Protein AF-A0A9D8W6B5-F1 (afdb_monomer_lite)

Secondary structure (DSSP, 8-state):
-HHHHHHHHHHHHHHHS----HHHHHHHHHHHHHHHHHHHHHHHHHHHHHHHHHHHHHHHHHHHHHHHHHHHHHHHHHHHHHHHHHHHHHHHHHHHHHHHHHHHHHHHHHHHHHHHHHHHHHHHHHHHHHHHHHHHHHHHHHHHHHHHHHH---TTHHHHHHHHHHHHHHHHHHHHHHHHHHHHHHHHHHHHHHHHHHHHHHHHHHHHHHHHHHHHHHHHHHHHHHHHHHHHHHHHHHHS----------TT---PPPP-------S-S--HHHHHHHHHHHHHHHHHHHHHHHHHHHHHHHHHHHHHHHHTT--HHHHHHHHHHHHHHHHHTS-------------------------------------------------------------------

Foldseek 3Di:
DVVVVVVVVVVVVCVVPPPDDVVNVVVVVVVVVVVVVVVVVVVVVVVVVVVVVVVVVVVVVVVVVVVVVVVVVVVVVVVVVVVVVVVVVVVVVVVVVVVVVVVVVVVVVVVVLVVVVVVLVVVVVVVVVVVVVVVVVVVVVVVVVVVVVVPDDDVVVVVVVVVVVVVVVVVVVVVVVVVVVVVVSVVVVVVSVVVVVVVVVVVVVVVVVVVVVVVVVVVVVVVVVVVVVVVVVVVCVVVPPDPDPPQDDDDPDDDDDDPPPPPPDDPDDDPVVVVVVVVVVVVVVVVVVVVVVVLVVVLVVLVVVLVVCVVVVHDPVVNVVSVVVNVVSVVVVDDDDPDDDDDDDDDDDDDDDDDDDDDDDDDDDDDDDDDDDDDDDDDDDDDDDDDDDDDDDDDDDDDDD

pLDDT: mean 75.46, std 21.01, range [33.56, 98.12]

Radius of gyration: 55.46 Å; chains: 1; bounding box: 123×71×193 Å

Sequence (401 aa):
MIWVRAVRLTRARLERDRPETLRAFEARIAGAQARAAISIRELERALDRERQMSAQARLMADQMTSSSALALAERDDTQSSLVNLSDTLNTTRERLREHEETLMRRNSELADLRRDLSDVRQELAMRDDDIGRLTQEAESLRAELAAHLAGDADPSTVSQLAETGDAAAMARTQIENLRETVRSLRSEKNAAEASAARARLLLDARDDNQALAAAKADFDAERDSLMAKISELETELRNAPRPGPQLVSVDGEELPVPPLVSPAANTDTPPTDLDSLRASIDEMTASLTANAAIELDGQDRINALLDEAEQDGADSNLVTSLVEARDRLRSKKKGPARSGSSKASTKAPAKTTGSRKSAKSTAGKSKDTSGSKIVAATASGATAEKSTSMPRASENDLKVI

Structure (mmCIF, N/CA/C/O backbone):
data_AF-A0A9D8W6B5-F1
#
_entry.id   AF-A0A9D8W6B5-F1
#
loop_
_atom_site.group_PDB
_atom_site.id
_atom_site.type_symbol
_atom_site.label_atom_id
_atom_site.label_alt_id
_atom_site.label_comp_id
_atom_site.label_asym_id
_atom_site.label_entity_id
_atom_site.label_seq_id
_atom_site.pdbx_PDB_ins_code
_atom_site.Cartn_x
_atom_site.Cartn_y
_atom_site.Cartn_z
_atom_site.occupancy
_atom_site.B_iso_or_equiv
_atom_site.auth_seq_id
_atom_site.auth_comp_id
_atom_site.auth_asym_id
_atom_site.auth_atom_id
_atom_site.pdbx_PDB_model_num
ATOM 1 N N . MET A 1 1 ? 57.202 -16.391 -111.474 1.00 67.75 1 MET A N 1
ATOM 2 C CA . MET A 1 1 ? 56.200 -15.874 -110.504 1.00 67.75 1 MET A CA 1
ATOM 3 C C . MET A 1 1 ? 56.312 -16.456 -109.087 1.00 67.75 1 MET A C 1
ATOM 5 O O . MET A 1 1 ? 56.075 -15.713 -108.144 1.00 67.75 1 MET A O 1
ATOM 9 N N . ILE A 1 2 ? 56.680 -17.731 -108.895 1.00 73.56 2 ILE A N 1
ATOM 10 C CA . ILE A 1 2 ? 56.706 -18.389 -107.565 1.00 73.56 2 ILE A CA 1
ATOM 11 C C . ILE A 1 2 ? 57.699 -17.727 -106.586 1.00 73.56 2 ILE A C 1
ATOM 13 O O . ILE A 1 2 ? 57.376 -17.512 -105.420 1.00 73.56 2 ILE A O 1
ATOM 17 N N . TRP A 1 3 ? 58.865 -17.304 -107.077 1.00 72.62 3 TRP A N 1
ATOM 18 C CA . TRP A 1 3 ? 59.929 -16.702 -106.264 1.00 72.62 3 TRP A CA 1
ATOM 19 C C . TRP A 1 3 ? 59.537 -15.357 -105.624 1.00 72.62 3 TRP A C 1
ATOM 21 O O . TRP A 1 3 ? 59.786 -15.123 -104.447 1.00 72.62 3 TRP A O 1
ATOM 31 N N . VAL A 1 4 ? 58.820 -14.499 -106.359 1.00 80.31 4 VAL A N 1
ATOM 32 C CA . VAL A 1 4 ? 58.328 -13.203 -105.847 1.00 80.31 4 VAL A CA 1
ATOM 33 C C . VAL A 1 4 ? 57.300 -13.403 -104.729 1.00 80.31 4 VAL A C 1
ATOM 35 O O . VAL A 1 4 ? 57.266 -12.640 -103.764 1.00 80.31 4 VAL A O 1
ATOM 38 N N . ARG A 1 5 ? 56.478 -14.457 -104.824 1.00 80.75 5 ARG A N 1
ATOM 39 C CA . ARG A 1 5 ? 55.497 -14.804 -103.788 1.00 80.75 5 ARG A CA 1
ATOM 40 C C . ARG A 1 5 ? 56.176 -15.375 -102.541 1.00 80.75 5 ARG A C 1
ATOM 42 O O . ARG A 1 5 ? 55.784 -15.004 -101.439 1.00 80.75 5 ARG A O 1
ATOM 49 N N . ALA A 1 6 ? 57.217 -16.194 -102.708 1.00 79.44 6 ALA A N 1
ATOM 50 C CA . ALA A 1 6 ? 58.021 -16.713 -101.601 1.00 79.44 6 ALA A CA 1
ATOM 51 C C . ALA A 1 6 ? 58.742 -15.589 -100.838 1.00 79.44 6 ALA A C 1
ATOM 53 O O . ALA A 1 6 ? 58.643 -15.536 -99.618 1.00 79.44 6 ALA A O 1
ATOM 54 N N . VAL A 1 7 ? 59.363 -14.637 -101.545 1.00 80.88 7 VAL A N 1
ATOM 55 C CA . VAL A 1 7 ? 60.044 -13.479 -100.934 1.00 80.88 7 VAL A CA 1
ATOM 56 C C . VAL A 1 7 ? 59.065 -12.542 -100.221 1.00 80.88 7 VAL A C 1
ATOM 58 O O . VAL A 1 7 ? 59.365 -12.041 -99.140 1.00 80.88 7 VAL A O 1
ATOM 61 N N . ARG A 1 8 ? 57.863 -12.319 -100.772 1.00 82.25 8 ARG A N 1
ATOM 62 C CA . ARG A 1 8 ? 56.823 -11.551 -100.064 1.00 82.25 8 ARG A CA 1
ATOM 63 C C . ARG A 1 8 ? 56.338 -12.265 -98.804 1.00 82.25 8 ARG A C 1
ATOM 65 O O . ARG A 1 8 ? 56.122 -11.601 -97.799 1.00 82.25 8 ARG A O 1
ATOM 72 N N . LEU A 1 9 ? 56.192 -13.590 -98.836 1.00 82.12 9 LEU A N 1
ATOM 73 C CA . LEU A 1 9 ? 55.772 -14.380 -97.674 1.00 82.12 9 LEU A CA 1
ATOM 74 C C . LEU A 1 9 ? 56.850 -14.440 -96.585 1.00 82.12 9 LEU A C 1
ATOM 76 O O . LEU A 1 9 ? 56.515 -14.326 -95.409 1.00 82.12 9 LEU A O 1
ATOM 80 N N . THR A 1 10 ? 58.128 -14.580 -96.944 1.00 74.69 10 THR A N 1
ATOM 81 C CA . THR A 1 10 ? 59.229 -14.558 -95.968 1.00 74.69 10 THR A CA 1
ATOM 82 C C . THR A 1 10 ? 59.456 -13.165 -95.404 1.00 74.69 10 THR A C 1
ATOM 84 O O . THR A 1 10 ? 59.660 -13.040 -94.203 1.00 74.69 10 THR A O 1
ATOM 87 N N . ARG A 1 11 ? 59.330 -12.110 -96.216 1.00 75.31 11 ARG A N 1
ATOM 88 C CA . ARG A 1 11 ? 59.368 -10.725 -95.730 1.00 75.31 11 ARG A CA 1
ATOM 89 C C . ARG A 1 11 ? 58.196 -10.410 -94.804 1.00 75.31 11 ARG A C 1
ATOM 91 O O . ARG A 1 11 ? 58.424 -9.852 -93.743 1.00 75.31 11 ARG A O 1
ATOM 98 N N . ALA A 1 12 ? 56.980 -10.831 -95.152 1.00 76.31 12 ALA A N 1
ATOM 99 C CA . ALA A 1 12 ? 55.816 -10.672 -94.283 1.00 76.31 12 ALA A CA 1
ATOM 100 C C . ALA A 1 12 ? 55.952 -11.476 -92.980 1.00 76.31 12 ALA A C 1
ATOM 102 O O . ALA A 1 12 ? 55.517 -11.005 -91.937 1.00 76.31 12 ALA A O 1
ATOM 103 N N . ARG A 1 13 ? 56.581 -12.663 -93.007 1.00 72.44 13 ARG A N 1
ATOM 104 C CA . ARG A 1 13 ? 56.918 -13.418 -91.786 1.00 72.44 13 ARG A CA 1
ATOM 105 C C . ARG A 1 13 ? 57.985 -12.708 -90.949 1.00 72.44 13 ARG A C 1
ATOM 107 O O . ARG A 1 13 ? 57.784 -12.549 -89.758 1.00 72.44 13 ARG A O 1
ATOM 114 N N . LEU A 1 14 ? 59.054 -12.202 -91.563 1.00 67.31 14 LEU A N 1
ATOM 115 C CA . LEU A 1 14 ? 60.114 -11.460 -90.867 1.00 67.31 14 LEU A CA 1
ATOM 116 C C . LEU A 1 14 ? 59.646 -10.101 -90.325 1.00 67.31 14 LEU A C 1
ATOM 118 O O . LEU A 1 14 ? 60.142 -9.661 -89.299 1.00 67.31 14 LEU A O 1
ATOM 122 N N . GLU A 1 15 ? 58.702 -9.431 -90.988 1.00 67.44 15 GLU A N 1
ATOM 123 C CA . GLU A 1 15 ? 58.066 -8.203 -90.488 1.00 67.44 15 GLU A CA 1
ATOM 124 C C . GLU A 1 15 ? 57.025 -8.495 -89.397 1.00 67.44 15 GLU A C 1
ATOM 126 O O . GLU A 1 15 ? 56.823 -7.649 -88.530 1.00 67.44 15 GLU A O 1
ATOM 131 N N . ARG A 1 16 ? 56.414 -9.689 -89.398 1.00 65.75 16 ARG A N 1
ATOM 132 C CA . ARG A 1 16 ? 55.507 -10.166 -88.340 1.00 65.75 16 ARG A CA 1
ATOM 133 C C . ARG A 1 16 ? 56.254 -10.620 -87.082 1.00 65.75 16 ARG A C 1
ATOM 135 O O . ARG A 1 16 ? 55.749 -10.394 -85.990 1.00 65.75 16 ARG A O 1
ATOM 142 N N . ASP A 1 17 ? 57.453 -11.175 -87.249 1.00 60.28 17 ASP A N 1
ATOM 143 C CA . ASP A 1 17 ? 58.350 -11.607 -86.168 1.00 60.28 17 ASP A CA 1
ATOM 144 C C . ASP A 1 17 ? 59.452 -10.572 -85.871 1.00 60.28 17 ASP A C 1
ATOM 146 O O . ASP A 1 17 ? 60.443 -10.883 -85.204 1.00 60.28 17 ASP A O 1
ATOM 150 N N . ARG A 1 18 ? 59.315 -9.327 -86.364 1.00 60.75 18 ARG A N 1
ATOM 151 C CA . ARG A 1 18 ? 60.227 -8.243 -85.981 1.00 60.75 18 ARG A CA 1
ATOM 152 C C . ARG A 1 18 ? 60.168 -8.114 -84.459 1.00 60.75 18 ARG A C 1
ATOM 154 O O . ARG A 1 18 ? 59.067 -7.925 -83.939 1.00 60.75 18 ARG A O 1
ATOM 161 N N . PRO A 1 19 ? 61.307 -8.188 -83.747 1.00 62.50 19 PRO A N 1
ATOM 162 C CA . PRO A 1 19 ? 61.301 -7.975 -82.312 1.00 62.50 19 PRO A CA 1
ATOM 163 C C . PRO A 1 19 ? 60.671 -6.608 -82.064 1.00 62.50 19 PRO A C 1
ATOM 165 O O . PRO A 1 19 ? 61.075 -5.619 -82.690 1.00 62.50 19 PRO A O 1
ATOM 168 N N . GLU A 1 20 ? 59.647 -6.567 -81.204 1.00 64.69 20 GLU A N 1
ATOM 169 C CA . GLU A 1 20 ? 59.172 -5.311 -80.631 1.00 64.69 20 GLU A CA 1
ATOM 170 C C . GLU A 1 20 ? 60.423 -4.508 -80.272 1.00 64.69 20 GLU A C 1
ATOM 172 O O . GLU A 1 20 ? 61.346 -5.026 -79.636 1.00 64.69 20 GLU A O 1
ATOM 177 N N . THR A 1 21 ? 60.521 -3.270 -80.761 1.00 79.88 21 THR A N 1
ATOM 178 C CA . THR A 1 21 ? 61.656 -2.431 -80.372 1.00 79.88 21 THR A CA 1
ATOM 179 C C . THR A 1 21 ? 61.683 -2.392 -78.844 1.00 79.88 21 THR A C 1
ATOM 181 O O . THR A 1 21 ? 60.617 -2.368 -78.230 1.00 79.88 21 THR A O 1
ATOM 184 N N . LEU A 1 22 ? 62.861 -2.409 -78.210 1.00 78.88 22 LEU A N 1
ATOM 185 C CA . LEU A 1 22 ? 62.963 -2.416 -76.739 1.00 78.88 22 LEU A CA 1
ATOM 186 C C . LEU A 1 22 ? 62.052 -1.351 -76.093 1.00 78.88 22 LEU A C 1
ATOM 188 O O . LEU A 1 22 ? 61.396 -1.625 -75.096 1.00 78.88 22 LEU A O 1
ATOM 192 N N . ARG A 1 23 ? 61.882 -0.202 -76.763 1.00 78.62 23 ARG A N 1
ATOM 193 C CA . ARG A 1 23 ? 60.936 0.864 -76.395 1.00 78.62 23 ARG A CA 1
ATOM 194 C C . ARG A 1 23 ? 59.462 0.438 -76.355 1.00 78.62 23 ARG A C 1
ATOM 196 O O . ARG A 1 23 ? 58.735 0.874 -75.471 1.00 78.62 23 ARG A O 1
ATOM 203 N N . ALA A 1 24 ? 58.990 -0.367 -77.307 1.00 84.00 24 ALA A N 1
ATOM 204 C CA . ALA A 1 24 ? 57.614 -0.870 -77.321 1.00 84.00 24 ALA A CA 1
ATOM 205 C C . ALA A 1 24 ? 57.368 -1.867 -76.176 1.00 84.00 24 ALA A C 1
ATOM 207 O O . ALA A 1 24 ? 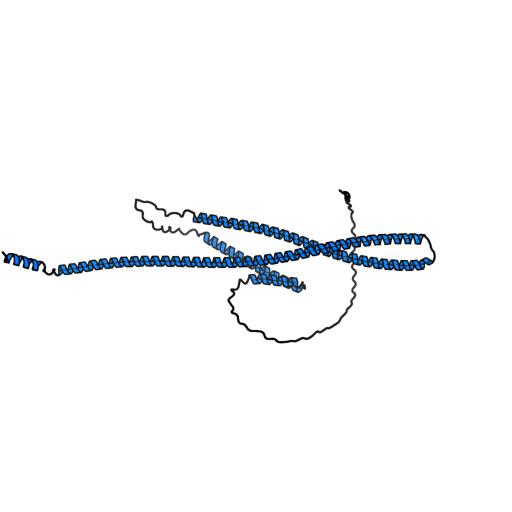56.327 -1.808 -75.519 1.00 84.00 24 ALA A O 1
ATOM 208 N N . PHE A 1 25 ? 58.352 -2.721 -75.886 1.00 85.25 25 PHE A N 1
ATOM 209 C CA . PHE A 1 25 ? 58.304 -3.638 -74.748 1.00 85.25 25 PHE A CA 1
ATOM 210 C C . PHE A 1 25 ? 58.321 -2.885 -73.405 1.00 85.25 25 PHE A C 1
ATOM 212 O O . PHE A 1 25 ? 57.483 -3.146 -72.541 1.00 85.25 25 PHE A O 1
ATOM 219 N N . GLU A 1 26 ? 59.202 -1.891 -73.254 1.00 88.12 26 GLU A N 1
ATOM 220 C CA . GLU A 1 26 ? 59.256 -0.996 -72.089 1.00 88.12 26 GLU A CA 1
ATOM 221 C C . GLU A 1 26 ? 57.941 -0.232 -71.893 1.00 88.12 26 GLU A C 1
ATOM 223 O O . GLU A 1 26 ? 57.409 -0.205 -70.785 1.00 88.12 26 GLU A O 1
ATOM 228 N N . ALA A 1 27 ? 57.357 0.322 -72.962 1.00 88.62 27 ALA A N 1
ATOM 229 C CA . ALA A 1 27 ? 56.059 0.995 -72.902 1.00 88.62 27 ALA A CA 1
ATOM 230 C C . ALA A 1 27 ? 54.932 0.041 -72.474 1.00 88.62 27 ALA A C 1
ATOM 232 O O . ALA A 1 27 ? 54.036 0.428 -71.720 1.00 88.62 27 ALA A O 1
ATOM 233 N N . ARG A 1 28 ? 54.982 -1.227 -72.904 1.00 93.12 28 ARG A N 1
ATOM 234 C CA . ARG A 1 28 ? 54.018 -2.253 -72.488 1.00 93.12 28 ARG A CA 1
ATOM 235 C C . ARG A 1 28 ? 54.159 -2.596 -71.007 1.00 93.12 28 ARG A C 1
ATOM 237 O O . ARG A 1 28 ? 53.137 -2.715 -70.328 1.00 93.12 28 ARG A O 1
ATOM 244 N N . ILE A 1 29 ? 55.389 -2.728 -70.505 1.00 93.88 29 ILE A N 1
ATOM 245 C CA . ILE A 1 29 ? 55.665 -2.935 -69.075 1.00 93.88 29 ILE A CA 1
ATOM 246 C C . ILE A 1 29 ? 55.187 -1.730 -68.267 1.00 93.88 29 ILE A C 1
ATOM 248 O O . ILE A 1 29 ? 54.430 -1.917 -67.319 1.00 93.88 29 ILE A O 1
ATOM 252 N N . ALA A 1 30 ? 55.550 -0.511 -68.665 1.00 93.75 30 ALA A N 1
ATOM 253 C CA . ALA A 1 30 ? 55.125 0.712 -67.990 1.00 93.75 30 ALA A CA 1
ATOM 254 C C . ALA A 1 30 ? 53.592 0.842 -67.971 1.00 93.75 30 ALA A C 1
ATOM 256 O O . ALA A 1 30 ? 53.004 1.149 -66.937 1.00 93.75 30 ALA A O 1
ATOM 257 N N . GLY A 1 31 ? 52.918 0.521 -69.081 1.00 95.25 31 GLY A N 1
ATOM 258 C CA . GLY A 1 31 ? 51.457 0.487 -69.149 1.00 95.25 31 GLY A CA 1
ATOM 259 C C . GLY A 1 31 ? 50.834 -0.588 -68.251 1.00 95.25 31 GLY A C 1
ATOM 260 O O . GLY A 1 31 ? 49.815 -0.340 -67.609 1.00 95.25 31 GLY A O 1
ATOM 261 N N . ALA A 1 32 ? 51.440 -1.776 -68.161 1.00 94.88 32 ALA A N 1
ATOM 262 C CA . ALA A 1 32 ? 50.999 -2.825 -67.242 1.00 94.88 32 ALA A CA 1
ATOM 263 C C . ALA A 1 32 ? 51.206 -2.426 -65.771 1.00 94.88 32 ALA A C 1
ATOM 265 O O . ALA A 1 32 ? 50.299 -2.618 -64.965 1.00 94.88 32 ALA A O 1
ATOM 266 N N . GLN A 1 33 ? 52.345 -1.813 -65.440 1.00 96.19 33 GLN A N 1
ATOM 267 C CA . GLN A 1 33 ? 52.641 -1.278 -64.110 1.00 96.19 33 GLN A CA 1
ATOM 268 C C . GLN A 1 33 ? 51.679 -0.148 -63.728 1.00 96.19 33 GLN A C 1
ATOM 270 O O . GLN A 1 33 ? 51.169 -0.139 -62.612 1.00 96.19 33 GLN A O 1
ATOM 275 N N . ALA A 1 34 ? 51.361 0.761 -64.654 1.00 95.12 34 ALA A N 1
ATOM 276 C CA . ALA A 1 34 ? 50.385 1.824 -64.427 1.00 95.12 34 ALA A CA 1
ATOM 277 C C . ALA A 1 34 ? 48.982 1.259 -64.152 1.00 95.12 34 ALA A C 1
ATOM 279 O O . ALA A 1 34 ? 48.327 1.684 -63.202 1.00 95.12 34 ALA A O 1
ATOM 280 N N . ARG A 1 35 ? 48.537 0.257 -64.926 1.00 97.00 35 ARG A N 1
ATOM 281 C CA . ARG A 1 35 ? 47.261 -0.438 -64.671 1.00 97.00 35 ARG A CA 1
ATOM 282 C C . ARG A 1 35 ? 47.251 -1.145 -63.318 1.00 97.00 35 ARG A C 1
ATOM 284 O O . ARG A 1 35 ? 46.278 -1.014 -62.584 1.00 97.00 35 ARG A O 1
ATOM 291 N N . ALA A 1 36 ? 48.336 -1.837 -62.968 1.00 95.44 36 ALA A N 1
ATOM 292 C CA . ALA A 1 36 ? 48.473 -2.476 -61.663 1.00 95.44 36 ALA A CA 1
ATOM 293 C C . ALA A 1 36 ? 48.398 -1.441 -60.527 1.00 95.44 36 ALA A C 1
ATOM 295 O O . ALA A 1 36 ? 47.628 -1.621 -59.589 1.00 95.44 36 ALA A O 1
ATOM 296 N N . ALA A 1 37 ? 49.103 -0.313 -60.646 1.00 95.44 37 ALA A N 1
ATOM 297 C CA . ALA A 1 37 ? 49.070 0.762 -59.656 1.00 95.44 37 ALA A CA 1
ATOM 298 C C . ALA A 1 37 ? 47.671 1.382 -59.491 1.00 95.44 37 ALA A C 1
ATOM 300 O O . ALA A 1 37 ? 47.261 1.672 -58.368 1.00 95.44 37 ALA A O 1
ATOM 301 N N . ILE A 1 38 ? 46.919 1.563 -60.584 1.00 96.50 38 ILE A N 1
ATOM 302 C CA . ILE A 1 38 ? 45.522 2.020 -60.522 1.00 96.50 38 ILE A CA 1
ATOM 303 C C . ILE A 1 38 ? 44.661 0.984 -59.792 1.00 96.50 38 ILE A C 1
ATOM 305 O O . ILE A 1 38 ? 43.963 1.348 -58.849 1.00 96.50 38 ILE A O 1
ATOM 309 N N . SER A 1 39 ? 44.775 -0.299 -60.153 1.00 96.94 39 SER A N 1
ATOM 310 C CA . SER A 1 39 ? 44.004 -1.369 -59.507 1.00 96.94 39 SER A CA 1
ATOM 311 C C . SER A 1 39 ? 44.311 -1.509 -58.013 1.00 96.94 39 SER A C 1
ATOM 313 O O . SER A 1 39 ? 43.397 -1.699 -57.219 1.00 96.94 39 SER A O 1
ATOM 315 N N . ILE A 1 40 ? 45.574 -1.335 -57.600 1.00 96.75 40 ILE A N 1
ATOM 316 C CA . ILE A 1 40 ? 45.970 -1.355 -56.186 1.00 96.75 40 ILE A CA 1
ATOM 317 C C . ILE A 1 40 ? 45.288 -0.208 -55.438 1.00 96.75 40 ILE A C 1
ATOM 319 O O . ILE A 1 40 ? 44.650 -0.452 -54.421 1.00 96.75 40 ILE A O 1
ATOM 323 N N . ARG A 1 41 ? 45.325 1.019 -55.975 1.00 97.31 41 ARG A N 1
ATOM 324 C CA . ARG A 1 41 ? 44.650 2.173 -55.354 1.00 97.31 41 ARG A CA 1
ATOM 325 C C . ARG A 1 41 ? 43.134 1.997 -55.274 1.00 97.31 41 ARG A C 1
ATOM 327 O O . ARG A 1 41 ? 42.507 2.462 -54.328 1.00 97.31 41 ARG A O 1
ATOM 334 N N . GLU A 1 42 ? 42.517 1.367 -56.270 1.00 97.19 42 GLU A N 1
ATOM 335 C CA . GLU A 1 42 ? 41.082 1.058 -56.243 1.00 97.19 42 GLU A CA 1
ATOM 336 C C . GLU A 1 42 ? 40.740 0.027 -55.164 1.00 97.19 42 GLU A C 1
ATOM 338 O O . GLU A 1 42 ? 39.777 0.229 -54.421 1.00 97.19 42 GLU A O 1
ATOM 343 N N . LEU A 1 43 ? 41.554 -1.025 -55.032 1.00 97.25 43 LEU A N 1
ATOM 344 C CA . LEU A 1 43 ? 41.418 -2.030 -53.979 1.00 97.25 43 LEU A CA 1
ATOM 345 C C . LEU A 1 43 ? 41.664 -1.440 -52.586 1.00 97.25 43 LEU A C 1
ATOM 347 O O . LEU A 1 43 ? 40.915 -1.755 -51.667 1.00 97.25 43 LEU A O 1
ATOM 351 N N . GLU A 1 44 ? 42.639 -0.545 -52.426 1.00 97.56 44 GLU A N 1
ATOM 352 C CA . GLU A 1 44 ? 42.883 0.186 -51.174 1.00 97.56 44 GLU A CA 1
ATOM 353 C C . GLU A 1 44 ? 41.659 1.021 -50.778 1.00 97.56 44 GLU A C 1
ATOM 355 O O . GLU A 1 44 ? 41.154 0.891 -49.666 1.00 97.56 44 GLU A O 1
ATOM 360 N N . ARG A 1 45 ? 41.085 1.790 -51.714 1.00 98.12 45 ARG A N 1
ATOM 361 C CA . ARG A 1 45 ? 39.849 2.553 -51.457 1.00 98.12 45 ARG A CA 1
ATOM 362 C C . ARG A 1 45 ? 38.644 1.662 -51.159 1.00 98.12 45 ARG A C 1
ATOM 364 O O . ARG A 1 45 ? 37.722 2.099 -50.474 1.00 98.12 45 ARG A O 1
ATOM 371 N N . ALA A 1 46 ? 38.568 0.469 -51.746 1.00 97.06 46 ALA A N 1
ATOM 372 C CA . ALA A 1 46 ? 37.512 -0.493 -51.435 1.00 97.06 46 ALA A CA 1
ATOM 373 C C . ALA A 1 46 ? 37.699 -1.070 -50.023 1.00 97.06 46 ALA A C 1
ATOM 375 O O . ALA A 1 46 ? 36.746 -1.105 -49.249 1.00 97.06 46 ALA A O 1
ATOM 376 N N . LEU A 1 47 ? 38.933 -1.429 -49.663 1.00 97.56 47 LEU A N 1
ATOM 377 C CA . LEU A 1 47 ? 39.290 -1.914 -48.334 1.00 97.56 47 LEU A CA 1
ATOM 378 C C . LEU A 1 47 ? 39.018 -0.867 -47.249 1.00 97.56 47 LEU A C 1
ATOM 380 O O . LEU A 1 47 ? 38.503 -1.210 -46.188 1.00 97.56 47 LEU A O 1
ATOM 384 N N . ASP A 1 48 ? 39.322 0.404 -47.504 1.00 97.81 48 ASP A N 1
ATOM 385 C CA . ASP A 1 48 ? 39.060 1.479 -46.545 1.00 97.81 48 ASP A CA 1
ATOM 386 C C . ASP A 1 48 ? 37.560 1.741 -46.365 1.00 97.81 48 ASP A C 1
ATOM 388 O O . ASP A 1 48 ? 37.113 1.949 -45.237 1.00 97.81 48 ASP A O 1
ATOM 392 N N . ARG A 1 49 ? 36.759 1.638 -47.436 1.00 98.12 49 ARG A N 1
ATOM 393 C CA . ARG A 1 49 ? 35.290 1.682 -47.341 1.00 98.12 49 ARG A CA 1
ATOM 394 C C . ARG A 1 49 ? 34.740 0.523 -46.512 1.00 98.12 49 ARG A C 1
ATOM 396 O O . ARG A 1 49 ? 33.929 0.753 -45.623 1.00 98.12 49 ARG A O 1
ATOM 403 N N . GLU A 1 50 ? 35.221 -0.698 -46.735 1.00 97.25 50 GLU A N 1
ATOM 404 C CA . GLU A 1 50 ? 34.836 -1.865 -45.926 1.00 97.25 50 GLU A CA 1
ATOM 405 C C . GLU A 1 50 ? 35.233 -1.699 -44.455 1.00 97.25 50 GLU A C 1
ATOM 407 O O . GLU A 1 50 ? 34.443 -1.969 -43.550 1.00 97.25 50 GLU A O 1
ATOM 412 N N . ARG A 1 51 ? 36.432 -1.173 -44.179 1.00 97.56 51 ARG A N 1
ATOM 413 C CA . ARG A 1 51 ? 36.858 -0.861 -42.808 1.00 97.56 51 ARG A CA 1
ATOM 414 C C . ARG A 1 51 ? 35.937 0.163 -42.153 1.00 97.56 51 ARG A C 1
ATOM 416 O O . ARG A 1 51 ? 35.531 -0.063 -41.016 1.00 97.56 51 ARG A O 1
ATOM 423 N N . GLN A 1 52 ? 35.566 1.231 -42.858 1.00 97.81 52 GLN A N 1
ATOM 424 C CA . GLN A 1 52 ? 34.621 2.237 -42.361 1.00 97.81 52 GLN A CA 1
ATOM 425 C C . GLN A 1 52 ? 33.240 1.634 -42.080 1.00 97.81 52 GLN A C 1
ATOM 427 O O . GLN A 1 52 ? 32.717 1.817 -40.981 1.00 97.81 52 GLN A O 1
ATOM 432 N N . MET A 1 53 ? 32.692 0.849 -43.011 1.00 97.56 53 MET A N 1
ATOM 433 C CA . MET A 1 53 ? 31.406 0.167 -42.826 1.00 97.56 53 MET A CA 1
ATOM 434 C C . MET A 1 53 ? 31.449 -0.816 -41.652 1.00 97.56 53 MET A C 1
ATOM 436 O O . MET A 1 53 ? 30.539 -0.839 -40.827 1.00 97.56 53 MET A O 1
ATOM 440 N N . SER A 1 54 ? 32.531 -1.588 -41.515 1.00 97.12 54 SER A N 1
ATOM 441 C CA . SER A 1 54 ? 32.705 -2.521 -40.397 1.00 97.12 54 SER A CA 1
ATOM 442 C C . SER A 1 54 ? 32.846 -1.805 -39.048 1.00 97.12 54 SER A C 1
ATOM 444 O O . SER A 1 54 ? 32.307 -2.275 -38.047 1.00 97.12 54 SER A O 1
ATOM 446 N N . ALA A 1 55 ? 33.523 -0.652 -39.008 1.00 97.38 55 ALA A N 1
ATOM 447 C CA . ALA A 1 55 ? 33.638 0.170 -37.809 1.00 97.38 55 ALA A CA 1
ATOM 448 C C . ALA A 1 55 ? 32.280 0.766 -37.417 1.00 97.38 55 ALA A C 1
ATOM 450 O O . ALA A 1 55 ? 31.903 0.710 -36.248 1.00 97.38 55 ALA A O 1
ATOM 451 N N . GLN A 1 56 ? 31.508 1.255 -38.391 1.00 97.62 56 GLN A N 1
ATOM 452 C CA . GLN A 1 56 ? 30.151 1.749 -38.163 1.00 97.62 56 GLN A CA 1
ATOM 453 C C . GLN A 1 56 ? 29.213 0.636 -37.672 1.00 97.62 56 GLN A C 1
ATOM 455 O O . GLN A 1 56 ? 28.468 0.844 -36.717 1.00 97.62 56 GLN A O 1
ATOM 460 N N . ALA A 1 57 ? 29.282 -0.558 -38.266 1.00 97.06 57 ALA A N 1
ATOM 461 C CA . ALA A 1 57 ? 28.488 -1.708 -37.841 1.00 97.06 57 ALA A CA 1
ATOM 462 C C . ALA A 1 57 ? 28.822 -2.147 -36.405 1.00 97.06 57 ALA A C 1
ATOM 464 O O . ALA A 1 57 ? 27.916 -2.477 -35.643 1.00 97.06 57 ALA A O 1
ATOM 465 N N . ARG A 1 58 ? 30.104 -2.104 -36.011 1.00 97.75 58 ARG A N 1
ATOM 466 C CA . ARG A 1 58 ? 30.526 -2.365 -34.624 1.00 97.75 58 ARG A CA 1
ATOM 467 C C . ARG A 1 58 ? 29.963 -1.331 -33.658 1.00 97.75 58 ARG A C 1
ATOM 469 O O . ARG A 1 58 ? 29.380 -1.723 -32.660 1.00 97.75 58 ARG A O 1
ATOM 476 N N . LEU A 1 59 ? 30.047 -0.042 -33.989 1.00 97.88 59 LEU A N 1
ATOM 477 C CA . LEU A 1 59 ? 29.463 1.014 -33.157 1.00 97.88 59 LEU A CA 1
ATOM 478 C C . LEU A 1 59 ? 27.949 0.839 -32.981 1.00 97.88 59 LEU A C 1
ATOM 480 O O . LEU A 1 59 ? 27.448 0.976 -31.870 1.00 97.88 59 LEU A O 1
ATOM 484 N N . MET A 1 60 ? 27.219 0.489 -34.046 1.00 97.38 60 MET A N 1
ATOM 485 C CA . MET A 1 60 ? 25.787 0.188 -33.937 1.00 97.38 60 MET A CA 1
ATOM 486 C C . MET A 1 60 ? 25.522 -1.050 -33.071 1.00 97.38 60 MET A C 1
ATOM 488 O O . MET A 1 60 ? 24.604 -1.036 -32.256 1.00 97.38 60 MET A O 1
ATOM 492 N N . ALA A 1 61 ? 26.323 -2.110 -33.203 1.00 97.25 61 ALA A N 1
ATOM 493 C CA . ALA A 1 61 ? 26.199 -3.300 -32.362 1.00 97.25 61 ALA A CA 1
ATOM 494 C C . ALA A 1 61 ? 26.483 -2.992 -30.879 1.00 97.25 61 ALA A C 1
ATOM 496 O O . ALA A 1 61 ? 25.744 -3.445 -30.005 1.00 97.25 61 ALA A O 1
ATOM 497 N N . ASP A 1 62 ? 27.490 -2.171 -30.589 1.00 97.19 62 ASP A N 1
ATOM 498 C CA . ASP A 1 62 ? 27.824 -1.733 -29.230 1.00 97.19 62 ASP A CA 1
ATOM 499 C C . ASP A 1 62 ? 26.701 -0.862 -28.634 1.00 97.19 62 ASP A C 1
ATOM 501 O O . ASP A 1 62 ? 26.318 -1.028 -27.477 1.00 97.19 62 ASP A O 1
ATOM 505 N N . GLN A 1 63 ? 26.085 0.009 -29.440 1.00 97.38 63 GLN A N 1
ATOM 506 C CA . GLN A 1 63 ? 24.912 0.786 -29.024 1.00 97.38 63 GLN A CA 1
ATOM 507 C C . GLN A 1 63 ? 23.700 -0.106 -28.729 1.00 97.38 63 GLN A C 1
ATOM 509 O O . GLN A 1 63 ? 23.037 0.085 -27.711 1.00 97.38 63 GLN A O 1
ATOM 514 N N . MET A 1 64 ? 23.422 -1.100 -29.577 1.00 97.00 64 MET A N 1
ATOM 515 C CA . MET A 1 64 ? 22.305 -2.033 -29.381 1.00 97.00 64 MET A CA 1
ATOM 516 C C . MET A 1 64 ? 22.517 -2.960 -28.180 1.00 97.00 64 MET A C 1
ATOM 518 O O . MET A 1 64 ? 21.570 -3.291 -27.471 1.00 97.00 64 MET A O 1
ATOM 522 N N . THR A 1 65 ? 23.755 -3.384 -27.925 1.00 97.38 65 THR A N 1
ATOM 523 C CA . THR A 1 65 ? 24.075 -4.191 -26.739 1.00 97.38 65 THR A CA 1
ATOM 524 C C . THR A 1 65 ? 24.000 -3.358 -25.464 1.00 97.38 65 THR A C 1
ATOM 526 O O . THR A 1 65 ? 23.450 -3.834 -24.473 1.00 97.38 65 THR A O 1
ATOM 529 N N . SER A 1 66 ? 24.456 -2.102 -25.492 1.00 97.00 66 SER A N 1
ATOM 530 C CA . SER A 1 66 ? 24.305 -1.172 -24.370 1.00 97.00 66 SER A CA 1
ATOM 531 C C . SER A 1 66 ? 22.835 -0.864 -24.069 1.00 97.00 66 SER A C 1
ATOM 533 O O . SER A 1 66 ? 22.434 -0.946 -22.908 1.00 97.00 66 SER A O 1
ATOM 535 N N . SER A 1 67 ? 22.011 -0.589 -25.086 1.00 96.94 67 SER A N 1
ATOM 536 C CA . SER A 1 67 ? 20.576 -0.346 -24.887 1.00 96.94 67 SER A CA 1
ATOM 537 C C . SER A 1 67 ? 19.845 -1.594 -24.388 1.00 96.94 67 SER A C 1
ATOM 539 O O . SER A 1 67 ? 19.027 -1.503 -23.476 1.00 96.94 67 SER A O 1
ATOM 541 N N . SER A 1 68 ? 20.194 -2.779 -24.901 1.00 97.12 68 SER A N 1
ATOM 542 C CA . SER A 1 68 ? 19.654 -4.045 -24.400 1.00 97.12 68 SER A CA 1
ATOM 543 C C . SER A 1 68 ? 20.069 -4.332 -22.955 1.00 97.12 68 SER A C 1
ATOM 545 O O . SER A 1 68 ? 19.278 -4.906 -22.209 1.00 97.12 68 SER A O 1
ATOM 547 N N . ALA A 1 69 ? 21.291 -3.974 -22.551 1.00 97.38 69 ALA A N 1
ATOM 548 C CA . ALA A 1 69 ? 21.758 -4.159 -21.180 1.00 97.38 69 ALA A CA 1
ATOM 549 C C . ALA A 1 69 ? 21.017 -3.236 -20.201 1.00 97.38 69 ALA A C 1
ATOM 551 O O . ALA A 1 69 ? 20.620 -3.689 -19.129 1.00 97.38 69 ALA A O 1
ATOM 552 N N . LEU A 1 70 ? 20.772 -1.979 -20.590 1.00 97.06 70 LEU A N 1
ATOM 553 C CA . LEU A 1 70 ? 19.959 -1.045 -19.805 1.00 97.06 70 LEU A CA 1
ATOM 554 C C . LEU A 1 70 ? 18.516 -1.542 -19.661 1.00 97.06 70 LEU A C 1
ATOM 556 O O . LEU A 1 70 ? 18.006 -1.595 -18.548 1.00 97.06 70 LEU A O 1
ATOM 560 N N . ALA A 1 71 ? 17.899 -2.014 -20.748 1.00 96.31 71 ALA A N 1
ATOM 561 C CA . ALA A 1 71 ? 16.542 -2.561 -20.702 1.00 96.31 71 ALA A CA 1
ATOM 562 C C . ALA A 1 71 ? 16.421 -3.794 -19.782 1.00 96.31 71 ALA A C 1
ATOM 564 O O . ALA A 1 71 ? 15.400 -3.983 -19.123 1.00 96.31 71 ALA A O 1
ATOM 565 N N . LEU A 1 72 ? 17.456 -4.643 -19.711 1.00 97.12 72 LEU A N 1
ATOM 566 C CA . LEU A 1 72 ? 17.489 -5.767 -18.768 1.00 97.12 72 LEU A CA 1
ATOM 567 C C . LEU A 1 72 ? 17.615 -5.296 -17.315 1.00 97.12 72 LEU A C 1
ATOM 569 O O . LEU A 1 72 ? 16.931 -5.846 -16.456 1.00 97.12 72 LEU A O 1
ATOM 573 N N . ALA A 1 73 ? 18.434 -4.277 -17.048 1.00 96.00 73 ALA A N 1
ATOM 574 C CA . ALA A 1 73 ? 18.560 -3.697 -15.712 1.00 96.00 73 ALA A CA 1
ATOM 575 C C . ALA A 1 73 ? 17.237 -3.070 -15.239 1.00 96.00 73 ALA A C 1
ATOM 577 O O . ALA A 1 73 ? 16.765 -3.391 -14.153 1.00 96.00 73 ALA A O 1
ATOM 578 N N . GLU A 1 74 ? 16.574 -2.278 -16.089 1.00 97.00 74 GLU A N 1
ATOM 579 C CA . GLU A 1 74 ? 15.253 -1.701 -15.793 1.00 97.00 74 GLU A CA 1
ATOM 580 C C . GLU A 1 74 ? 14.197 -2.786 -15.527 1.00 97.00 74 GLU A C 1
ATOM 582 O O . GLU A 1 74 ? 13.362 -2.673 -14.624 1.00 97.00 74 GLU A O 1
ATOM 587 N N . ARG A 1 75 ? 14.238 -3.888 -16.285 1.00 97.44 75 ARG A N 1
ATOM 588 C CA . ARG A 1 75 ? 13.354 -5.033 -16.049 1.00 97.44 75 ARG A CA 1
ATOM 589 C C . ARG A 1 75 ? 13.620 -5.684 -14.689 1.00 97.44 75 ARG A C 1
ATOM 591 O O . ARG A 1 75 ? 12.677 -6.036 -13.985 1.00 97.44 75 ARG A O 1
ATOM 598 N N . ASP A 1 76 ? 14.877 -5.861 -14.310 1.00 96.88 76 ASP A N 1
ATOM 599 C CA . ASP A 1 76 ? 15.228 -6.488 -13.036 1.00 96.88 76 ASP A CA 1
ATOM 600 C C . ASP A 1 76 ? 14.873 -5.570 -11.838 1.00 96.88 76 ASP A C 1
ATOM 602 O O . ASP A 1 76 ? 14.407 -6.054 -10.798 1.00 96.88 76 ASP A O 1
ATOM 606 N N . ASP A 1 77 ? 14.973 -4.247 -12.003 1.00 96.12 77 ASP A N 1
ATOM 607 C CA . ASP A 1 77 ? 14.534 -3.246 -11.018 1.00 96.12 77 ASP A CA 1
ATOM 608 C C . ASP A 1 77 ? 13.005 -3.215 -10.854 1.00 96.12 77 ASP A C 1
ATOM 610 O O . ASP A 1 77 ? 12.479 -3.218 -9.731 1.00 96.12 77 ASP A O 1
ATOM 614 N N . THR A 1 78 ? 12.261 -3.246 -11.965 1.00 95.31 78 THR A N 1
ATOM 615 C CA . THR A 1 78 ? 10.789 -3.333 -11.937 1.00 95.31 78 THR A CA 1
ATOM 616 C C . THR A 1 78 ? 10.319 -4.661 -11.344 1.00 95.31 78 THR A C 1
ATOM 618 O O . THR A 1 78 ? 9.387 -4.680 -10.538 1.00 95.31 78 THR A O 1
ATOM 621 N N . GLN A 1 79 ? 10.999 -5.769 -11.646 1.00 96.81 79 GLN A N 1
ATOM 622 C CA . GLN A 1 79 ? 10.714 -7.071 -11.045 1.00 96.81 79 GLN A CA 1
ATOM 623 C C . GLN A 1 79 ? 10.979 -7.068 -9.533 1.00 96.81 79 GLN A C 1
ATOM 625 O O . GLN A 1 79 ? 10.167 -7.588 -8.766 1.00 96.81 79 GLN A O 1
ATOM 630 N N . SER A 1 80 ? 12.068 -6.441 -9.087 1.00 95.75 80 SER A N 1
ATOM 631 C CA . SER A 1 80 ? 12.366 -6.279 -7.658 1.00 95.75 80 SER A CA 1
ATOM 632 C C . SER A 1 80 ? 11.302 -5.432 -6.951 1.00 95.75 80 SER A C 1
ATOM 634 O O . SER A 1 80 ? 10.836 -5.791 -5.868 1.00 95.75 80 SER A O 1
ATOM 636 N N . SER A 1 81 ? 10.848 -4.351 -7.590 1.00 95.94 81 SER A N 1
ATOM 637 C CA . SER A 1 81 ? 9.744 -3.518 -7.093 1.00 95.94 81 SER A CA 1
ATOM 638 C C . SER A 1 81 ? 8.433 -4.302 -6.969 1.00 95.94 81 SER A C 1
ATOM 640 O O . SER A 1 81 ? 7.746 -4.185 -5.955 1.00 95.94 81 SER A O 1
ATOM 642 N N . LEU A 1 82 ? 8.109 -5.156 -7.946 1.00 96.00 82 LEU A N 1
ATOM 643 C CA . LEU A 1 82 ? 6.921 -6.018 -7.906 1.00 96.00 82 LEU A CA 1
ATOM 644 C C . LEU A 1 82 ? 6.964 -7.030 -6.756 1.00 96.00 82 LEU A C 1
ATOM 646 O O . LEU A 1 82 ? 5.946 -7.247 -6.100 1.00 96.00 82 LEU A O 1
ATOM 650 N N . VAL A 1 83 ? 8.128 -7.627 -6.485 1.00 97.25 83 VAL A N 1
ATOM 651 C CA . VAL A 1 83 ? 8.298 -8.553 -5.352 1.00 97.25 83 VAL A CA 1
ATOM 652 C C . VAL A 1 83 ? 8.071 -7.823 -4.028 1.00 97.25 83 VAL A C 1
ATOM 654 O O . VAL A 1 83 ? 7.264 -8.273 -3.217 1.00 97.25 83 VAL A O 1
ATOM 657 N N . ASN A 1 84 ? 8.681 -6.649 -3.845 1.00 94.50 84 ASN A N 1
ATOM 658 C CA . ASN A 1 84 ? 8.489 -5.841 -2.638 1.00 94.50 84 ASN A CA 1
ATOM 659 C C . ASN A 1 84 ? 7.016 -5.429 -2.447 1.00 94.50 84 ASN A C 1
ATOM 661 O O . ASN A 1 84 ? 6.476 -5.509 -1.341 1.00 94.50 84 ASN A O 1
ATOM 665 N N . LEU A 1 85 ? 6.337 -5.022 -3.525 1.00 95.00 85 LEU A N 1
ATOM 666 C CA . LEU A 1 85 ? 4.907 -4.706 -3.492 1.00 95.00 85 LEU A CA 1
ATOM 667 C C . LEU A 1 85 ? 4.063 -5.933 -3.123 1.00 95.00 85 LEU A C 1
ATOM 669 O O . LEU A 1 85 ? 3.175 -5.833 -2.283 1.00 95.00 85 LEU A O 1
ATOM 673 N N . SER A 1 86 ? 4.365 -7.105 -3.678 1.00 96.62 86 SER A N 1
ATOM 674 C CA . SER A 1 86 ? 3.692 -8.354 -3.307 1.00 96.62 86 SER A CA 1
ATOM 675 C C . SER A 1 86 ? 3.865 -8.681 -1.817 1.00 96.62 86 SER A C 1
ATOM 677 O O . SER A 1 86 ? 2.894 -9.037 -1.145 1.00 96.62 86 SER A O 1
ATOM 679 N N . ASP A 1 87 ? 5.067 -8.508 -1.269 1.00 94.94 87 ASP A N 1
ATOM 680 C CA . ASP A 1 87 ? 5.349 -8.768 0.147 1.00 94.94 87 ASP A CA 1
ATOM 681 C C . ASP A 1 87 ? 4.612 -7.784 1.070 1.00 94.94 87 ASP A C 1
ATOM 683 O O . ASP A 1 87 ? 3.973 -8.186 2.049 1.00 94.94 87 ASP A O 1
ATOM 687 N N . THR A 1 88 ? 4.613 -6.489 0.739 1.00 93.00 88 THR A N 1
ATOM 688 C CA . THR A 1 88 ? 3.823 -5.485 1.482 1.00 93.00 88 THR A CA 1
ATOM 689 C C . THR A 1 88 ? 2.318 -5.759 1.414 1.00 93.00 88 THR A C 1
ATOM 691 O O . THR A 1 88 ? 1.597 -5.603 2.402 1.00 93.00 88 THR A O 1
ATOM 694 N N . LEU A 1 89 ? 1.822 -6.253 0.284 1.00 96.31 89 LEU A N 1
ATOM 695 C CA . LEU A 1 89 ? 0.420 -6.616 0.131 1.00 96.31 89 LEU A CA 1
ATOM 696 C C . LEU A 1 89 ? 0.076 -7.860 0.977 1.00 96.31 89 LEU A C 1
ATOM 698 O O . LEU A 1 89 ? -0.936 -7.894 1.677 1.00 96.31 89 LEU A O 1
ATOM 702 N N . ASN A 1 90 ? 0.945 -8.868 1.006 1.00 94.25 90 ASN A N 1
ATOM 703 C CA . ASN A 1 90 ? 0.732 -10.051 1.842 1.00 94.25 90 ASN A CA 1
ATOM 704 C C . ASN A 1 90 ? 0.769 -9.723 3.340 1.00 94.25 90 ASN A C 1
ATOM 706 O O . ASN A 1 90 ? -0.092 -10.185 4.087 1.00 94.25 90 ASN A O 1
ATOM 710 N N . THR A 1 91 ? 1.703 -8.878 3.776 1.00 93.44 91 THR A N 1
ATOM 711 C CA . THR A 1 91 ? 1.774 -8.441 5.181 1.00 93.44 91 THR A CA 1
ATOM 712 C C . THR A 1 91 ? 0.559 -7.611 5.592 1.00 93.44 91 THR A C 1
ATOM 714 O O . THR A 1 91 ? 0.040 -7.791 6.691 1.00 93.44 91 THR A O 1
ATOM 717 N N . THR A 1 92 ? 0.053 -6.731 4.724 1.00 92.69 92 THR A N 1
ATOM 718 C CA . THR A 1 92 ? -1.173 -5.965 5.013 1.00 92.69 92 THR A CA 1
ATOM 719 C C . THR A 1 92 ? -2.416 -6.850 5.056 1.00 92.69 92 THR A C 1
ATOM 721 O O . THR A 1 92 ? -3.250 -6.656 5.937 1.00 92.69 92 THR A O 1
ATOM 724 N N . ARG A 1 93 ? -2.524 -7.859 4.180 1.00 96.44 93 ARG A N 1
ATOM 725 C CA . ARG A 1 93 ? -3.594 -8.871 4.254 1.00 96.44 93 ARG A CA 1
ATOM 726 C C . ARG A 1 93 ? -3.570 -9.643 5.565 1.00 96.44 93 ARG A C 1
ATOM 728 O O . ARG A 1 93 ? -4.630 -9.889 6.126 1.00 96.44 93 ARG A O 1
ATOM 735 N N . GLU A 1 94 ? -2.390 -10.015 6.048 1.00 93.88 94 GLU A N 1
ATOM 736 C CA . GLU A 1 94 ? -2.285 -10.758 7.304 1.00 93.88 94 GLU A CA 1
ATOM 737 C C . GLU A 1 94 ? -2.709 -9.904 8.499 1.00 93.88 94 GLU A C 1
ATOM 739 O O . GLU A 1 94 ? -3.545 -10.320 9.293 1.00 93.88 94 GLU A O 1
ATOM 744 N N . ARG A 1 95 ? -2.254 -8.648 8.549 1.00 91.50 95 ARG A N 1
ATOM 745 C CA . ARG A 1 95 ? -2.690 -7.693 9.579 1.00 91.50 95 ARG A CA 1
ATOM 746 C C . ARG A 1 95 ? -4.195 -7.434 9.526 1.00 91.50 95 ARG A C 1
ATOM 748 O O . ARG A 1 95 ? -4.821 -7.267 10.566 1.00 91.50 95 ARG A O 1
ATOM 755 N N . LEU A 1 96 ? -4.788 -7.412 8.330 1.00 95.38 96 LEU A N 1
ATOM 756 C CA . LEU A 1 96 ? -6.238 -7.292 8.180 1.00 95.38 96 LEU A CA 1
ATOM 757 C C . LEU A 1 96 ? -6.963 -8.498 8.792 1.00 95.38 96 LEU A C 1
ATOM 759 O O . LEU A 1 96 ? -7.916 -8.294 9.537 1.00 95.38 96 LEU A O 1
ATOM 763 N N . ARG A 1 97 ? -6.485 -9.727 8.556 1.00 94.31 97 ARG A N 1
ATOM 764 C CA . ARG A 1 97 ? -7.054 -10.937 9.178 1.00 94.31 97 ARG A CA 1
ATOM 765 C C . ARG A 1 97 ? -6.952 -10.905 10.698 1.00 94.31 97 ARG A C 1
ATOM 767 O O . ARG A 1 97 ? -7.942 -11.159 11.373 1.00 94.31 97 ARG A O 1
ATOM 774 N N . GLU A 1 98 ? -5.797 -10.523 11.242 1.00 93.81 98 GLU A N 1
ATOM 775 C CA . GLU A 1 98 ? -5.615 -10.358 12.693 1.00 93.81 98 GLU A CA 1
ATOM 776 C C . GLU A 1 98 ? -6.607 -9.330 13.274 1.00 93.81 98 GLU A C 1
ATOM 778 O O . GLU A 1 98 ? -7.191 -9.525 14.347 1.00 93.81 98 GLU A O 1
ATOM 783 N N . HIS A 1 99 ? -6.842 -8.227 12.556 1.00 92.19 99 HIS A N 1
ATOM 784 C CA . HIS A 1 99 ? -7.829 -7.221 12.944 1.00 92.19 99 HIS A CA 1
ATOM 785 C C . HIS A 1 99 ? -9.271 -7.735 12.861 1.00 92.19 99 HIS A C 1
ATOM 787 O O . HIS A 1 99 ? -10.061 -7.465 13.765 1.00 92.19 99 HIS A O 1
ATOM 793 N N . GLU A 1 100 ? -9.621 -8.507 11.835 1.00 94.12 100 GLU A N 1
ATOM 794 C CA . GLU A 1 100 ? -10.939 -9.138 11.707 1.00 94.12 100 GLU A CA 1
ATOM 795 C C . GLU A 1 100 ? -11.192 -10.155 12.830 1.00 94.12 100 GLU A C 1
ATOM 797 O O . GLU A 1 100 ? -12.251 -10.128 13.463 1.00 94.12 100 GLU A O 1
ATOM 802 N N . GLU A 1 101 ? -10.211 -11.003 13.147 1.00 93.12 101 GLU A N 1
ATOM 803 C CA . GLU A 1 101 ? -10.297 -11.973 14.244 1.00 93.12 101 GLU A CA 1
ATOM 804 C C . GLU A 1 101 ? -10.449 -11.286 15.603 1.00 93.12 101 GLU A C 1
ATOM 806 O O . GLU A 1 101 ? -11.297 -11.665 16.420 1.00 93.12 101 GLU A O 1
ATOM 811 N N . THR A 1 102 ? -9.666 -10.233 15.850 1.00 91.31 102 THR A N 1
ATOM 812 C CA . THR A 1 102 ? -9.788 -9.458 17.090 1.00 91.31 102 THR A CA 1
ATOM 813 C C . THR A 1 102 ? -11.140 -8.755 17.187 1.00 91.31 102 THR A C 1
ATOM 815 O O . THR A 1 102 ? -11.739 -8.779 18.264 1.00 91.31 102 THR A O 1
ATOM 818 N N . LEU A 1 103 ? -11.673 -8.205 16.092 1.00 93.19 103 LEU A N 1
ATOM 819 C CA . LEU A 1 103 ? -13.024 -7.633 16.049 1.00 93.19 103 LEU A CA 1
ATOM 820 C C . LEU A 1 103 ? -14.098 -8.675 16.367 1.00 93.19 103 LEU A C 1
ATOM 822 O O . LEU A 1 103 ? -14.978 -8.411 17.186 1.00 93.19 103 LEU A O 1
ATOM 826 N N . MET A 1 104 ? -14.012 -9.866 15.773 1.00 93.12 104 MET A N 1
ATOM 827 C CA . MET A 1 104 ? -14.942 -10.965 16.051 1.00 93.12 104 MET A CA 1
ATOM 828 C C . MET A 1 104 ? -14.923 -11.358 17.531 1.00 93.12 104 MET A C 1
ATOM 830 O O . MET A 1 104 ? -15.980 -11.447 18.156 1.00 93.12 104 MET A O 1
ATOM 834 N N . ARG A 1 105 ? -13.729 -11.496 18.121 1.00 93.19 105 ARG A N 1
ATOM 835 C CA . ARG A 1 105 ? -13.554 -11.803 19.549 1.00 93.19 105 ARG A CA 1
ATOM 836 C C . ARG A 1 105 ? -14.122 -10.705 20.454 1.00 93.19 105 ARG A C 1
ATOM 838 O O . ARG A 1 105 ? -14.733 -10.990 21.476 1.00 93.19 105 ARG A O 1
ATOM 845 N N . ARG A 1 106 ? -13.937 -9.432 20.095 1.00 89.81 106 ARG A N 1
ATOM 846 C CA . ARG A 1 106 ? -14.504 -8.305 20.856 1.00 89.81 106 ARG A CA 1
ATOM 847 C C . ARG A 1 106 ? -16.022 -8.241 20.734 1.00 89.81 106 ARG A C 1
ATOM 849 O O . ARG A 1 106 ? -16.694 -7.944 21.716 1.00 89.81 106 ARG A O 1
ATOM 856 N N . ASN A 1 107 ? -16.568 -8.557 19.564 1.00 91.88 107 ASN A N 1
ATOM 857 C CA . ASN A 1 107 ? -18.011 -8.614 19.361 1.00 91.88 107 ASN A CA 1
ATOM 858 C C . ASN A 1 107 ? -18.661 -9.742 20.170 1.00 91.88 107 ASN A C 1
ATOM 860 O O . ASN A 1 107 ? -19.740 -9.523 20.719 1.00 91.88 107 ASN A O 1
ATOM 864 N N . SER A 1 108 ? -18.013 -10.906 20.294 1.00 93.12 108 SER A N 1
ATOM 865 C CA . SER A 1 108 ? -18.511 -11.970 21.175 1.00 93.12 108 SER A CA 1
ATOM 866 C C . SER A 1 108 ? -18.458 -11.553 22.646 1.00 93.12 108 SER A C 1
ATOM 868 O O . SER A 1 108 ? -19.472 -11.647 23.326 1.00 93.12 108 SER A O 1
ATOM 870 N N . GLU A 1 109 ? -17.340 -10.976 23.109 1.00 91.81 109 GLU A N 1
ATOM 871 C CA . GLU A 1 109 ? -17.230 -10.441 24.480 1.00 91.81 109 GLU A CA 1
ATOM 872 C C . GLU A 1 109 ? -18.324 -9.399 24.783 1.00 91.81 109 GLU A C 1
ATOM 874 O O . GLU A 1 109 ? -18.912 -9.399 25.862 1.00 91.81 109 GLU A O 1
ATOM 879 N N . LEU A 1 110 ? -18.635 -8.514 23.829 1.00 93.81 110 LEU A N 1
ATOM 880 C CA . LEU A 1 110 ? -19.712 -7.531 23.978 1.00 93.81 110 LEU A CA 1
ATOM 881 C C . LEU A 1 110 ? -21.103 -8.171 24.024 1.00 93.81 110 LEU A C 1
ATOM 883 O O . LEU A 1 110 ? -21.983 -7.646 24.709 1.00 93.81 110 LEU A O 1
ATOM 887 N N . ALA A 1 111 ? -21.332 -9.256 23.284 1.00 92.56 111 ALA A N 1
ATOM 888 C CA . ALA A 1 111 ? -22.598 -9.980 23.319 1.00 92.56 111 ALA A CA 1
ATOM 889 C C . ALA A 1 111 ? -22.813 -10.653 24.681 1.00 92.56 111 ALA A C 1
ATOM 891 O O . ALA A 1 111 ? -23.899 -10.522 25.250 1.00 92.56 111 ALA A O 1
ATOM 892 N N . ASP A 1 112 ? -21.768 -11.278 25.224 1.00 93.31 112 ASP A N 1
ATOM 893 C CA . ASP A 1 112 ? -21.791 -11.906 26.547 1.00 93.31 112 ASP A CA 1
ATOM 894 C C . ASP A 1 112 ? -22.033 -10.856 27.640 1.00 93.31 112 ASP A C 1
ATOM 896 O O . ASP A 1 112 ? -22.986 -10.967 28.406 1.00 93.31 112 ASP A O 1
ATOM 900 N N . LEU A 1 113 ? -21.293 -9.741 27.617 1.00 92.62 113 LEU A N 1
ATOM 901 C CA . LEU A 1 113 ? -21.493 -8.639 28.567 1.00 92.62 113 LEU A CA 1
ATOM 902 C C . LEU A 1 113 ? -22.905 -8.042 28.509 1.00 92.62 113 LEU A C 1
ATOM 904 O O . LEU A 1 113 ? -23.451 -7.634 29.532 1.00 92.62 113 LEU A O 1
ATOM 908 N N . ARG A 1 114 ? -23.516 -7.955 27.320 1.00 94.06 114 ARG A N 1
ATOM 909 C CA . ARG A 1 114 ? -24.908 -7.493 27.184 1.00 94.06 114 ARG A CA 1
ATOM 910 C C . ARG A 1 114 ? -25.893 -8.466 27.818 1.00 94.06 114 ARG A C 1
ATOM 912 O O . ARG A 1 114 ? -26.900 -8.012 28.361 1.00 94.06 114 ARG A O 1
ATOM 919 N N . ARG A 1 115 ? -25.614 -9.767 27.733 1.00 94.06 115 ARG A N 1
ATOM 920 C CA . ARG A 1 115 ? -26.424 -10.811 28.356 1.00 94.06 115 ARG A CA 1
ATOM 921 C C . ARG A 1 115 ? -26.314 -10.738 29.874 1.00 94.06 115 ARG A C 1
ATOM 923 O O . ARG A 1 115 ? -27.340 -10.570 30.521 1.00 94.06 115 ARG A O 1
ATOM 930 N N . ASP A 1 116 ? -25.096 -10.701 30.405 1.00 92.25 116 ASP A N 1
ATOM 931 C CA . ASP A 1 116 ? -24.846 -10.582 31.845 1.00 92.25 116 ASP A CA 1
ATOM 932 C C . ASP A 1 116 ? -25.527 -9.336 32.431 1.00 92.25 116 ASP A C 1
ATOM 934 O O . ASP A 1 116 ? -26.177 -9.386 33.471 1.00 92.25 116 ASP A O 1
ATOM 938 N N . LEU A 1 117 ? -25.450 -8.200 31.729 1.00 91.06 117 LEU A N 1
ATOM 939 C CA . LEU A 1 117 ? -26.098 -6.959 32.157 1.00 91.06 117 LEU A CA 1
ATOM 940 C C . LEU A 1 117 ? -27.633 -7.086 32.154 1.00 91.06 117 LEU A C 1
ATOM 942 O O . LEU A 1 117 ? -28.303 -6.532 33.027 1.00 91.06 117 LEU A O 1
ATOM 946 N N . SER A 1 118 ? -28.204 -7.811 31.190 1.00 93.12 118 SER A N 1
ATOM 947 C CA . SER A 1 118 ? -29.639 -8.113 31.171 1.00 93.12 118 SER A CA 1
ATOM 948 C C . SER A 1 118 ? -30.045 -8.974 32.367 1.00 93.12 118 SER A C 1
ATOM 950 O O . SER A 1 118 ? -31.032 -8.654 33.029 1.00 93.12 118 SER A O 1
ATOM 952 N N . ASP A 1 119 ? -29.267 -10.013 32.664 1.00 93.38 119 ASP A N 1
ATOM 953 C CA . ASP A 1 119 ? -29.537 -10.944 33.759 1.00 93.38 119 ASP A CA 1
ATOM 954 C C . ASP A 1 119 ? -29.457 -10.219 35.115 1.00 93.38 119 ASP A C 1
ATOM 956 O O . ASP A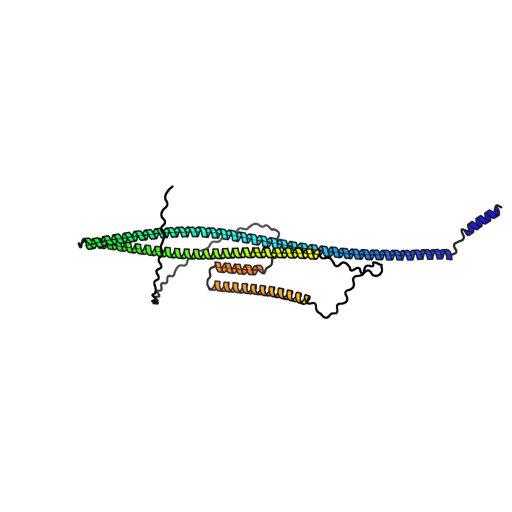 1 119 ? -30.401 -10.273 35.903 1.00 93.38 119 ASP A O 1
ATOM 960 N N . VAL A 1 120 ? -28.420 -9.400 35.335 1.00 92.62 120 VAL A N 1
ATOM 961 C CA . VAL A 1 120 ? -28.283 -8.569 36.549 1.00 92.62 120 VAL A CA 1
ATOM 962 C C . VAL A 1 120 ? -29.436 -7.572 36.693 1.00 92.62 120 VAL A C 1
ATOM 964 O O . VAL A 1 120 ? -29.946 -7.359 37.792 1.00 92.62 120 VAL A O 1
ATOM 967 N N . ARG A 1 121 ? -29.894 -6.951 35.597 1.00 92.06 121 ARG A N 1
ATOM 968 C CA . ARG A 1 121 ? -31.065 -6.053 35.642 1.00 92.06 121 ARG A CA 1
ATOM 969 C C . ARG A 1 121 ? -32.335 -6.790 36.052 1.00 92.06 121 ARG A C 1
ATOM 971 O O . ARG A 1 121 ? -33.154 -6.214 36.766 1.00 92.06 121 ARG A O 1
ATOM 978 N N . GLN A 1 122 ? -32.505 -8.026 35.595 1.00 92.88 122 GLN A N 1
ATOM 979 C CA . GLN A 1 122 ? -33.646 -8.850 35.966 1.00 92.88 122 GLN A CA 1
ATOM 980 C C . GLN A 1 122 ? -33.571 -9.270 37.438 1.00 92.88 122 GLN A C 1
ATOM 982 O O . GLN A 1 122 ? -34.572 -9.175 38.145 1.00 92.88 122 GLN A O 1
ATOM 987 N N . GLU A 1 123 ? -32.392 -9.660 37.926 1.00 90.12 123 GLU A N 1
ATOM 988 C CA . GLU A 1 123 ? -32.181 -9.950 39.346 1.00 90.12 123 GLU A CA 1
ATOM 989 C C . GLU A 1 123 ? -32.452 -8.732 40.232 1.00 90.12 123 GLU A C 1
ATOM 991 O O . GLU A 1 123 ? -33.137 -8.864 41.245 1.00 90.12 123 GLU A O 1
ATOM 996 N N . LEU A 1 124 ? -31.988 -7.541 39.834 1.00 89.06 124 LEU A N 1
ATOM 997 C CA . LEU A 1 124 ? -32.258 -6.296 40.555 1.00 89.06 124 LEU A CA 1
ATOM 998 C C . LEU A 1 124 ? -33.767 -6.044 40.690 1.00 89.06 124 LEU A C 1
ATOM 1000 O O . LEU A 1 124 ? -34.241 -5.761 41.785 1.00 89.06 124 LEU A O 1
ATOM 1004 N N . ALA A 1 125 ? -34.518 -6.206 39.596 1.00 90.38 125 ALA A N 1
ATOM 1005 C CA . ALA A 1 125 ? -35.967 -6.022 39.599 1.00 90.38 125 ALA A CA 1
ATOM 1006 C C . ALA A 1 125 ? -36.670 -7.009 40.545 1.00 90.38 125 ALA A C 1
ATOM 1008 O O . ALA A 1 125 ? -37.508 -6.598 41.342 1.00 90.38 125 ALA A O 1
ATOM 1009 N N . MET A 1 126 ? -36.277 -8.290 40.527 1.00 90.69 126 MET A N 1
ATOM 1010 C CA . MET A 1 126 ? -36.829 -9.286 41.456 1.00 90.69 126 MET A CA 1
ATOM 1011 C C . MET A 1 126 ? -36.532 -8.938 42.922 1.00 90.69 126 MET A C 1
ATOM 1013 O O . MET A 1 126 ? -37.370 -9.147 43.795 1.00 90.69 126 MET A O 1
ATOM 1017 N N . ARG A 1 127 ? -35.345 -8.390 43.211 1.00 89.25 127 ARG A N 1
ATOM 1018 C CA . ARG A 1 127 ? -34.973 -7.983 44.575 1.00 89.25 127 ARG A CA 1
ATOM 1019 C C . ARG A 1 127 ? -35.715 -6.737 45.037 1.00 89.25 127 ARG A C 1
ATOM 1021 O O . ARG A 1 127 ? -36.084 -6.671 46.207 1.00 89.25 127 ARG A O 1
ATOM 1028 N N . ASP A 1 128 ? -35.949 -5.778 44.148 1.00 89.00 128 ASP A N 1
ATOM 1029 C CA . ASP A 1 128 ? -36.775 -4.607 44.448 1.00 89.00 128 ASP A CA 1
ATOM 1030 C C . ASP A 1 128 ? -38.221 -5.026 44.780 1.00 89.00 128 ASP A C 1
ATOM 1032 O O . ASP A 1 128 ? -38.798 -4.517 45.747 1.00 89.00 128 ASP A O 1
ATOM 1036 N N . ASP A 1 129 ? -38.772 -6.016 44.065 1.00 89.62 129 ASP A N 1
ATOM 1037 C CA . ASP A 1 129 ? -40.088 -6.597 44.364 1.00 89.62 129 ASP A CA 1
ATOM 1038 C C . ASP A 1 129 ? -40.116 -7.287 45.744 1.00 89.62 129 ASP A C 1
ATOM 1040 O O . ASP A 1 129 ? -41.034 -7.057 46.542 1.00 89.62 129 ASP A O 1
ATOM 1044 N N . ASP A 1 130 ? -39.088 -8.080 46.074 1.00 88.56 130 ASP A N 1
ATOM 1045 C CA . ASP A 1 130 ? -38.949 -8.724 47.390 1.00 88.56 130 ASP A CA 1
ATOM 1046 C C . ASP A 1 130 ? -38.873 -7.694 48.530 1.00 88.56 130 ASP A C 1
ATOM 1048 O O . ASP A 1 130 ? -39.528 -7.855 49.566 1.00 88.56 130 ASP A O 1
ATOM 1052 N N . ILE A 1 131 ? -38.099 -6.616 48.346 1.00 87.69 131 ILE A N 1
ATOM 1053 C CA . ILE A 1 131 ? -38.005 -5.509 49.310 1.00 87.69 131 ILE A CA 1
ATOM 1054 C C . ILE A 1 131 ? -39.376 -4.856 49.490 1.00 87.69 131 ILE A C 1
ATOM 1056 O O . ILE A 1 131 ? -39.784 -4.605 50.627 1.00 87.69 131 ILE A O 1
ATOM 1060 N N . GLY A 1 132 ? -40.106 -4.610 48.399 1.00 88.25 132 GLY A N 1
ATOM 1061 C CA . GLY A 1 132 ? -41.464 -4.069 48.447 1.00 88.25 132 GLY A CA 1
ATOM 1062 C C . GLY A 1 132 ? -42.401 -4.938 49.287 1.00 88.25 132 GLY A C 1
ATOM 1063 O O . GLY A 1 132 ? -43.076 -4.429 50.186 1.00 88.25 132 GLY A O 1
ATOM 1064 N N . ARG A 1 133 ? -42.383 -6.258 49.067 1.00 92.00 133 ARG A N 1
ATOM 1065 C CA . ARG A 1 133 ? -43.217 -7.212 49.812 1.00 92.00 133 ARG A CA 1
ATOM 1066 C C . ARG A 1 133 ? -42.856 -7.271 51.298 1.00 92.00 133 ARG A C 1
ATOM 1068 O O . ARG A 1 133 ? -43.743 -7.192 52.142 1.00 92.00 133 ARG A O 1
ATOM 1075 N N . LEU A 1 134 ? -41.565 -7.355 51.626 1.00 90.06 134 LEU A N 1
ATOM 1076 C CA . LEU A 1 134 ? -41.093 -7.365 53.017 1.00 90.06 134 LEU A CA 1
ATOM 1077 C C . LEU A 1 134 ? -41.415 -6.056 53.748 1.00 90.06 134 LEU A C 1
ATOM 1079 O O . LEU A 1 134 ? -41.696 -6.067 54.945 1.00 90.06 134 LEU A O 1
ATOM 1083 N N . THR A 1 135 ? -41.394 -4.925 53.039 1.00 89.62 135 THR A N 1
ATOM 1084 C CA . THR A 1 135 ? -41.760 -3.625 53.616 1.00 89.62 135 THR A CA 1
ATOM 1085 C C . THR A 1 135 ? -43.246 -3.590 53.974 1.00 89.62 135 THR A C 1
ATOM 1087 O O . THR A 1 135 ? -43.586 -3.180 55.082 1.00 89.62 135 THR A O 1
ATOM 1090 N N . GLN A 1 136 ? -44.119 -4.093 53.095 1.00 88.81 136 GLN A N 1
ATOM 1091 C CA . GLN A 1 136 ? -45.556 -4.213 53.376 1.00 88.81 136 GLN A CA 1
ATOM 1092 C C . GLN A 1 136 ? -45.839 -5.141 54.565 1.00 88.81 136 GLN A C 1
ATOM 1094 O O . GLN A 1 136 ? -46.648 -4.807 55.427 1.00 88.81 136 GLN A O 1
ATOM 1099 N N . GLU A 1 137 ? -45.148 -6.277 54.645 1.00 91.75 137 GLU A N 1
ATOM 1100 C CA . GLU A 1 137 ? -45.293 -7.241 55.744 1.00 91.75 137 GLU A CA 1
ATOM 1101 C C . GLU A 1 137 ? -44.804 -6.659 57.086 1.00 91.75 137 GLU A C 1
ATOM 1103 O O . GLU A 1 137 ? -45.436 -6.823 58.130 1.00 91.75 137 GLU A O 1
ATOM 1108 N N . ALA A 1 138 ? -43.713 -5.888 57.074 1.00 84.50 138 ALA A N 1
ATOM 1109 C CA . ALA A 1 138 ? -43.248 -5.171 58.259 1.00 84.50 138 ALA A CA 1
ATOM 1110 C C . ALA A 1 138 ? -44.235 -4.077 58.709 1.00 84.50 138 ALA A C 1
ATOM 1112 O O . ALA A 1 138 ? -44.400 -3.848 59.910 1.00 84.50 138 ALA A O 1
ATOM 1113 N N . GLU A 1 139 ? -44.887 -3.388 57.771 1.00 87.69 139 GLU A N 1
ATOM 1114 C CA . GLU A 1 139 ? -45.928 -2.399 58.069 1.00 87.69 139 GLU A CA 1
ATOM 1115 C C . GLU A 1 139 ? -47.191 -3.048 58.647 1.00 87.69 139 GLU A C 1
ATOM 1117 O O . GLU A 1 139 ? -47.723 -2.536 59.637 1.00 87.69 139 GLU A O 1
ATOM 1122 N N . SER A 1 140 ? -47.633 -4.195 58.115 1.00 89.62 140 SER A N 1
ATOM 1123 C CA . SER A 1 140 ? -48.785 -4.925 58.659 1.00 89.62 140 SER A CA 1
ATOM 1124 C C . SER A 1 140 ? -48.515 -5.438 60.073 1.00 89.62 140 SER A C 1
ATOM 1126 O O . SER A 1 140 ? -49.330 -5.213 60.965 1.00 89.62 140 SER A O 1
ATOM 1128 N N . LEU A 1 141 ? -47.339 -6.025 60.320 1.00 87.31 141 LEU A N 1
ATOM 1129 C CA . LEU A 1 141 ? -46.946 -6.485 61.657 1.00 87.31 141 LEU A CA 1
ATOM 1130 C C . LEU A 1 141 ? -46.840 -5.327 62.660 1.00 87.31 141 LEU A C 1
ATOM 1132 O O . LEU A 1 141 ? -47.233 -5.464 63.817 1.00 87.31 141 LEU A O 1
ATOM 1136 N N . ARG A 1 142 ? -46.345 -4.156 62.234 1.00 83.06 142 ARG A N 1
ATOM 1137 C CA . ARG A 1 142 ? -46.344 -2.950 63.082 1.00 83.06 142 ARG A CA 1
ATOM 1138 C C . ARG A 1 142 ? -47.757 -2.492 63.427 1.00 83.06 142 ARG A C 1
ATOM 1140 O O . ARG A 1 142 ? -47.982 -2.078 64.564 1.00 83.06 142 ARG A O 1
ATOM 1147 N N . ALA A 1 143 ? -48.685 -2.548 62.475 1.00 80.56 143 ALA A N 1
ATOM 1148 C CA . ALA A 1 143 ? -50.081 -2.198 62.711 1.00 80.56 143 ALA A CA 1
ATOM 1149 C C . ALA A 1 143 ? -50.756 -3.180 63.686 1.00 80.56 143 ALA A C 1
ATOM 1151 O O . ALA A 1 143 ? -51.442 -2.741 64.608 1.00 80.56 143 ALA A O 1
ATOM 1152 N N . GLU A 1 144 ? -50.503 -4.485 63.546 1.00 82.94 144 GLU A N 1
ATOM 1153 C CA . GLU A 1 144 ? -50.982 -5.513 64.480 1.00 82.94 144 GLU A CA 1
ATOM 1154 C C . GLU A 1 144 ? -50.418 -5.320 65.892 1.00 82.94 144 GLU A C 1
ATOM 1156 O O . GLU A 1 144 ? -51.171 -5.339 66.867 1.00 82.94 144 GLU A O 1
ATOM 1161 N N . LEU A 1 145 ? -49.112 -5.059 66.020 1.00 78.25 145 LEU A N 1
ATOM 1162 C CA . LEU A 1 145 ? -48.478 -4.806 67.316 1.00 78.25 145 LEU A CA 1
ATOM 1163 C C . LEU A 1 145 ? -49.055 -3.555 67.995 1.00 78.25 145 LEU A C 1
ATOM 1165 O O . LEU A 1 145 ? -49.320 -3.564 69.196 1.00 78.25 145 LEU A O 1
ATOM 1169 N N . ALA A 1 146 ? -49.272 -2.480 67.229 1.00 77.62 146 ALA A N 1
ATOM 1170 C CA . ALA A 1 146 ? -49.888 -1.256 67.731 1.00 77.62 146 ALA A CA 1
ATOM 1171 C C . ALA A 1 146 ? -51.330 -1.494 68.212 1.00 77.62 146 ALA A C 1
ATOM 1173 O O . ALA A 1 146 ? -51.727 -0.938 69.236 1.00 77.62 146 ALA A O 1
ATOM 1174 N N . ALA A 1 147 ? -52.092 -2.348 67.521 1.00 76.06 147 ALA A N 1
ATOM 1175 C CA . ALA A 1 147 ? -53.430 -2.751 67.945 1.00 76.06 147 ALA A CA 1
ATOM 1176 C C . ALA A 1 147 ? -53.400 -3.589 69.236 1.00 76.06 147 ALA A C 1
ATOM 1178 O O . ALA A 1 147 ? -54.199 -3.345 70.138 1.00 76.06 147 ALA A O 1
ATOM 1179 N N . HIS A 1 148 ? -52.447 -4.517 69.365 1.00 74.44 148 HIS A N 1
ATOM 1180 C CA . HIS A 1 148 ? -52.262 -5.316 70.580 1.00 74.44 148 HIS A CA 1
ATOM 1181 C C . HIS A 1 148 ? -51.861 -4.462 71.794 1.00 74.44 148 HIS A C 1
ATOM 1183 O O . HIS A 1 148 ? -52.416 -4.631 72.877 1.00 74.44 148 HIS A O 1
ATOM 1189 N N . LEU A 1 149 ? -50.947 -3.503 71.610 1.00 69.25 149 LEU A N 1
ATOM 1190 C CA . LEU A 1 149 ? -50.516 -2.559 72.651 1.00 69.25 149 LEU A CA 1
ATOM 1191 C C . LEU A 1 149 ? -51.625 -1.593 73.089 1.00 69.25 149 LEU A C 1
ATOM 1193 O O . LEU A 1 149 ? -51.631 -1.146 74.233 1.00 69.25 149 LEU A O 1
ATOM 1197 N N . ALA A 1 150 ? -52.557 -1.264 72.194 1.00 65.56 150 ALA A N 1
ATOM 1198 C CA . ALA A 1 150 ? -53.745 -0.486 72.531 1.00 65.56 150 ALA A CA 1
ATOM 1199 C C . ALA A 1 150 ? -54.829 -1.322 73.247 1.00 65.56 150 ALA A C 1
ATOM 1201 O O . ALA A 1 150 ? -55.762 -0.739 73.799 1.00 65.56 150 ALA A O 1
ATOM 1202 N N . GLY A 1 151 ? -54.717 -2.658 73.220 1.00 56.22 151 GLY A N 1
ATOM 1203 C CA . GLY A 1 151 ? -55.732 -3.604 73.683 1.00 56.22 151 GLY A CA 1
ATOM 1204 C C . GLY A 1 151 ? -55.622 -4.038 75.146 1.00 56.22 151 GLY A C 1
ATOM 1205 O O . GLY A 1 151 ? -56.649 -4.063 75.809 1.00 56.22 151 GLY A O 1
ATOM 1206 N N . ASP A 1 152 ? -54.433 -4.349 75.676 1.00 47.09 152 ASP A N 1
ATOM 1207 C CA . ASP A 1 152 ? -54.310 -4.930 77.026 1.00 47.09 152 ASP A CA 1
ATOM 1208 C C . ASP A 1 152 ? -52.953 -4.645 77.696 1.00 47.09 152 ASP A C 1
ATOM 1210 O O . ASP A 1 152 ? -51.888 -4.859 77.117 1.00 47.09 152 ASP A O 1
ATOM 1214 N N . ALA A 1 153 ? -52.989 -4.229 78.967 1.00 46.19 153 ALA A N 1
ATOM 1215 C CA . ALA A 1 153 ? -51.831 -4.185 79.859 1.00 46.19 153 ALA A CA 1
ATOM 1216 C C . ALA A 1 153 ? -51.974 -5.277 80.937 1.00 46.19 153 ALA A C 1
ATOM 1218 O O . ALA A 1 153 ? -52.538 -5.032 82.001 1.00 46.19 153 ALA A O 1
ATOM 1219 N N . ASP A 1 154 ? -51.455 -6.476 80.649 1.00 49.44 154 ASP A N 1
ATOM 1220 C CA . ASP A 1 154 ? -51.423 -7.651 81.542 1.00 49.44 154 ASP A CA 1
ATOM 1221 C C . ASP A 1 154 ? -49.996 -8.277 81.540 1.00 49.44 154 ASP A C 1
ATOM 1223 O O . ASP A 1 154 ? -49.249 -8.099 80.568 1.00 49.44 154 ASP A O 1
ATOM 1227 N N . PRO A 1 155 ? -49.528 -8.992 82.588 1.00 50.16 155 PRO A N 1
ATOM 1228 C CA . PRO A 1 155 ? -48.111 -9.326 82.781 1.00 50.16 155 PRO A CA 1
ATOM 1229 C C . PRO A 1 155 ? -47.561 -10.454 81.881 1.00 50.16 155 PRO A C 1
ATOM 1231 O O . PRO A 1 155 ? -46.391 -10.812 82.008 1.00 50.16 155 PRO A O 1
ATOM 1234 N N . SER A 1 156 ? -48.339 -10.968 80.917 1.00 52.84 156 SER A N 1
ATOM 1235 C CA . SER A 1 156 ? -47.821 -11.812 79.815 1.00 52.84 156 SER A CA 1
ATOM 1236 C C . SER A 1 156 ? -46.967 -11.017 78.801 1.00 52.84 156 SER A C 1
ATOM 1238 O O . SER A 1 156 ? -46.161 -11.580 78.055 1.00 52.84 156 SER A O 1
ATOM 1240 N N . THR A 1 157 ? -47.064 -9.685 78.854 1.00 53.16 157 THR A N 1
ATOM 1241 C CA . THR A 1 157 ? -46.321 -8.724 78.028 1.00 53.16 157 THR A CA 1
ATOM 1242 C C . THR A 1 157 ? -44.804 -8.822 78.161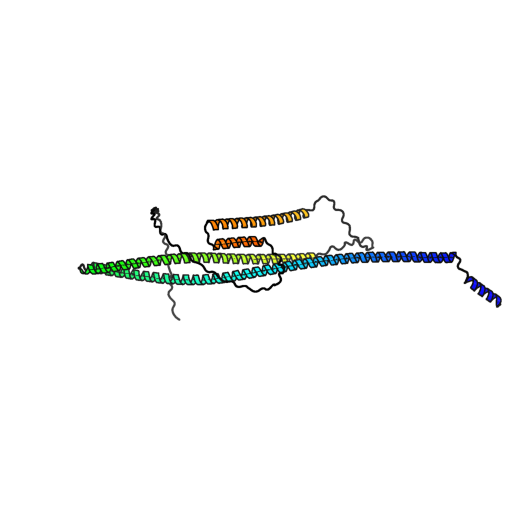 1.00 53.16 157 THR A C 1
ATOM 1244 O O . THR A 1 157 ? -44.112 -8.446 77.228 1.00 53.16 157 THR A O 1
ATOM 1247 N N . VAL A 1 158 ? -44.250 -9.366 79.252 1.00 55.66 158 VAL A N 1
ATOM 1248 C CA . VAL A 1 158 ? -42.788 -9.515 79.413 1.00 55.66 158 VAL A CA 1
ATOM 1249 C C . VAL A 1 158 ? -42.221 -10.627 78.519 1.00 55.66 158 VAL A C 1
ATOM 1251 O O . VAL A 1 158 ? -41.150 -10.448 77.940 1.00 55.66 158 VAL A O 1
ATOM 1254 N N . SER A 1 159 ? -42.947 -11.738 78.337 1.00 55.31 159 SER A N 1
ATOM 1255 C CA . SER A 1 159 ? -42.561 -12.791 77.379 1.00 55.31 159 SER A CA 1
ATOM 1256 C C . SER A 1 159 ? -42.706 -12.305 75.936 1.00 55.31 159 SER A C 1
ATOM 1258 O O . SER A 1 159 ? -41.819 -12.535 75.119 1.00 55.31 159 SER A O 1
ATOM 1260 N N . GLN A 1 160 ? -43.765 -11.547 75.646 1.00 55.91 160 GLN A N 1
ATOM 1261 C CA . GLN A 1 160 ? -43.965 -10.932 74.331 1.00 55.91 160 GLN A CA 1
ATOM 1262 C C . GLN A 1 160 ? -42.951 -9.807 74.051 1.00 55.91 160 GLN A C 1
ATOM 1264 O O . GLN A 1 160 ? -42.537 -9.619 72.911 1.00 55.91 160 GLN A O 1
ATOM 1269 N N . LEU A 1 161 ? -42.480 -9.081 75.072 1.00 57.34 161 LEU A N 1
ATOM 1270 C CA . LEU A 1 161 ? -41.419 -8.077 74.929 1.00 57.34 161 LEU A CA 1
ATOM 1271 C C . LEU A 1 161 ? -40.061 -8.724 74.609 1.00 57.34 161 LEU A C 1
ATOM 1273 O O . LEU A 1 161 ? -39.262 -8.152 73.871 1.00 57.34 161 LEU A O 1
ATOM 1277 N N . ALA A 1 162 ? -39.806 -9.924 75.138 1.00 61.84 162 ALA A N 1
ATOM 1278 C CA . ALA A 1 162 ? -38.618 -10.704 74.804 1.00 61.84 162 ALA A CA 1
ATOM 1279 C C . ALA A 1 162 ? -38.685 -11.252 73.366 1.00 61.84 162 ALA A C 1
ATOM 1281 O O . ALA A 1 162 ? -37.751 -11.041 72.597 1.00 61.84 162 ALA A O 1
ATOM 1282 N N . GLU A 1 163 ? -39.813 -11.844 72.959 1.00 69.88 163 GLU A N 1
ATOM 1283 C CA . GLU A 1 163 ? -40.015 -12.327 71.581 1.00 69.88 163 GLU A CA 1
ATOM 1284 C C . GLU A 1 163 ? -39.992 -11.188 70.548 1.00 69.88 163 GLU A C 1
ATOM 1286 O O . GLU A 1 163 ? -39.409 -11.324 69.472 1.00 69.88 163 GLU A O 1
ATOM 1291 N N . THR A 1 164 ? -40.555 -10.022 70.878 1.00 70.19 164 THR A N 1
ATOM 1292 C CA . THR A 1 164 ? -40.466 -8.826 70.019 1.00 70.19 164 THR A CA 1
ATOM 1293 C C . THR A 1 164 ? -39.062 -8.221 70.005 1.00 70.19 164 THR A C 1
ATOM 1295 O O . THR A 1 164 ? -38.653 -7.660 68.987 1.00 70.19 164 THR A O 1
ATOM 1298 N N . GLY A 1 165 ? -38.289 -8.370 71.085 1.00 72.94 165 GLY A N 1
ATOM 1299 C CA . GLY A 1 165 ? -36.865 -8.040 71.135 1.00 72.94 165 GLY A CA 1
ATOM 1300 C C . GLY A 1 165 ? -36.029 -8.911 70.194 1.00 72.94 165 GLY A C 1
ATOM 1301 O O . GLY A 1 165 ? -35.220 -8.380 69.429 1.00 72.94 165 GLY A O 1
ATOM 1302 N N . ASP A 1 166 ? -36.280 -10.221 70.179 1.00 73.31 166 ASP A N 1
ATOM 1303 C CA . ASP A 1 166 ? -35.629 -11.166 69.265 1.00 73.31 166 ASP A CA 1
ATOM 1304 C C . ASP A 1 166 ? -36.057 -10.931 67.808 1.00 73.31 166 ASP A C 1
ATOM 1306 O O . ASP A 1 166 ? -35.214 -10.907 66.906 1.00 73.31 166 ASP A O 1
ATOM 1310 N N . ALA A 1 167 ? -37.338 -10.639 67.565 1.00 73.12 167 ALA A N 1
ATOM 1311 C CA . ALA A 1 167 ? -37.829 -10.233 66.249 1.00 73.12 167 ALA A CA 1
ATOM 1312 C C . ALA A 1 167 ? -37.189 -8.915 65.776 1.00 73.12 167 ALA A C 1
ATOM 1314 O O . ALA A 1 167 ? -36.797 -8.793 64.615 1.00 73.12 167 ALA A O 1
ATOM 1315 N N . ALA A 1 168 ? -37.001 -7.939 66.669 1.00 70.44 168 ALA A N 1
ATOM 1316 C CA . ALA A 1 168 ? -36.312 -6.691 66.353 1.00 70.44 168 ALA A CA 1
ATOM 1317 C C . ALA A 1 168 ? -34.812 -6.904 66.082 1.00 70.44 168 ALA A C 1
ATOM 1319 O O . ALA A 1 168 ? -34.240 -6.222 65.227 1.00 70.44 168 ALA A O 1
ATOM 1320 N N . ALA A 1 169 ? -34.166 -7.844 66.776 1.00 71.88 169 ALA A N 1
ATOM 1321 C CA . ALA A 1 169 ? -32.780 -8.221 66.519 1.00 71.88 169 ALA A CA 1
ATOM 1322 C C . ALA A 1 169 ? -32.626 -8.904 65.150 1.00 71.88 169 ALA A C 1
ATOM 1324 O O . ALA A 1 169 ? -31.741 -8.522 64.382 1.00 71.88 169 ALA A O 1
ATOM 1325 N N . MET A 1 170 ? -33.528 -9.827 64.802 1.00 81.44 170 MET A N 1
ATOM 1326 C CA . MET A 1 170 ? -33.577 -10.449 63.474 1.00 81.44 170 MET A CA 1
ATOM 1327 C C . MET A 1 170 ? -33.877 -9.430 62.369 1.00 81.44 170 MET A C 1
ATOM 1329 O O . MET A 1 170 ? -33.213 -9.422 61.337 1.00 81.44 170 MET A O 1
ATOM 1333 N N . ALA A 1 171 ? -34.800 -8.495 62.597 1.00 77.00 171 ALA A N 1
ATOM 1334 C CA . ALA A 1 171 ? -35.070 -7.429 61.637 1.00 77.00 171 ALA A CA 1
ATOM 1335 C C . ALA A 1 171 ? -33.834 -6.541 61.409 1.00 77.00 171 ALA A C 1
ATOM 1337 O O . ALA A 1 171 ? -33.559 -6.135 60.283 1.00 77.00 171 ALA A O 1
ATOM 1338 N N . ARG A 1 172 ? -33.040 -6.261 62.453 1.00 79.56 172 ARG A N 1
ATOM 1339 C CA . ARG A 1 172 ? -31.789 -5.491 62.322 1.00 79.56 172 ARG A CA 1
ATOM 1340 C C . ARG A 1 172 ? -30.729 -6.232 61.514 1.00 79.56 172 ARG A C 1
ATOM 1342 O O . ARG A 1 172 ? -30.093 -5.606 60.670 1.00 79.56 172 ARG A O 1
ATOM 1349 N N . THR A 1 173 ? -30.542 -7.532 61.739 1.00 84.38 173 THR A N 1
ATOM 1350 C CA . THR A 1 173 ? -29.584 -8.327 60.951 1.00 84.38 173 THR A CA 1
ATOM 1351 C C . THR A 1 173 ? -30.035 -8.457 59.499 1.00 84.38 173 THR A C 1
ATOM 1353 O O . THR A 1 173 ? -29.219 -8.342 58.588 1.00 84.38 173 THR A O 1
ATOM 1356 N N . GLN A 1 174 ? -31.339 -8.597 59.262 1.00 88.38 174 GLN A N 1
ATOM 1357 C CA . GLN A 1 174 ? -31.910 -8.652 57.920 1.00 88.38 174 GLN A CA 1
ATOM 1358 C C . GLN A 1 174 ? -31.773 -7.312 57.181 1.00 88.38 174 GLN A C 1
ATOM 1360 O O . GLN A 1 174 ? -31.375 -7.297 56.018 1.00 88.38 174 GLN A O 1
ATOM 1365 N N . ILE A 1 175 ? -31.999 -6.181 57.861 1.00 82.62 175 ILE A N 1
ATOM 1366 C CA . ILE A 1 175 ? -31.747 -4.839 57.312 1.00 82.62 175 ILE A CA 1
ATOM 1367 C C . ILE A 1 175 ? -30.267 -4.658 56.956 1.00 82.62 175 ILE A C 1
ATOM 1369 O O . ILE A 1 175 ? -29.965 -4.072 55.917 1.00 82.62 175 ILE A O 1
ATOM 1373 N N . GLU A 1 176 ? -29.339 -5.145 57.781 1.00 87.44 176 GLU A N 1
ATOM 1374 C CA . GLU A 1 176 ? -27.911 -5.001 57.487 1.00 87.44 176 GLU A CA 1
ATOM 1375 C C . GLU A 1 176 ? -27.479 -5.869 56.296 1.00 87.44 176 GLU A C 1
ATOM 1377 O O . GLU A 1 176 ? -26.820 -5.366 55.389 1.00 87.44 176 GLU A O 1
ATOM 1382 N N . ASN A 1 177 ? -27.969 -7.109 56.198 1.00 89.12 177 ASN A N 1
ATOM 1383 C CA . ASN A 1 177 ? -27.755 -7.955 55.018 1.00 89.12 177 ASN A CA 1
ATOM 1384 C C . ASN A 1 177 ? -28.336 -7.324 53.737 1.00 89.12 177 ASN A C 1
ATOM 1386 O O . ASN A 1 177 ? -27.725 -7.372 52.666 1.00 89.12 177 ASN A O 1
ATOM 1390 N N . LEU A 1 178 ? -29.506 -6.685 53.831 1.00 89.75 178 LEU A N 1
ATOM 1391 C CA . LEU A 1 178 ? -30.095 -5.950 52.709 1.00 89.75 178 LEU A CA 1
ATOM 1392 C C . LEU A 1 178 ? -29.263 -4.714 52.328 1.00 89.75 178 LEU A C 1
ATOM 1394 O O . LEU A 1 178 ? -29.107 -4.403 51.151 1.00 89.75 178 LEU A O 1
ATOM 1398 N N . ARG A 1 179 ? -28.650 -4.021 53.292 1.00 90.00 179 ARG A N 1
ATOM 1399 C CA . ARG A 1 179 ? -27.720 -2.917 52.991 1.00 90.00 179 ARG A CA 1
ATOM 1400 C C . ARG A 1 179 ? -26.451 -3.399 52.297 1.00 90.00 179 ARG A C 1
ATOM 1402 O O . ARG A 1 179 ? -25.960 -2.709 51.405 1.00 90.00 179 ARG A O 1
ATOM 1409 N N . GLU A 1 180 ? -25.929 -4.555 52.697 1.00 88.62 180 GLU A N 1
ATOM 1410 C CA . GLU A 1 180 ? -24.763 -5.187 52.074 1.00 88.62 180 GLU A CA 1
ATOM 1411 C C . GLU A 1 180 ? -25.050 -5.539 50.606 1.00 88.62 180 GLU A C 1
ATOM 1413 O O . GLU A 1 180 ? -24.296 -5.159 49.710 1.00 88.62 180 GLU A O 1
ATOM 1418 N N . THR A 1 181 ? -26.200 -6.166 50.341 1.00 90.56 181 THR A N 1
ATOM 1419 C CA . THR A 1 181 ? -26.634 -6.504 48.974 1.00 90.56 181 THR A CA 1
ATOM 1420 C C . THR A 1 181 ? -26.868 -5.258 48.120 1.00 90.56 181 THR A C 1
ATOM 1422 O O . THR A 1 181 ? -26.360 -5.191 47.002 1.00 90.56 181 THR A O 1
ATOM 1425 N N . VAL A 1 182 ? -27.513 -4.212 48.652 1.00 89.00 182 VAL A N 1
ATOM 1426 C CA . VAL A 1 182 ? -27.655 -2.922 47.946 1.00 89.00 182 VAL A CA 1
ATOM 1427 C C . VAL A 1 182 ? -26.291 -2.284 47.644 1.00 89.00 182 VAL A C 1
ATOM 1429 O O . VAL A 1 182 ? -26.119 -1.680 46.582 1.00 89.00 182 VAL A O 1
ATOM 1432 N N . ARG A 1 183 ? -25.296 -2.411 48.536 1.00 91.69 183 ARG A N 1
ATOM 1433 C CA . ARG A 1 183 ? -23.917 -1.965 48.258 1.00 91.69 183 ARG A CA 1
ATOM 1434 C C . ARG A 1 183 ? -23.280 -2.758 47.117 1.00 91.69 183 ARG A C 1
ATOM 1436 O O . ARG A 1 183 ? -22.709 -2.125 46.229 1.00 91.69 183 ARG A O 1
ATOM 1443 N N . SER A 1 184 ? -23.406 -4.088 47.116 1.00 91.75 184 SER A N 1
ATOM 1444 C CA . SER A 1 184 ? -22.886 -4.948 46.038 1.00 91.75 184 SER A CA 1
ATOM 1445 C C . SER A 1 184 ? -23.487 -4.561 44.691 1.00 91.75 184 SER A C 1
ATOM 1447 O O . SER A 1 184 ? -22.760 -4.213 43.762 1.00 91.75 184 SER A O 1
ATOM 1449 N N . LEU A 1 185 ? -24.814 -4.466 44.624 1.00 89.75 185 LEU A N 1
ATOM 1450 C CA . LEU A 1 185 ? -25.541 -4.138 43.399 1.00 89.75 185 LEU A CA 1
ATOM 1451 C C . LEU A 1 185 ? -25.199 -2.739 42.871 1.00 89.75 185 LEU A C 1
ATOM 1453 O O . LEU A 1 185 ? -25.083 -2.534 41.664 1.00 89.75 185 LEU A O 1
ATOM 1457 N N . ARG A 1 186 ? -24.968 -1.757 43.754 1.00 91.25 186 ARG A N 1
ATOM 1458 C CA . ARG A 1 186 ? -24.459 -0.438 43.336 1.00 91.25 186 ARG A CA 1
ATOM 1459 C C . ARG A 1 186 ? -23.055 -0.523 42.744 1.00 91.25 186 ARG A C 1
ATOM 1461 O O . ARG A 1 186 ? -22.773 0.182 41.778 1.00 91.25 186 ARG A O 1
ATOM 1468 N N . SER A 1 187 ? -22.183 -1.357 43.306 1.00 88.88 187 SER A N 1
ATOM 1469 C CA . SER A 1 187 ? -20.835 -1.553 42.766 1.00 88.88 187 SER A CA 1
ATOM 1470 C C . SER A 1 187 ? -20.866 -2.219 41.385 1.00 88.88 187 SER A C 1
ATOM 1472 O O . SER A 1 187 ? -20.193 -1.750 40.467 1.00 88.88 187 SER A O 1
ATOM 1474 N N . GLU A 1 188 ? -21.733 -3.215 41.197 1.00 91.19 188 GLU A N 1
ATOM 1475 C CA . GLU A 1 188 ? -21.956 -3.890 39.915 1.00 91.19 188 GLU A CA 1
ATOM 1476 C C . GLU A 1 188 ? -22.572 -2.949 38.879 1.00 91.19 188 GLU A C 1
ATOM 1478 O O . GLU A 1 188 ? -22.094 -2.879 37.747 1.00 91.19 188 GLU A O 1
ATOM 1483 N N . LYS A 1 189 ? -23.566 -2.139 39.272 1.00 91.75 189 LYS A N 1
ATOM 1484 C CA . LYS A 1 189 ? -24.137 -1.093 38.414 1.00 91.75 189 LYS A CA 1
ATOM 1485 C C . LYS A 1 189 ? -23.055 -0.133 37.915 1.00 91.75 189 LYS A C 1
ATOM 1487 O O . LYS A 1 189 ? -23.002 0.147 36.720 1.00 91.75 189 LYS A O 1
ATOM 1492 N N . ASN A 1 190 ? -22.186 0.350 38.802 1.00 88.75 190 ASN A N 1
ATOM 1493 C CA . ASN A 1 190 ? -21.110 1.266 38.420 1.00 88.75 190 ASN A CA 1
ATOM 1494 C C . ASN A 1 190 ? -20.111 0.599 37.458 1.00 88.75 190 ASN A C 1
ATOM 1496 O O . ASN A 1 190 ? -19.657 1.228 36.501 1.00 88.75 190 ASN A O 1
ATOM 1500 N N . ALA A 1 191 ? -19.794 -0.683 37.666 1.00 88.50 191 ALA A N 1
ATOM 1501 C CA . ALA A 1 191 ? -18.945 -1.448 36.754 1.00 88.50 191 ALA A CA 1
ATOM 1502 C C . ALA A 1 191 ? -19.604 -1.637 35.374 1.00 88.50 191 ALA A C 1
ATOM 1504 O O . ALA A 1 191 ? -18.948 -1.472 34.341 1.00 88.50 191 ALA A O 1
ATOM 1505 N N . ALA A 1 192 ? -20.909 -1.913 35.341 1.00 86.31 192 ALA A N 1
ATOM 1506 C CA . ALA A 1 192 ? -21.685 -2.031 34.111 1.00 86.31 192 ALA A CA 1
ATOM 1507 C C . ALA A 1 192 ? -21.779 -0.695 33.354 1.00 86.31 192 ALA A C 1
ATOM 1509 O O . ALA A 1 192 ? -21.634 -0.670 32.132 1.00 86.31 192 ALA A O 1
ATOM 1510 N N . GLU A 1 193 ? -21.959 0.427 34.056 1.00 92.19 193 GLU A N 1
ATOM 1511 C CA . GLU A 1 193 ? -21.930 1.768 33.457 1.00 92.19 193 GLU A CA 1
ATOM 1512 C C . GLU A 1 193 ? -20.552 2.095 32.864 1.00 92.19 193 GLU A C 1
ATOM 1514 O O . GLU A 1 193 ? -20.470 2.583 31.734 1.00 92.19 193 GLU A O 1
ATOM 1519 N N . ALA A 1 194 ? -19.464 1.749 33.560 1.00 87.50 194 ALA A N 1
ATOM 1520 C CA . ALA A 1 194 ? -18.108 1.900 33.033 1.00 87.50 194 ALA A CA 1
ATOM 1521 C C . ALA A 1 194 ? -17.866 1.021 31.790 1.00 87.50 194 ALA A C 1
ATOM 1523 O O . ALA A 1 194 ? -17.250 1.468 30.819 1.00 87.50 194 ALA A O 1
ATOM 1524 N N . SER A 1 195 ? -18.385 -0.210 31.782 1.00 87.94 195 SER A N 1
ATOM 1525 C CA . SER A 1 195 ? -18.341 -1.105 30.619 1.00 87.94 195 SER A CA 1
ATOM 1526 C C . SER A 1 195 ? -19.126 -0.535 29.430 1.00 87.94 195 SER A C 1
ATOM 1528 O O . SER A 1 195 ? -18.615 -0.478 28.310 1.00 87.94 195 SER A O 1
ATOM 1530 N N . ALA A 1 196 ? -20.329 -0.006 29.670 1.00 86.31 196 ALA A N 1
ATOM 1531 C CA . ALA A 1 196 ? -21.141 0.639 28.641 1.00 86.31 196 ALA A CA 1
ATOM 1532 C C . ALA A 1 196 ? -20.467 1.897 28.066 1.00 86.31 196 ALA A C 1
ATOM 1534 O O . ALA A 1 196 ? -20.521 2.123 26.857 1.00 86.31 196 ALA A O 1
ATOM 1535 N N . ALA A 1 197 ? -19.795 2.695 28.902 1.00 87.06 197 ALA A N 1
ATOM 1536 C CA . ALA A 1 197 ? -19.015 3.844 28.449 1.00 87.06 197 ALA A CA 1
ATOM 1537 C C . ALA A 1 197 ? -17.850 3.420 27.536 1.00 87.06 197 ALA A C 1
ATOM 1539 O O . ALA A 1 197 ? -17.657 4.010 26.475 1.00 87.06 197 ALA A O 1
ATOM 1540 N N . ARG A 1 198 ? -17.128 2.347 27.885 1.00 91.62 198 ARG A N 1
ATOM 1541 C CA . ARG A 1 198 ? -16.080 1.773 27.021 1.00 91.62 198 ARG A CA 1
ATOM 1542 C C . ARG A 1 198 ? -16.642 1.264 25.694 1.00 91.62 198 ARG A C 1
ATOM 1544 O O . ARG A 1 198 ? -16.033 1.488 24.654 1.00 91.62 198 ARG A O 1
ATOM 1551 N N . ALA A 1 199 ? -17.809 0.623 25.709 1.00 87.88 199 ALA A N 1
ATOM 1552 C CA . ALA A 1 199 ? -18.463 0.153 24.489 1.00 87.88 199 ALA A CA 1
ATOM 1553 C C . ALA A 1 199 ? -18.868 1.306 23.552 1.00 87.88 199 ALA A C 1
ATOM 1555 O O . ALA A 1 199 ? -18.794 1.142 22.337 1.00 87.88 199 ALA A O 1
ATOM 1556 N N . ARG A 1 200 ? -19.254 2.471 24.094 1.00 88.88 200 ARG A N 1
ATOM 1557 C CA . ARG A 1 200 ? -19.506 3.682 23.291 1.00 88.88 200 ARG A CA 1
ATOM 1558 C C . ARG A 1 200 ? -18.235 4.183 22.609 1.00 88.88 200 ARG A C 1
ATOM 1560 O O . ARG A 1 200 ? -18.252 4.346 21.400 1.00 88.88 200 ARG A O 1
ATOM 1567 N N . LEU A 1 201 ? -17.123 4.287 23.340 1.00 88.62 201 LEU A N 1
ATOM 1568 C CA . LEU A 1 201 ? -15.831 4.673 22.750 1.00 88.62 201 LEU A CA 1
ATOM 1569 C C . LEU A 1 201 ? -15.380 3.718 21.631 1.00 88.62 201 LEU A C 1
ATOM 1571 O O . LEU A 1 201 ? -14.769 4.149 20.660 1.00 88.62 201 LEU A O 1
ATOM 1575 N N . LEU A 1 202 ? -15.683 2.420 21.746 1.00 89.50 202 LEU A N 1
ATOM 1576 C CA . LEU A 1 202 ? -15.397 1.449 20.684 1.00 89.50 202 LEU A CA 1
ATOM 1577 C C . LEU A 1 202 ? -16.281 1.636 19.443 1.00 89.50 202 LEU A C 1
ATOM 1579 O O . LEU A 1 202 ? -15.824 1.344 18.340 1.00 89.50 202 LEU A O 1
ATOM 1583 N N . LEU A 1 203 ? -17.528 2.088 19.608 1.00 88.62 203 LEU A N 1
ATOM 1584 C CA . LEU A 1 203 ? -18.395 2.439 18.481 1.00 88.62 203 LEU A CA 1
ATOM 1585 C C . LEU A 1 203 ? -17.894 3.705 17.787 1.00 88.62 203 LEU A C 1
ATOM 1587 O O . LEU A 1 203 ? -17.743 3.680 16.573 1.00 88.62 203 LEU A O 1
ATOM 1591 N N . ASP A 1 204 ? -17.527 4.737 18.546 1.00 89.81 204 ASP A N 1
ATOM 1592 C CA . ASP A 1 204 ? -16.948 5.961 17.982 1.00 89.81 204 ASP A CA 1
ATOM 1593 C C . ASP A 1 204 ? -15.663 5.636 17.193 1.00 89.81 204 ASP A C 1
ATOM 1595 O O . ASP A 1 204 ? -15.520 6.003 16.030 1.00 89.81 204 ASP A O 1
ATOM 1599 N N . ALA A 1 205 ? -14.773 4.813 17.763 1.00 87.31 205 ALA A N 1
ATOM 1600 C CA . ALA A 1 205 ? -13.563 4.357 17.074 1.00 87.31 205 ALA A CA 1
ATOM 1601 C C . ALA A 1 205 ? -13.854 3.498 15.826 1.00 87.31 205 ALA A C 1
ATOM 1603 O O . ALA A 1 205 ? -13.044 3.440 14.896 1.00 87.31 205 ALA A O 1
ATOM 1604 N N . ARG A 1 206 ? -14.984 2.782 15.789 1.00 92.69 206 ARG A N 1
ATOM 1605 C CA . ARG A 1 206 ? -15.418 2.041 14.597 1.00 92.69 206 ARG A CA 1
ATOM 1606 C C . ARG A 1 206 ? -15.873 3.005 13.505 1.00 92.69 206 ARG A C 1
ATOM 1608 O O . ARG A 1 206 ? -15.501 2.792 12.352 1.00 92.69 206 ARG A O 1
ATOM 1615 N N . ASP A 1 207 ? -16.647 4.021 13.860 1.00 90.00 207 ASP A N 1
ATOM 1616 C CA . ASP A 1 207 ? -17.135 5.028 12.919 1.00 90.00 207 ASP A CA 1
ATOM 1617 C C . ASP A 1 207 ? -15.959 5.834 12.340 1.00 90.00 207 ASP A C 1
ATOM 1619 O O . ASP A 1 207 ? -15.874 6.005 11.122 1.00 90.00 207 ASP A O 1
ATOM 1623 N N . ASP A 1 208 ? -14.967 6.184 13.167 1.00 89.38 208 ASP A N 1
ATOM 1624 C CA . ASP A 1 208 ? -13.708 6.796 12.718 1.00 89.38 208 ASP A CA 1
ATOM 1625 C C . ASP A 1 208 ? -12.946 5.897 11.728 1.00 89.38 208 ASP A C 1
ATOM 1627 O O . ASP A 1 208 ? -12.461 6.357 10.692 1.00 89.38 208 ASP A O 1
ATOM 1631 N N . ASN A 1 209 ? -12.868 4.589 11.996 1.00 84.88 209 ASN A N 1
ATOM 1632 C CA . ASN A 1 209 ? -12.240 3.639 11.072 1.00 84.88 209 ASN A CA 1
ATOM 1633 C C . ASN A 1 209 ? -13.007 3.513 9.747 1.00 84.88 209 ASN A C 1
ATOM 1635 O O . ASN A 1 209 ? -12.386 3.344 8.696 1.00 84.88 209 ASN A O 1
ATOM 1639 N N . GLN A 1 210 ? -14.339 3.605 9.767 1.00 89.06 210 GLN A N 1
ATOM 1640 C CA . GLN A 1 210 ? -15.140 3.631 8.542 1.00 89.06 210 GLN A CA 1
ATOM 1641 C C . GLN A 1 210 ? -14.909 4.918 7.745 1.00 89.06 210 GLN A C 1
ATOM 1643 O O . GLN A 1 210 ? -14.749 4.850 6.526 1.00 89.06 210 GLN A O 1
ATOM 1648 N N . ALA A 1 211 ? -14.819 6.067 8.417 1.00 87.31 211 ALA A N 1
ATOM 1649 C CA . ALA A 1 211 ? -14.486 7.338 7.781 1.00 87.31 211 ALA A CA 1
ATOM 1650 C C . ALA A 1 211 ? -13.084 7.306 7.145 1.00 87.31 211 ALA A C 1
ATOM 1652 O O . ALA A 1 211 ? -12.914 7.722 6.000 1.00 87.31 211 ALA A O 1
ATOM 1653 N N . LEU A 1 212 ? -12.093 6.733 7.838 1.00 88.38 212 LEU A N 1
ATOM 1654 C CA . LEU A 1 212 ? -10.747 6.525 7.295 1.00 88.38 212 LEU A CA 1
ATOM 1655 C C . LEU A 1 212 ? -10.744 5.590 6.079 1.00 88.38 212 LEU A C 1
ATOM 1657 O O . LEU A 1 212 ? -10.034 5.846 5.107 1.00 88.38 212 LEU A O 1
ATOM 1661 N N . ALA A 1 213 ? -11.537 4.516 6.108 1.00 89.62 213 ALA A N 1
ATOM 1662 C CA . ALA A 1 213 ? -11.663 3.603 4.975 1.00 89.62 213 ALA A CA 1
ATOM 1663 C C . ALA A 1 213 ? -12.288 4.287 3.747 1.00 89.62 213 ALA A C 1
ATOM 1665 O O . ALA A 1 213 ? -11.814 4.068 2.632 1.00 89.62 213 ALA A O 1
ATOM 1666 N N . ALA A 1 214 ? -13.299 5.138 3.947 1.00 88.50 214 ALA A N 1
ATOM 1667 C CA . ALA A 1 214 ? -13.896 5.940 2.879 1.00 88.50 214 ALA A CA 1
ATOM 1668 C C . ALA A 1 214 ? -12.884 6.938 2.291 1.00 88.50 214 ALA A C 1
ATOM 1670 O O . ALA A 1 214 ? -12.666 6.941 1.083 1.00 88.50 214 ALA A O 1
ATOM 1671 N N . ALA A 1 215 ? -12.175 7.687 3.142 1.00 88.31 215 ALA A N 1
ATOM 1672 C CA . ALA A 1 215 ? -11.141 8.624 2.700 1.00 88.31 215 ALA A CA 1
ATOM 1673 C C . ALA A 1 215 ? -10.014 7.930 1.915 1.00 88.31 215 ALA A C 1
ATOM 1675 O O . ALA A 1 215 ? -9.504 8.464 0.931 1.00 88.31 215 ALA A O 1
ATOM 1676 N N . LYS A 1 216 ? -9.636 6.711 2.319 1.00 92.88 216 LYS A N 1
ATOM 1677 C CA . LYS A 1 216 ? -8.668 5.904 1.573 1.00 92.88 216 LYS A CA 1
ATOM 1678 C C . LYS A 1 216 ? -9.191 5.529 0.182 1.00 92.88 216 LYS A C 1
ATOM 1680 O O . LYS A 1 216 ? -8.429 5.598 -0.776 1.00 92.88 216 LYS A O 1
ATOM 1685 N N . ALA A 1 217 ? -10.460 5.136 0.070 1.00 90.38 217 ALA A N 1
ATOM 1686 C CA . ALA A 1 217 ? -11.065 4.799 -1.216 1.00 90.38 217 ALA A CA 1
ATOM 1687 C C . ALA A 1 217 ? -11.097 6.008 -2.167 1.00 90.38 217 ALA A C 1
ATOM 1689 O O . ALA A 1 217 ? -10.775 5.856 -3.344 1.00 90.38 217 ALA A O 1
ATOM 1690 N N . ASP A 1 218 ? -11.405 7.200 -1.650 1.00 92.00 218 ASP A N 1
ATOM 1691 C CA . ASP A 1 218 ? -11.362 8.446 -2.424 1.00 92.00 218 ASP A CA 1
ATOM 1692 C C . ASP A 1 218 ? -9.940 8.745 -2.927 1.00 92.00 218 ASP A C 1
ATOM 1694 O O . ASP A 1 218 ? -9.746 9.060 -4.102 1.00 92.00 218 ASP A O 1
ATOM 1698 N N . PHE A 1 219 ? -8.930 8.568 -2.069 1.00 91.94 219 PHE A N 1
ATOM 1699 C CA . PHE A 1 219 ? -7.526 8.750 -2.449 1.00 91.94 219 PHE A CA 1
ATOM 1700 C C . PHE A 1 219 ? -7.064 7.736 -3.508 1.00 91.94 219 PHE A C 1
ATOM 1702 O O . PHE A 1 219 ? -6.367 8.094 -4.457 1.00 91.94 219 PHE A O 1
ATOM 1709 N N . ASP A 1 220 ? -7.456 6.465 -3.373 1.00 90.94 220 ASP A N 1
ATOM 1710 C CA . ASP A 1 220 ? -7.162 5.431 -4.369 1.00 90.94 220 ASP A CA 1
ATOM 1711 C C . ASP A 1 220 ? -7.815 5.767 -5.727 1.00 90.94 220 ASP A C 1
ATOM 1713 O O . ASP A 1 220 ? -7.168 5.624 -6.767 1.00 90.94 220 ASP A O 1
ATOM 1717 N N . ALA A 1 221 ? -9.046 6.291 -5.730 1.00 92.31 221 ALA A N 1
ATOM 1718 C CA . ALA A 1 221 ? -9.721 6.743 -6.947 1.00 92.31 221 ALA A CA 1
ATOM 1719 C C . ALA A 1 221 ? -9.020 7.950 -7.601 1.00 92.31 221 ALA A C 1
ATOM 1721 O O . ALA A 1 221 ? -8.882 8.003 -8.826 1.00 92.31 221 ALA A O 1
ATOM 1722 N N . GLU A 1 222 ? -8.540 8.907 -6.803 1.00 95.19 222 GLU A N 1
ATOM 1723 C CA . GLU A 1 222 ? -7.775 10.055 -7.300 1.00 95.19 222 GLU A CA 1
ATOM 1724 C C . GLU A 1 222 ? -6.436 9.620 -7.910 1.00 95.19 222 GLU A C 1
ATOM 1726 O O . GLU A 1 222 ? -6.085 10.051 -9.012 1.00 95.19 222 GLU A O 1
ATOM 1731 N N . ARG A 1 223 ? -5.721 8.698 -7.254 1.00 93.88 223 ARG A N 1
ATOM 1732 C CA . ARG A 1 223 ? -4.495 8.099 -7.798 1.00 93.88 223 ARG A CA 1
ATOM 1733 C C . ARG A 1 223 ? -4.755 7.448 -9.154 1.00 93.88 223 ARG A C 1
ATOM 1735 O O . ARG A 1 223 ? -3.997 7.681 -10.094 1.00 93.88 223 ARG A O 1
ATOM 1742 N N . ASP A 1 224 ? -5.804 6.640 -9.264 1.00 93.19 224 ASP A N 1
ATOM 1743 C CA . ASP A 1 224 ? -6.119 5.928 -10.504 1.00 93.19 224 ASP A CA 1
ATOM 1744 C C . ASP A 1 224 ? -6.485 6.908 -11.636 1.00 93.19 224 ASP A C 1
ATOM 1746 O O . ASP A 1 224 ? -6.053 6.727 -12.777 1.00 93.19 224 ASP A O 1
ATOM 1750 N N . SER A 1 225 ? -7.183 8.003 -11.314 1.00 95.75 225 SER A N 1
ATOM 1751 C CA . SER A 1 225 ? -7.454 9.112 -12.241 1.00 95.75 225 SER A CA 1
ATOM 1752 C C . SER A 1 225 ? -6.169 9.794 -12.733 1.00 95.75 225 SER A C 1
ATOM 1754 O O . SER A 1 225 ? -5.985 10.001 -13.936 1.00 95.75 225 SER A O 1
ATOM 1756 N N . LEU A 1 226 ? -5.233 10.095 -11.827 1.00 93.06 226 LEU A N 1
ATOM 1757 C CA . LEU A 1 226 ? -3.939 10.683 -12.187 1.00 93.06 226 LEU A CA 1
ATOM 1758 C C . LEU A 1 226 ? -3.109 9.741 -13.064 1.00 93.06 226 LEU A C 1
ATOM 1760 O O . LEU A 1 226 ? -2.537 10.182 -14.059 1.00 93.06 226 LEU A O 1
ATOM 1764 N N . MET A 1 227 ? -3.086 8.445 -12.752 1.00 92.06 227 MET A N 1
ATOM 1765 C CA . MET A 1 227 ? -2.396 7.435 -13.562 1.00 92.06 227 MET A CA 1
ATOM 1766 C C . MET A 1 227 ? -2.991 7.314 -14.970 1.00 92.06 227 MET A C 1
ATOM 1768 O O . MET A 1 227 ? -2.248 7.194 -15.949 1.00 92.06 227 MET A O 1
ATOM 1772 N N . ALA A 1 228 ? -4.319 7.392 -15.094 1.00 92.69 228 ALA A N 1
ATOM 1773 C CA . ALA A 1 228 ? -4.984 7.433 -16.393 1.00 92.69 228 ALA A CA 1
ATOM 1774 C C . ALA A 1 228 ? -4.567 8.676 -17.195 1.00 92.69 228 ALA A C 1
ATOM 1776 O O . ALA A 1 228 ? -4.240 8.564 -18.374 1.00 92.69 228 ALA A O 1
ATOM 1777 N N . LYS A 1 229 ? -4.488 9.840 -16.542 1.00 93.12 229 LYS A N 1
ATOM 1778 C CA . LYS A 1 229 ? -4.075 11.098 -17.177 1.00 93.12 229 LYS A CA 1
ATOM 1779 C C . LYS A 1 229 ? -2.608 11.101 -17.605 1.00 93.12 229 LYS A C 1
ATOM 1781 O O . LYS A 1 229 ? -2.286 11.610 -18.672 1.00 93.12 229 LYS A O 1
ATOM 1786 N N . ILE A 1 230 ? -1.724 10.501 -16.807 1.00 90.94 230 ILE A N 1
ATOM 1787 C CA . ILE A 1 230 ? -0.323 10.276 -17.192 1.00 90.94 230 ILE A CA 1
ATOM 1788 C C . ILE A 1 230 ? -0.268 9.403 -18.446 1.00 90.94 230 ILE A C 1
ATOM 1790 O O . ILE A 1 230 ? 0.398 9.765 -19.410 1.00 90.94 230 ILE A O 1
ATOM 1794 N N . SER A 1 231 ? -1.023 8.302 -18.468 1.00 90.88 231 SER A N 1
ATOM 1795 C CA . SER A 1 231 ? -1.072 7.403 -19.627 1.00 90.88 231 SER A CA 1
ATOM 1796 C C . SER A 1 231 ? -1.589 8.119 -20.882 1.00 90.88 231 SER A C 1
ATOM 1798 O O . SER A 1 231 ? -1.043 7.942 -21.968 1.00 90.88 231 SER A O 1
ATOM 1800 N N . GLU A 1 232 ? -2.615 8.962 -20.743 1.00 93.62 232 GLU A N 1
ATOM 1801 C CA . GLU A 1 232 ? -3.138 9.793 -21.832 1.00 93.62 232 GLU A CA 1
ATOM 1802 C C . GLU A 1 232 ? -2.068 10.759 -22.360 1.00 93.62 232 GLU A C 1
ATOM 1804 O O . GLU A 1 232 ? -1.769 10.745 -23.555 1.00 93.62 232 GLU A O 1
ATOM 1809 N N . LEU A 1 233 ? -1.400 11.507 -21.477 1.00 90.75 233 LEU A N 1
ATOM 1810 C CA . LEU A 1 233 ? -0.313 12.417 -21.849 1.00 90.75 233 LEU A CA 1
ATOM 1811 C C . LEU A 1 233 ? 0.862 11.691 -22.515 1.00 90.75 233 LEU A C 1
ATOM 1813 O O . LEU A 1 233 ? 1.437 12.196 -23.476 1.00 90.75 233 LEU A O 1
ATOM 1817 N N . GLU A 1 234 ? 1.216 10.491 -22.057 1.00 90.94 234 GLU A N 1
ATOM 1818 C CA . GLU A 1 234 ? 2.240 9.666 -22.703 1.00 90.94 234 GLU A CA 1
ATOM 1819 C C . GLU A 1 234 ? 1.830 9.255 -24.121 1.00 90.94 234 GLU A C 1
ATOM 1821 O O . GLU A 1 234 ? 2.666 9.244 -25.033 1.00 90.94 234 GLU A O 1
ATOM 1826 N N . THR A 1 235 ? 0.550 8.936 -24.338 1.00 90.88 235 THR A N 1
ATOM 1827 C CA . THR A 1 235 ? 0.043 8.647 -25.685 1.00 90.88 235 THR A CA 1
ATOM 1828 C C . THR A 1 235 ? 0.018 9.890 -26.567 1.00 90.88 235 THR A C 1
ATOM 1830 O O . THR A 1 235 ? 0.412 9.796 -27.730 1.00 90.88 235 THR A O 1
ATOM 1833 N N . GLU A 1 236 ? -0.357 11.056 -26.036 1.00 90.31 236 GLU A N 1
ATOM 1834 C CA . GLU A 1 236 ? -0.282 12.331 -26.754 1.00 90.31 236 GLU A CA 1
ATOM 1835 C C . GLU A 1 236 ? 1.158 12.668 -27.135 1.00 90.31 236 GLU A C 1
ATOM 1837 O O . GLU A 1 236 ? 1.421 12.988 -28.290 1.00 90.31 236 GLU A O 1
ATOM 1842 N N . LEU A 1 237 ? 2.112 12.514 -26.214 1.00 84.69 237 LEU A N 1
ATOM 1843 C CA . LEU A 1 237 ? 3.531 12.747 -26.476 1.00 84.69 237 LEU A CA 1
ATOM 1844 C C . LEU A 1 237 ? 4.074 11.785 -27.542 1.00 84.69 237 LEU A C 1
ATOM 1846 O O . LEU A 1 237 ? 4.867 12.173 -28.399 1.00 84.69 237 LEU A O 1
ATOM 1850 N N . ARG A 1 238 ? 3.634 10.521 -27.513 1.00 84.31 238 ARG A N 1
ATOM 1851 C CA . ARG A 1 238 ? 4.012 9.512 -28.510 1.00 84.31 238 ARG A CA 1
ATOM 1852 C C . ARG A 1 238 ? 3.416 9.809 -29.889 1.00 84.31 238 ARG A C 1
ATOM 1854 O O . ARG A 1 238 ? 4.072 9.538 -30.894 1.00 84.31 238 ARG A O 1
ATOM 1861 N N . ASN A 1 239 ? 2.201 10.351 -29.928 1.00 84.19 239 ASN A N 1
ATOM 1862 C CA . ASN A 1 239 ? 1.480 10.711 -31.150 1.00 84.19 239 ASN A CA 1
ATOM 1863 C C . ASN A 1 239 ? 1.786 12.134 -31.635 1.00 84.19 239 ASN A C 1
ATOM 1865 O O . ASN A 1 239 ? 1.388 12.496 -32.745 1.00 84.19 239 ASN A O 1
ATOM 1869 N N . ALA A 1 240 ? 2.488 12.937 -30.832 1.00 78.81 240 ALA A N 1
ATOM 1870 C CA . ALA A 1 240 ? 2.885 14.278 -31.202 1.00 78.81 240 ALA A CA 1
ATOM 1871 C C . ALA A 1 240 ? 3.720 14.212 -32.491 1.00 78.81 240 ALA A C 1
ATOM 1873 O O . ALA A 1 240 ? 4.657 13.408 -32.587 1.00 78.81 240 ALA A O 1
ATOM 1874 N N . PRO A 1 241 ? 3.389 15.028 -33.507 1.00 70.81 241 PRO A N 1
ATOM 1875 C CA . PRO A 1 241 ? 4.112 15.025 -34.763 1.00 70.81 241 PRO A CA 1
ATOM 1876 C C . PRO A 1 241 ? 5.573 15.361 -34.477 1.00 70.81 241 PRO A C 1
ATOM 1878 O O . PRO A 1 241 ? 5.903 16.471 -34.058 1.00 70.81 241 PRO A O 1
ATOM 1881 N N . ARG A 1 242 ? 6.461 14.383 -34.693 1.00 60.19 242 ARG A N 1
ATOM 1882 C CA . ARG A 1 242 ? 7.901 14.637 -34.661 1.00 60.19 242 ARG A CA 1
ATOM 1883 C C . ARG A 1 242 ? 8.178 15.749 -35.672 1.00 60.19 242 ARG A C 1
ATOM 1885 O O . ARG A 1 242 ? 7.721 15.613 -36.810 1.00 60.19 242 ARG A O 1
ATOM 1892 N N . PRO A 1 243 ? 8.890 16.827 -35.298 1.00 56.59 243 PRO A N 1
ATOM 1893 C CA . PRO A 1 243 ? 9.260 17.852 -36.257 1.00 56.59 243 PRO A CA 1
ATOM 1894 C C . PRO A 1 243 ? 10.046 17.164 -37.372 1.00 56.59 243 PRO A C 1
ATOM 1896 O O . PRO A 1 243 ? 11.133 16.629 -37.148 1.00 56.59 243 PRO A O 1
ATOM 1899 N N . GLY A 1 244 ? 9.436 17.082 -38.555 1.00 53.12 244 GLY A N 1
ATOM 1900 C CA . GLY A 1 244 ? 10.091 16.533 -39.730 1.00 53.12 244 GLY A CA 1
ATOM 1901 C C . GLY A 1 244 ? 11.338 17.361 -40.043 1.00 53.12 244 GLY A C 1
ATOM 1902 O O . GLY A 1 244 ? 11.361 18.559 -39.737 1.00 53.12 244 GLY A O 1
ATOM 1903 N N . PRO A 1 245 ? 12.382 16.758 -40.635 1.00 52.44 245 PRO A N 1
ATOM 1904 C CA . PRO A 1 245 ? 13.514 17.530 -41.122 1.00 52.44 245 PRO A CA 1
ATOM 1905 C C . PRO A 1 245 ? 12.974 18.588 -42.089 1.00 52.44 245 PRO A C 1
ATOM 1907 O O . PRO A 1 245 ? 12.326 18.252 -43.080 1.00 52.44 245 PRO A O 1
ATOM 1910 N N . GLN A 1 246 ? 13.176 19.866 -41.762 1.00 47.84 246 GLN A N 1
ATOM 1911 C CA . GLN A 1 246 ? 12.806 20.961 -42.651 1.00 47.84 246 GLN A CA 1
ATOM 1912 C C . GLN A 1 246 ? 13.659 20.840 -43.916 1.00 47.84 246 GLN A C 1
ATOM 1914 O O . GLN A 1 246 ? 14.836 21.195 -43.920 1.00 47.84 246 GLN A O 1
ATOM 1919 N N . LEU A 1 247 ? 13.077 20.291 -44.979 1.00 46.47 247 LEU A N 1
ATOM 1920 C CA . LEU A 1 247 ? 13.665 20.322 -46.309 1.00 46.47 247 LEU A CA 1
ATOM 1921 C C . LEU A 1 247 ? 13.341 21.686 -46.913 1.00 46.47 247 LEU A C 1
ATOM 1923 O O . LEU A 1 247 ? 12.204 21.967 -47.287 1.00 46.47 247 LEU A O 1
ATOM 1927 N N . VAL A 1 248 ? 14.350 22.551 -46.960 1.00 48.38 248 VAL A N 1
ATOM 1928 C CA . VAL A 1 248 ? 14.282 23.820 -47.681 1.00 48.38 248 VAL A CA 1
ATOM 1929 C C . VAL A 1 248 ? 14.701 23.538 -49.120 1.00 48.38 248 VAL A C 1
ATOM 1931 O O . VAL A 1 248 ? 15.869 23.269 -49.385 1.00 48.38 248 VAL A O 1
ATOM 1934 N N . SER A 1 249 ? 13.748 23.573 -50.053 1.00 43.97 249 SER A N 1
ATOM 1935 C CA . SER A 1 249 ? 14.048 23.503 -51.484 1.00 43.97 249 SER A CA 1
ATOM 1936 C C . SER A 1 249 ? 14.665 24.821 -51.947 1.00 43.97 249 SER A C 1
ATOM 1938 O O . SER A 1 249 ? 13.986 25.846 -51.992 1.00 43.97 249 SER A O 1
ATOM 1940 N N . VAL A 1 250 ? 15.939 24.778 -52.331 1.00 51.09 250 VAL A N 1
ATOM 1941 C CA . VAL A 1 250 ? 16.595 25.829 -53.114 1.00 51.09 250 VAL A CA 1
ATOM 1942 C C . VAL A 1 250 ? 17.110 25.173 -54.396 1.00 51.09 250 VAL A C 1
ATOM 1944 O O . VAL A 1 250 ? 17.919 24.255 -54.339 1.00 51.09 250 VAL A O 1
ATOM 1947 N N . ASP A 1 251 ? 16.572 25.605 -55.536 1.00 48.28 251 ASP A N 1
ATOM 1948 C CA . ASP A 1 251 ? 17.060 25.339 -56.898 1.00 48.28 251 ASP A CA 1
ATOM 1949 C C . ASP A 1 251 ? 17.297 23.871 -57.320 1.00 48.28 251 ASP A C 1
ATOM 1951 O O . ASP A 1 251 ? 18.289 23.543 -57.961 1.00 48.28 251 ASP A O 1
ATOM 1955 N N . GLY A 1 252 ? 16.330 22.985 -57.064 1.00 56.34 252 GLY A N 1
ATOM 1956 C CA . GLY A 1 252 ? 16.156 21.769 -57.878 1.00 56.34 252 GLY A CA 1
ATOM 1957 C C . GLY A 1 252 ? 17.136 20.606 -57.663 1.00 56.34 252 GLY A C 1
ATOM 1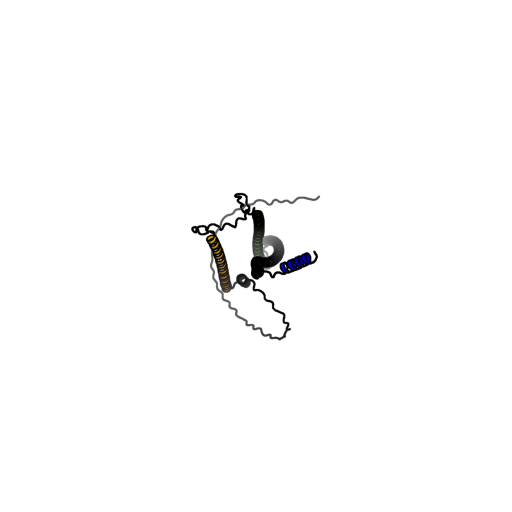958 O O . GLY A 1 252 ? 17.038 19.626 -58.398 1.00 56.34 252 GLY A O 1
ATOM 1959 N N . GLU A 1 253 ? 18.006 20.644 -56.652 1.00 48.59 253 GLU A N 1
ATOM 1960 C CA . GLU A 1 253 ? 18.743 19.463 -56.176 1.00 48.59 253 GLU A CA 1
ATOM 1961 C C . GLU A 1 253 ? 18.392 19.147 -54.712 1.00 48.59 253 GLU A C 1
ATOM 1963 O O . GLU A 1 253 ? 18.631 19.942 -53.804 1.00 48.59 253 GLU A O 1
ATOM 1968 N N . GLU A 1 254 ? 17.819 17.961 -54.474 1.00 42.06 254 GLU A N 1
ATOM 1969 C CA . GLU A 1 254 ? 17.600 17.416 -53.130 1.00 42.06 254 GLU A CA 1
ATOM 1970 C C . GLU A 1 254 ? 18.922 16.876 -52.568 1.00 42.06 254 GLU A C 1
ATOM 1972 O O . GLU A 1 254 ? 19.336 15.755 -52.869 1.00 42.06 254 GLU A O 1
ATOM 1977 N N . LEU A 1 255 ? 19.585 17.670 -51.727 1.00 50.47 255 LEU A N 1
ATOM 1978 C CA . LEU A 1 255 ? 20.724 17.222 -50.926 1.00 50.47 255 LEU A CA 1
ATOM 1979 C C . LEU A 1 255 ? 20.340 17.127 -49.440 1.00 50.47 255 LEU A C 1
ATOM 1981 O O . LEU A 1 255 ? 19.663 18.017 -48.919 1.00 50.47 255 LEU A O 1
ATOM 1985 N N . PRO A 1 256 ? 20.787 16.077 -48.722 1.00 44.38 256 PRO A N 1
ATOM 1986 C CA . PRO A 1 256 ? 20.583 15.968 -47.284 1.00 44.38 256 PRO A CA 1
ATOM 1987 C C . PRO A 1 256 ? 21.364 17.075 -46.569 1.00 44.38 256 PRO A C 1
ATOM 1989 O O . PRO A 1 256 ? 22.594 17.118 -46.615 1.00 44.38 256 PRO A O 1
ATOM 1992 N N . VAL A 1 257 ? 20.644 17.972 -45.894 1.00 52.47 257 VAL A N 1
ATOM 1993 C CA . VAL A 1 257 ? 21.247 19.012 -45.054 1.00 52.47 257 VAL A CA 1
ATOM 1994 C C . VAL A 1 257 ? 21.875 18.322 -43.833 1.00 52.47 257 VAL A C 1
ATOM 1996 O O . VAL A 1 257 ? 21.157 17.640 -43.095 1.00 52.47 257 VAL A O 1
ATOM 1999 N N . PRO A 1 258 ? 23.196 18.441 -43.595 1.00 56.72 258 PRO A N 1
ATOM 2000 C CA . PRO A 1 258 ? 23.793 17.970 -42.351 1.00 56.72 258 PRO A CA 1
ATOM 2001 C C . PRO A 1 258 ? 23.166 18.733 -41.175 1.00 56.72 258 PRO A C 1
ATOM 2003 O O . PRO A 1 258 ? 22.829 19.908 -41.337 1.00 56.72 258 PRO A O 1
ATOM 2006 N N . PRO A 1 259 ? 22.999 18.105 -39.997 1.00 47.75 259 PRO A N 1
ATOM 2007 C CA . PRO A 1 259 ? 22.407 18.776 -38.850 1.00 47.75 259 PRO A CA 1
ATOM 2008 C C . PRO A 1 259 ? 23.195 20.055 -38.573 1.00 47.75 259 PRO A C 1
ATOM 2010 O O . PRO A 1 259 ? 24.404 20.012 -38.337 1.00 47.75 259 PRO A O 1
ATOM 2013 N N . LEU A 1 260 ? 22.503 21.193 -38.662 1.00 43.03 260 LEU A N 1
ATOM 2014 C CA . LEU A 1 260 ? 23.028 22.482 -38.247 1.00 43.03 260 LEU A CA 1
ATOM 2015 C C . LEU A 1 260 ? 23.559 22.314 -36.827 1.00 43.03 260 LEU A C 1
ATOM 2017 O O . LEU A 1 260 ? 22.807 22.037 -35.893 1.00 43.03 260 LEU A O 1
ATOM 2021 N N . VAL A 1 261 ? 24.875 22.459 -36.695 1.00 50.06 261 VAL A N 1
ATOM 2022 C CA . VAL A 1 261 ? 25.524 22.765 -35.429 1.00 50.06 261 VAL A CA 1
ATOM 2023 C C . VAL A 1 261 ? 24.790 23.982 -34.888 1.00 50.06 261 VAL A C 1
ATOM 2025 O O . VAL A 1 261 ? 24.824 25.050 -35.503 1.00 50.06 261 VAL A O 1
ATOM 2028 N N . SER A 1 262 ? 24.062 23.782 -33.791 1.00 45.47 262 SER A N 1
ATOM 2029 C CA . SER A 1 262 ? 23.397 24.848 -33.058 1.00 45.47 262 SER A CA 1
ATOM 2030 C C . SER A 1 262 ? 24.374 26.015 -32.907 1.00 45.47 262 SER A C 1
ATOM 2032 O O . SER A 1 262 ? 25.522 25.781 -32.510 1.00 45.47 262 SER A O 1
ATOM 2034 N N . PRO A 1 263 ? 23.975 27.258 -33.232 1.00 41.84 263 PRO A N 1
ATOM 2035 C CA . PRO A 1 263 ? 24.820 28.400 -32.944 1.00 41.84 263 PRO A CA 1
ATOM 2036 C C . PRO A 1 263 ? 25.105 28.368 -31.448 1.00 41.84 263 PRO A C 1
ATOM 2038 O O . PRO A 1 263 ? 24.191 28.161 -30.648 1.00 41.84 263 PRO A O 1
ATOM 2041 N N . ALA A 1 264 ? 26.383 28.507 -31.097 1.00 44.94 264 ALA A N 1
ATOM 2042 C CA . ALA A 1 264 ? 26.820 28.715 -29.733 1.00 44.94 264 ALA A CA 1
ATOM 2043 C C . ALA A 1 264 ? 25.930 29.801 -29.122 1.00 44.94 264 ALA A C 1
ATOM 2045 O O . ALA A 1 264 ? 26.036 30.979 -29.470 1.00 44.94 264 ALA A O 1
ATOM 2046 N N . ALA A 1 265 ? 24.990 29.371 -28.281 1.00 42.09 265 ALA A N 1
ATOM 2047 C CA . ALA A 1 265 ? 24.208 30.263 -27.464 1.00 42.09 265 ALA A CA 1
ATOM 2048 C C . ALA A 1 265 ? 25.219 30.956 -26.563 1.00 42.09 265 ALA A C 1
ATOM 2050 O O . ALA A 1 265 ? 25.890 30.315 -25.751 1.00 42.09 265 ALA A O 1
ATOM 2051 N N . ASN A 1 266 ? 25.370 32.254 -26.804 1.00 39.34 266 ASN A N 1
ATOM 2052 C CA . ASN A 1 266 ? 26.064 33.161 -25.922 1.00 39.34 266 ASN A CA 1
ATOM 2053 C C . ASN A 1 266 ? 25.644 32.855 -24.485 1.00 39.34 266 ASN A C 1
ATOM 2055 O O . ASN A 1 266 ? 24.473 32.932 -24.116 1.00 39.34 266 ASN A O 1
ATOM 2059 N N . THR A 1 267 ? 26.648 32.480 -23.710 1.00 46.22 267 THR A N 1
ATOM 2060 C CA . THR A 1 267 ? 26.670 32.542 -22.263 1.00 46.22 267 THR A CA 1
ATOM 2061 C C . THR A 1 267 ? 26.309 33.961 -21.844 1.00 46.22 267 THR A C 1
ATOM 2063 O O . THR A 1 267 ? 27.099 34.864 -22.089 1.00 46.22 267 THR A O 1
ATOM 2066 N N . ASP A 1 268 ? 25.109 34.158 -21.303 1.00 44.22 268 ASP A N 1
ATOM 2067 C CA . ASP A 1 268 ? 24.841 35.120 -20.219 1.00 44.22 268 ASP A CA 1
ATOM 2068 C C . ASP A 1 268 ? 23.396 35.002 -19.712 1.00 44.22 268 ASP A C 1
ATOM 2070 O O . ASP A 1 268 ? 22.662 35.971 -19.542 1.00 44.22 268 ASP A O 1
ATOM 2074 N N . THR A 1 269 ? 22.956 33.772 -19.457 1.00 51.69 269 THR A N 1
ATOM 2075 C CA . THR A 1 269 ? 21.843 33.499 -18.536 1.00 51.69 269 THR A CA 1
ATOM 2076 C C . THR A 1 269 ? 21.993 32.059 -18.041 1.00 51.69 269 THR A C 1
ATOM 2078 O O . THR A 1 269 ? 21.974 31.138 -18.860 1.00 51.69 269 THR A O 1
ATOM 2081 N N . PRO A 1 270 ? 22.237 31.825 -16.737 1.00 49.53 270 PRO A N 1
ATOM 2082 C CA . PRO A 1 270 ? 22.355 30.470 -16.214 1.00 49.53 270 PRO A CA 1
ATOM 2083 C C . PRO A 1 270 ? 20.999 29.749 -16.319 1.00 49.53 270 PRO A C 1
ATOM 2085 O O . PRO A 1 270 ? 19.958 30.383 -16.131 1.00 49.53 270 PRO A O 1
ATOM 2088 N N . PRO A 1 271 ? 20.984 28.439 -16.620 1.00 50.97 271 PRO A N 1
ATOM 2089 C CA . PRO A 1 271 ? 19.751 27.673 -16.691 1.00 50.97 271 PRO A CA 1
ATOM 2090 C C . PRO A 1 271 ? 19.164 27.516 -15.284 1.00 50.97 271 PRO A C 1
ATOM 2092 O O . PRO A 1 271 ? 19.718 26.819 -14.435 1.00 50.97 271 PRO A O 1
ATOM 2095 N N . THR A 1 272 ? 18.002 28.128 -15.073 1.00 58.88 272 THR A N 1
ATOM 2096 C CA . THR A 1 272 ? 17.127 28.006 -13.892 1.00 58.88 272 THR A CA 1
ATOM 2097 C C . THR A 1 272 ? 16.746 26.561 -13.532 1.00 58.88 272 THR A C 1
ATOM 2099 O O . THR A 1 272 ? 16.247 26.307 -12.435 1.00 58.88 272 THR A O 1
ATOM 2102 N N . ASP A 1 273 ? 17.014 25.597 -14.413 1.00 60.06 273 ASP A N 1
ATOM 2103 C CA . ASP A 1 273 ? 16.680 24.186 -14.208 1.00 60.06 273 ASP A CA 1
ATOM 2104 C C . ASP A 1 273 ? 17.683 23.444 -13.317 1.00 60.06 273 ASP A C 1
ATOM 2106 O O . ASP A 1 273 ? 17.291 22.533 -12.590 1.00 60.06 273 ASP A O 1
ATOM 2110 N N . LEU A 1 274 ? 18.962 23.847 -13.297 1.00 66.69 274 LEU A N 1
ATOM 2111 C CA . LEU A 1 274 ? 19.931 23.257 -12.363 1.00 66.69 274 LEU A CA 1
ATOM 2112 C C . LEU A 1 274 ? 19.708 23.758 -10.937 1.00 66.69 274 LEU A C 1
ATOM 2114 O O . LEU A 1 274 ? 19.830 22.973 -10.000 1.00 66.69 274 LEU A O 1
ATOM 2118 N N . ASP A 1 275 ? 19.318 25.021 -10.777 1.00 70.06 275 ASP A N 1
ATOM 2119 C CA . ASP A 1 275 ? 18.939 25.565 -9.473 1.00 70.06 275 ASP A CA 1
ATOM 2120 C C . ASP A 1 275 ? 17.603 24.984 -8.991 1.00 70.06 275 ASP A C 1
ATOM 2122 O O . ASP A 1 275 ? 17.463 24.714 -7.803 1.00 70.06 275 ASP A O 1
ATOM 2126 N N . SER A 1 276 ? 16.662 24.680 -9.896 1.00 70.94 276 SER A N 1
ATOM 2127 C CA . SER A 1 276 ? 15.417 23.971 -9.551 1.00 70.94 276 SER A CA 1
ATOM 2128 C C . SER A 1 276 ? 15.660 22.512 -9.156 1.00 70.94 276 SER A C 1
ATOM 2130 O O . SER A 1 276 ? 15.089 22.036 -8.178 1.00 70.94 276 SER A O 1
ATOM 2132 N N . LEU A 1 277 ? 16.548 21.799 -9.858 1.00 73.25 277 LEU A N 1
ATOM 2133 C CA . LEU A 1 277 ? 16.967 20.449 -9.465 1.00 73.25 277 LEU A CA 1
ATOM 2134 C C . LEU A 1 277 ? 17.713 20.457 -8.134 1.00 73.25 277 LEU A C 1
ATOM 2136 O O . LEU A 1 277 ? 17.491 19.586 -7.298 1.00 73.25 277 LEU A O 1
ATOM 2140 N N . ARG A 1 278 ? 18.578 21.449 -7.913 1.00 79.19 278 ARG A N 1
ATOM 2141 C CA . ARG A 1 278 ? 19.313 21.589 -6.659 1.00 79.19 278 ARG A CA 1
ATOM 2142 C C . ARG A 1 278 ? 18.385 21.945 -5.502 1.00 79.19 278 ARG A C 1
ATOM 2144 O O . ARG A 1 278 ? 18.492 21.316 -4.460 1.00 79.19 278 ARG A O 1
ATOM 2151 N N . ALA A 1 279 ? 17.414 22.832 -5.719 1.00 77.81 279 ALA A N 1
ATOM 2152 C CA . ALA A 1 279 ? 16.362 23.135 -4.753 1.00 77.81 279 ALA A CA 1
ATOM 2153 C C . ALA A 1 279 ? 15.491 21.906 -4.445 1.00 77.81 279 ALA A C 1
ATOM 2155 O O . ALA A 1 279 ? 15.198 21.653 -3.282 1.00 77.81 279 ALA A O 1
ATOM 2156 N N . SER A 1 280 ? 15.141 21.097 -5.451 1.00 79.62 280 SER A N 1
ATOM 2157 C CA . SER A 1 280 ? 14.384 19.852 -5.258 1.00 79.62 280 SER A CA 1
ATOM 2158 C C . SER A 1 280 ? 15.186 18.794 -4.490 1.00 79.62 280 SER A C 1
ATOM 2160 O O . SER A 1 280 ? 14.650 18.122 -3.607 1.00 79.62 280 SER A O 1
ATOM 2162 N N . ILE A 1 281 ? 16.488 18.666 -4.768 1.00 80.44 281 ILE A N 1
ATOM 2163 C CA . ILE A 1 281 ? 17.391 17.804 -3.997 1.00 80.44 281 ILE A CA 1
ATOM 2164 C C . ILE A 1 281 ? 17.499 18.312 -2.558 1.00 80.44 281 ILE A C 1
ATOM 2166 O O . ILE A 1 281 ? 17.347 17.520 -1.630 1.00 80.44 281 ILE A O 1
ATOM 2170 N N . ASP A 1 282 ? 17.701 19.610 -2.347 1.00 85.38 282 ASP A N 1
ATOM 2171 C CA . ASP A 1 282 ? 17.801 20.204 -1.013 1.00 85.38 282 ASP A CA 1
ATOM 2172 C C . ASP A 1 282 ? 16.487 20.039 -0.225 1.00 85.38 282 ASP A C 1
ATOM 2174 O O . ASP A 1 282 ? 16.523 19.700 0.958 1.00 85.38 282 ASP A O 1
ATOM 2178 N N . GLU A 1 283 ? 15.328 20.153 -0.879 1.00 84.75 283 GLU A N 1
ATOM 2179 C CA . GLU A 1 283 ? 14.005 19.919 -0.286 1.00 84.75 283 GLU A CA 1
ATOM 2180 C C . GLU A 1 283 ? 13.782 18.445 0.088 1.00 84.75 283 GLU A C 1
ATOM 2182 O O . GLU A 1 283 ? 13.349 18.146 1.204 1.00 84.75 283 GLU A O 1
ATOM 2187 N N . MET A 1 284 ? 14.157 17.498 -0.779 1.00 81.31 284 MET A N 1
ATOM 2188 C CA . MET A 1 284 ? 14.127 16.069 -0.442 1.00 81.31 284 MET A CA 1
ATOM 2189 C C . MET A 1 284 ? 15.072 15.742 0.720 1.00 81.31 284 MET A C 1
ATOM 2191 O O . MET A 1 284 ? 14.727 14.960 1.608 1.00 81.31 284 MET A O 1
ATOM 2195 N N . THR A 1 285 ? 16.249 16.365 0.759 1.00 80.88 285 THR A N 1
ATOM 2196 C CA . THR A 1 285 ? 17.231 16.156 1.831 1.00 80.88 285 THR A CA 1
ATOM 2197 C C . THR A 1 285 ? 16.745 16.760 3.154 1.00 80.88 285 THR A C 1
ATOM 2199 O O . THR A 1 285 ? 16.905 16.145 4.214 1.00 80.88 285 THR A O 1
ATOM 2202 N N . ALA A 1 286 ? 16.081 17.919 3.105 1.00 80.38 286 ALA A N 1
ATOM 2203 C CA . ALA A 1 286 ? 15.425 18.554 4.248 1.00 80.38 286 ALA A CA 1
ATOM 2204 C C . ALA A 1 286 ? 14.252 17.709 4.773 1.00 80.38 286 ALA A C 1
ATOM 2206 O O . ALA A 1 286 ? 14.114 17.518 5.979 1.00 80.38 286 ALA A O 1
ATOM 2207 N N . SER A 1 287 ? 13.448 17.127 3.879 1.00 77.44 287 SER A N 1
ATOM 2208 C CA . SER A 1 287 ? 12.356 16.220 4.247 1.00 77.44 287 SER A CA 1
ATOM 2209 C C . SER A 1 287 ? 12.873 14.939 4.917 1.00 77.44 287 SER A C 1
ATOM 2211 O O . SER A 1 287 ? 12.375 14.533 5.968 1.00 77.44 287 SER A O 1
ATOM 2213 N N . LEU A 1 288 ? 13.939 14.333 4.382 1.00 74.75 288 LEU A N 1
ATOM 2214 C CA . LEU A 1 288 ? 14.574 13.152 4.980 1.00 74.75 288 LEU A CA 1
ATOM 2215 C C . LEU A 1 288 ? 15.195 13.448 6.352 1.00 74.75 288 LEU A C 1
ATOM 2217 O O . LEU A 1 288 ? 15.087 12.627 7.264 1.00 74.75 288 LEU A O 1
ATOM 2221 N N . THR A 1 289 ? 15.812 14.618 6.527 1.00 78.06 289 THR A N 1
ATOM 2222 C CA . THR A 1 289 ? 16.373 15.030 7.824 1.00 78.06 289 THR A CA 1
ATOM 2223 C C . THR A 1 289 ? 15.291 15.391 8.842 1.00 78.06 289 THR A C 1
ATOM 2225 O O . THR A 1 289 ? 15.424 15.010 10.005 1.00 78.06 289 THR A O 1
ATOM 2228 N N . ALA A 1 290 ? 14.189 16.023 8.429 1.00 75.44 290 ALA A N 1
ATOM 2229 C CA . ALA A 1 290 ? 13.029 16.264 9.289 1.00 75.44 290 ALA A CA 1
ATOM 2230 C C . ALA A 1 290 ? 12.368 14.951 9.743 1.00 75.44 290 ALA A C 1
ATOM 2232 O O . ALA A 1 290 ? 12.087 14.777 10.928 1.00 75.44 290 ALA A O 1
ATOM 2233 N N . ASN A 1 291 ? 12.205 13.985 8.834 1.00 71.56 291 ASN A N 1
ATOM 2234 C CA . ASN A 1 291 ? 11.676 12.661 9.172 1.00 71.56 291 ASN A CA 1
ATOM 2235 C C . ASN A 1 291 ? 12.597 11.904 10.141 1.00 71.56 291 ASN A C 1
ATOM 2237 O O . ASN A 1 291 ? 12.116 11.301 11.099 1.00 71.56 291 ASN A O 1
ATOM 2241 N N . ALA A 1 292 ? 13.918 11.983 9.951 1.00 71.25 292 ALA A N 1
ATOM 2242 C CA . ALA A 1 292 ? 14.882 11.394 10.878 1.00 71.25 292 ALA A CA 1
ATOM 2243 C C . ALA A 1 292 ? 14.850 12.060 12.268 1.00 71.25 292 ALA A C 1
ATOM 2245 O O . ALA A 1 292 ? 15.009 11.371 13.275 1.00 71.25 292 ALA A O 1
ATOM 2246 N N . ALA A 1 293 ? 14.621 13.376 12.338 1.00 72.62 293 ALA A N 1
ATOM 2247 C CA . ALA A 1 293 ? 14.491 14.107 13.599 1.00 72.62 293 ALA A CA 1
ATOM 2248 C C . ALA A 1 293 ? 13.214 13.722 14.367 1.00 72.62 293 ALA A C 1
ATOM 2250 O O . ALA A 1 293 ? 13.279 13.505 15.573 1.00 72.62 293 ALA A O 1
ATOM 2251 N N . ILE A 1 294 ? 12.082 13.558 13.673 1.00 76.06 294 ILE A N 1
ATOM 2252 C CA . ILE A 1 294 ? 10.822 13.075 14.269 1.00 76.06 294 ILE A CA 1
ATOM 2253 C C . ILE A 1 294 ? 10.984 11.642 14.802 1.00 76.06 294 ILE A C 1
ATOM 2255 O O . ILE A 1 294 ? 10.459 11.300 15.860 1.00 76.06 294 ILE A O 1
ATOM 2259 N N . GLU A 1 295 ? 11.727 10.792 14.090 1.00 77.88 295 GLU A N 1
ATOM 2260 C CA . GLU A 1 295 ? 11.964 9.407 14.507 1.00 77.88 295 GLU A CA 1
ATOM 2261 C C . GLU A 1 295 ? 12.902 9.309 15.726 1.00 77.88 295 GLU A C 1
ATOM 2263 O O . GLU A 1 295 ? 12.696 8.457 16.594 1.00 77.88 295 GLU A O 1
ATOM 2268 N N . LEU A 1 296 ? 13.894 10.203 15.822 1.00 76.44 296 LEU A N 1
ATOM 2269 C CA . LEU A 1 296 ? 14.749 10.372 17.004 1.00 76.44 296 LEU A CA 1
ATOM 2270 C C . LEU A 1 296 ? 13.951 10.885 18.214 1.00 76.44 296 LEU A C 1
ATOM 2272 O O . LEU A 1 296 ? 14.022 10.271 19.275 1.00 76.44 296 LEU A O 1
ATOM 2276 N N . ASP A 1 297 ? 13.124 11.919 18.039 1.00 86.69 297 ASP A N 1
ATOM 2277 C CA . ASP A 1 297 ? 12.263 12.461 19.105 1.00 86.69 297 ASP A CA 1
ATOM 2278 C C . ASP A 1 297 ? 11.253 11.414 19.612 1.00 86.69 297 ASP A C 1
ATOM 2280 O O . ASP A 1 297 ? 11.038 11.249 20.814 1.00 86.69 297 ASP A O 1
ATOM 2284 N N . GLY A 1 298 ? 10.697 10.603 18.705 1.00 85.06 298 GLY A N 1
ATOM 2285 C CA . GLY A 1 298 ? 9.841 9.471 19.063 1.00 85.06 298 GLY A CA 1
ATOM 2286 C C . GLY A 1 298 ? 10.559 8.394 19.888 1.00 85.06 298 GLY A C 1
ATOM 2287 O O . GLY A 1 298 ? 9.958 7.817 20.795 1.00 85.06 298 GLY A O 1
ATOM 2288 N N . GLN A 1 299 ? 11.840 8.125 19.612 1.00 84.75 299 GLN A N 1
ATOM 2289 C CA . GLN A 1 299 ? 12.648 7.184 20.397 1.00 84.75 299 GLN A CA 1
ATOM 2290 C C . GLN A 1 299 ? 12.965 7.728 21.790 1.00 84.75 299 GLN A C 1
ATOM 2292 O O . GLN A 1 299 ? 12.802 7.000 22.772 1.00 84.75 299 GLN A O 1
ATOM 2297 N N . ASP A 1 300 ? 13.362 8.995 21.886 1.00 88.94 300 ASP A N 1
ATOM 2298 C CA . ASP A 1 300 ? 13.677 9.637 23.163 1.00 88.94 300 ASP A CA 1
ATOM 2299 C C . ASP A 1 300 ? 12.436 9.722 24.061 1.00 88.94 300 ASP A C 1
ATOM 2301 O O . ASP A 1 300 ? 12.504 9.415 25.252 1.00 88.94 300 ASP A O 1
ATOM 2305 N N . ARG A 1 301 ? 11.266 10.006 23.479 1.00 87.38 301 ARG A N 1
ATOM 2306 C CA . ARG A 1 301 ? 9.995 10.043 24.209 1.00 87.38 301 ARG A CA 1
ATOM 2307 C C . ARG A 1 301 ? 9.543 8.673 24.716 1.00 87.38 301 ARG A C 1
ATOM 2309 O O . ARG A 1 301 ? 9.015 8.585 25.819 1.00 87.38 301 ARG A O 1
ATOM 2316 N N . ILE A 1 302 ? 9.765 7.599 23.953 1.00 87.75 302 ILE A N 1
ATOM 2317 C CA . ILE A 1 302 ? 9.472 6.231 24.417 1.00 87.75 302 ILE A CA 1
ATOM 2318 C C . ILE A 1 302 ? 10.420 5.815 25.544 1.00 87.75 302 ILE A C 1
ATOM 2320 O O . ILE A 1 302 ? 9.977 5.168 26.490 1.00 87.75 302 ILE A O 1
ATOM 2324 N N . ASN A 1 303 ? 11.698 6.193 25.471 1.00 88.12 303 ASN A N 1
ATOM 2325 C CA . ASN A 1 303 ? 12.647 5.918 26.549 1.00 88.12 303 ASN A CA 1
ATOM 2326 C C . ASN A 1 303 ? 12.270 6.681 27.830 1.00 88.12 303 ASN A C 1
ATOM 2328 O O . ASN A 1 303 ? 12.252 6.078 28.895 1.00 88.12 303 ASN A O 1
ATOM 2332 N N . ALA A 1 304 ? 11.863 7.950 27.721 1.00 88.31 304 ALA A N 1
ATOM 2333 C CA . ALA A 1 304 ? 11.384 8.723 28.868 1.00 88.31 304 ALA A CA 1
ATOM 2334 C C . ALA A 1 304 ? 10.139 8.096 29.527 1.00 88.31 304 ALA A C 1
ATOM 2336 O O . ALA A 1 304 ? 10.066 8.016 30.749 1.00 88.31 304 ALA A O 1
ATOM 2337 N N . LEU A 1 305 ? 9.187 7.594 28.729 1.00 87.94 305 LEU A N 1
ATOM 2338 C CA . LEU A 1 305 ? 7.999 6.900 29.244 1.00 87.94 305 LEU A CA 1
ATOM 2339 C C . LEU A 1 305 ? 8.327 5.547 29.889 1.00 87.94 305 LEU A C 1
ATOM 2341 O O . LEU A 1 305 ? 7.629 5.130 30.808 1.00 87.94 305 LEU A O 1
ATOM 2345 N N . LEU A 1 306 ? 9.361 4.847 29.410 1.00 90.12 306 LEU A N 1
ATOM 2346 C CA . LEU A 1 306 ? 9.858 3.623 30.045 1.00 90.12 306 LEU A CA 1
ATOM 2347 C C . LEU A 1 306 ? 10.476 3.924 31.412 1.00 90.12 306 LEU A C 1
ATOM 2349 O O . LEU A 1 306 ? 10.144 3.240 32.375 1.00 90.12 306 LEU A O 1
ATOM 2353 N N . ASP A 1 307 ? 11.301 4.967 31.503 1.00 90.88 307 ASP A N 1
ATOM 2354 C CA . ASP A 1 307 ? 11.930 5.380 32.761 1.00 90.88 307 ASP A CA 1
ATOM 2355 C C . ASP A 1 307 ? 10.880 5.830 33.799 1.00 90.88 307 ASP A C 1
ATOM 2357 O O . ASP A 1 307 ? 10.975 5.473 34.975 1.00 90.88 307 ASP A O 1
ATOM 2361 N N . GLU A 1 308 ? 9.843 6.561 33.369 1.00 90.00 308 GLU A N 1
ATOM 2362 C CA . GLU A 1 308 ? 8.715 6.981 34.220 1.00 90.00 308 GLU A CA 1
ATOM 2363 C C . GLU A 1 308 ? 7.867 5.776 34.670 1.00 90.00 308 GLU A C 1
ATOM 2365 O O . GLU A 1 308 ? 7.572 5.621 35.855 1.00 90.00 308 GLU A O 1
ATOM 2370 N N . ALA A 1 309 ? 7.557 4.851 33.754 1.00 87.12 309 ALA A N 1
ATOM 2371 C CA . ALA A 1 309 ? 6.816 3.630 34.070 1.00 87.12 309 ALA A CA 1
ATOM 2372 C C . ALA A 1 309 ? 7.571 2.705 35.046 1.00 87.12 309 ALA A C 1
ATOM 2374 O O . ALA A 1 309 ? 6.945 2.059 35.891 1.00 87.12 309 ALA A O 1
ATOM 2375 N N . GLU A 1 310 ? 8.904 2.638 34.953 1.00 86.75 310 GLU A N 1
ATOM 2376 C CA . GLU A 1 310 ? 9.747 1.883 35.886 1.00 86.75 310 GLU A CA 1
ATOM 2377 C C . GLU A 1 310 ? 9.833 2.549 37.270 1.00 86.75 310 GLU A C 1
ATOM 2379 O O . GLU A 1 310 ? 9.847 1.840 38.281 1.00 86.75 310 GLU A O 1
ATOM 2384 N N . GLN A 1 311 ? 9.842 3.886 37.343 1.00 87.75 311 GLN A N 1
ATOM 2385 C CA . GLN A 1 311 ? 9.837 4.621 38.616 1.00 87.75 311 GLN A CA 1
ATOM 2386 C C . GLN A 1 311 ? 8.502 4.521 39.360 1.00 87.75 311 GLN A C 1
ATOM 2388 O O . GLN A 1 311 ? 8.504 4.350 40.582 1.00 87.75 311 GLN A O 1
ATOM 2393 N N . ASP A 1 312 ? 7.381 4.563 38.640 1.00 88.38 312 ASP A N 1
ATOM 2394 C CA . ASP A 1 312 ? 6.039 4.572 39.235 1.00 88.38 312 ASP A CA 1
ATOM 2395 C C . ASP A 1 312 ? 5.477 3.170 39.527 1.00 88.38 312 ASP A C 1
ATOM 2397 O O . ASP A 1 312 ? 4.367 3.029 40.048 1.00 88.38 312 ASP A O 1
ATOM 2401 N N . GLY A 1 313 ? 6.236 2.109 39.226 1.00 87.75 313 GLY A N 1
ATOM 2402 C CA . GLY A 1 313 ? 5.787 0.729 39.418 1.00 87.75 313 GLY A CA 1
ATOM 2403 C C . GLY A 1 313 ? 4.595 0.376 38.528 1.00 87.75 313 GLY A C 1
ATOM 2404 O O . GLY A 1 313 ? 3.675 -0.316 38.971 1.00 87.75 313 GLY A O 1
ATOM 2405 N N . ALA A 1 314 ? 4.593 0.880 37.292 1.00 80.62 314 ALA A N 1
ATOM 2406 C CA . ALA A 1 314 ? 3.507 0.678 36.347 1.00 80.62 314 ALA A CA 1
ATOM 2407 C C . ALA A 1 314 ? 3.281 -0.807 36.015 1.00 80.62 314 ALA A C 1
ATOM 2409 O O . ALA A 1 314 ? 4.177 -1.651 36.104 1.00 80.62 314 ALA A O 1
ATOM 2410 N N . ASP A 1 315 ? 2.058 -1.119 35.582 1.00 83.62 315 ASP A N 1
ATOM 2411 C CA . ASP A 1 315 ? 1.662 -2.469 35.188 1.00 83.62 315 ASP A CA 1
ATOM 2412 C C . ASP A 1 315 ? 2.617 -3.065 34.141 1.00 83.62 315 ASP A C 1
ATOM 2414 O O . ASP A 1 315 ? 2.929 -2.444 33.122 1.00 83.62 315 ASP A O 1
ATOM 2418 N N . SER A 1 316 ? 3.006 -4.330 34.340 1.00 82.75 316 SER A N 1
ATOM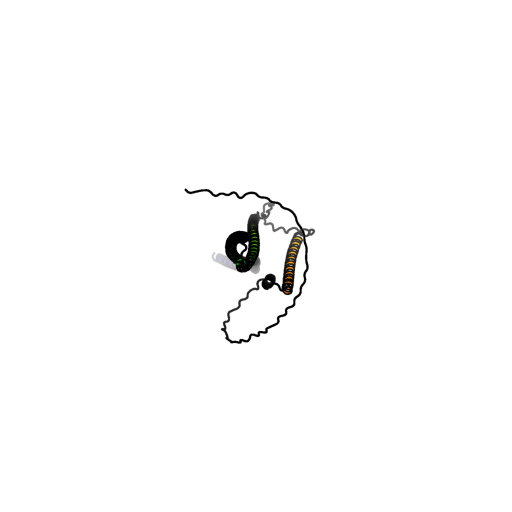 2419 C CA . SER A 1 316 ? 3.935 -5.052 33.447 1.00 82.75 316 SER A CA 1
ATOM 2420 C C . SER A 1 316 ? 3.508 -5.059 31.970 1.00 82.75 316 SER A C 1
ATOM 2422 O O . SER A 1 316 ? 4.351 -5.108 31.072 1.00 82.75 316 SER A O 1
ATOM 2424 N N . ASN A 1 317 ? 2.204 -4.944 31.703 1.00 84.12 317 ASN A N 1
ATOM 2425 C CA . ASN A 1 317 ? 1.650 -4.867 30.354 1.00 84.12 317 ASN A CA 1
ATOM 2426 C C . ASN A 1 317 ? 1.996 -3.544 29.649 1.00 84.12 317 ASN A C 1
ATOM 2428 O O . ASN A 1 317 ? 2.257 -3.550 28.446 1.00 84.12 317 ASN A O 1
ATOM 2432 N N . LEU A 1 318 ? 2.038 -2.424 30.381 1.00 83.44 318 LEU A N 1
ATOM 2433 C CA . LEU A 1 318 ? 2.404 -1.116 29.829 1.00 83.44 318 LEU A CA 1
ATOM 2434 C C . LEU A 1 318 ? 3.889 -1.090 29.452 1.00 83.44 318 LEU A C 1
ATOM 2436 O O . LEU A 1 318 ? 4.234 -0.702 28.337 1.00 83.44 318 LEU A O 1
ATOM 2440 N N . VAL A 1 319 ? 4.749 -1.595 30.341 1.00 87.94 319 VAL A N 1
ATOM 2441 C CA . VAL A 1 319 ? 6.194 -1.720 30.093 1.00 87.94 319 VAL A CA 1
ATOM 2442 C C . VAL A 1 319 ? 6.455 -2.612 28.876 1.00 87.94 319 VAL A C 1
ATOM 2444 O O . VAL A 1 319 ? 7.210 -2.236 27.983 1.00 87.94 319 VAL A O 1
ATOM 2447 N N . THR A 1 320 ? 5.766 -3.754 28.777 1.00 87.06 320 THR A N 1
ATOM 2448 C CA . THR A 1 320 ? 5.894 -4.666 27.626 1.00 87.06 320 THR A CA 1
ATOM 2449 C C . THR A 1 320 ? 5.473 -3.986 26.319 1.00 87.06 320 THR A C 1
ATOM 2451 O O . THR A 1 320 ? 6.196 -4.057 25.326 1.00 87.06 320 THR A O 1
ATOM 2454 N N . SER A 1 321 ? 4.359 -3.245 26.325 1.00 85.31 321 SER A N 1
ATOM 2455 C CA . SER A 1 321 ? 3.893 -2.504 25.147 1.00 85.31 321 SER A CA 1
ATOM 2456 C C . SER A 1 321 ? 4.860 -1.392 24.719 1.00 85.31 321 SER A C 1
ATOM 2458 O O . SER A 1 321 ? 5.028 -1.161 23.520 1.00 85.31 321 SER A O 1
ATOM 2460 N N . LEU A 1 322 ? 5.496 -0.695 25.666 1.00 85.94 322 LEU A N 1
ATOM 2461 C CA . LEU A 1 322 ? 6.487 0.346 25.368 1.00 85.94 322 LEU A CA 1
ATOM 2462 C C . LEU A 1 322 ? 7.789 -0.250 24.811 1.00 85.94 322 LEU A C 1
ATOM 2464 O O . LEU A 1 322 ? 8.358 0.293 23.861 1.00 85.94 322 LEU A O 1
ATOM 2468 N N . VAL A 1 323 ? 8.227 -1.402 25.331 1.00 89.75 323 VAL A N 1
ATOM 2469 C CA . VAL A 1 323 ? 9.375 -2.149 24.789 1.00 89.75 323 VAL A CA 1
ATOM 2470 C C . VAL A 1 323 ? 9.102 -2.607 23.353 1.00 89.75 323 VAL A C 1
ATOM 2472 O O . VAL A 1 323 ? 9.945 -2.400 22.478 1.00 89.75 323 VAL A O 1
ATOM 2475 N N . GLU A 1 324 ? 7.915 -3.148 23.069 1.00 88.06 324 GLU A N 1
ATOM 2476 C CA . GLU A 1 324 ? 7.533 -3.531 21.704 1.00 88.06 324 GLU A CA 1
ATOM 2477 C C . GLU A 1 324 ? 7.475 -2.327 20.751 1.00 88.06 324 GLU A C 1
ATOM 2479 O O . GLU A 1 324 ? 7.930 -2.418 19.606 1.00 88.06 324 GLU A O 1
ATOM 2484 N N . ALA A 1 325 ? 6.953 -1.182 21.205 1.00 84.00 325 ALA A N 1
ATOM 2485 C CA . ALA A 1 325 ? 6.928 0.048 20.415 1.00 84.00 325 ALA A CA 1
ATOM 2486 C C . ALA A 1 325 ? 8.349 0.534 20.071 1.00 84.00 325 ALA A C 1
ATOM 2488 O O . ALA A 1 325 ? 8.627 0.869 18.913 1.00 84.00 325 ALA A O 1
ATOM 2489 N N . ARG A 1 326 ? 9.272 0.489 21.042 1.00 89.38 326 ARG A N 1
ATOM 2490 C CA . ARG A 1 326 ? 10.697 0.801 20.846 1.00 89.38 326 ARG A CA 1
ATOM 2491 C C . ARG A 1 326 ? 11.348 -0.129 19.822 1.00 89.38 326 ARG A C 1
ATOM 2493 O O . ARG A 1 326 ? 12.057 0.332 18.926 1.00 89.38 326 ARG A O 1
ATOM 2500 N N . ASP A 1 327 ? 11.093 -1.431 19.914 1.00 85.06 327 ASP A N 1
ATOM 2501 C CA . ASP A 1 327 ? 11.695 -2.426 19.023 1.00 85.06 327 ASP A CA 1
ATOM 2502 C C . ASP A 1 327 ? 11.134 -2.344 17.591 1.00 85.06 327 ASP A C 1
ATOM 2504 O O . ASP A 1 327 ? 11.869 -2.532 16.613 1.00 85.06 327 ASP A O 1
ATOM 2508 N N . ARG A 1 328 ? 9.864 -1.954 17.428 1.00 83.44 328 ARG A N 1
ATOM 2509 C CA . ARG A 1 328 ? 9.268 -1.631 16.117 1.00 83.44 328 ARG A CA 1
ATOM 2510 C C . ARG A 1 328 ? 9.908 -0.398 15.474 1.00 83.44 328 ARG A C 1
ATOM 2512 O O . ARG A 1 328 ? 10.194 -0.421 14.280 1.00 83.44 328 ARG A O 1
ATOM 2519 N N . LEU A 1 329 ? 10.189 0.650 16.248 1.00 82.44 329 LEU A N 1
ATOM 2520 C CA . LEU A 1 329 ? 10.930 1.824 15.762 1.00 82.44 329 LEU A CA 1
ATOM 2521 C C . LEU A 1 329 ? 12.385 1.480 15.410 1.00 82.44 329 LEU A C 1
ATOM 2523 O O . LEU A 1 329 ? 12.920 1.953 14.412 1.00 82.44 329 LEU A O 1
ATOM 2527 N N . ARG A 1 330 ? 13.031 0.598 16.180 1.00 83.06 330 ARG A N 1
ATOM 2528 C CA . ARG A 1 330 ? 14.425 0.199 15.936 1.00 83.06 330 ARG A CA 1
ATOM 2529 C C . ARG A 1 330 ? 14.587 -0.754 14.748 1.00 83.06 330 ARG A C 1
ATOM 2531 O O . ARG A 1 330 ? 15.609 -0.704 14.064 1.00 83.06 330 ARG A O 1
ATOM 2538 N N . SER A 1 331 ? 13.604 -1.619 14.499 1.00 79.56 331 SER A N 1
ATOM 2539 C CA . SER A 1 331 ? 13.612 -2.562 13.370 1.00 79.56 331 SER A CA 1
ATOM 2540 C C . SER A 1 331 ? 13.379 -1.875 12.025 1.00 79.56 331 SER A C 1
ATOM 2542 O O . SER A 1 331 ? 14.027 -2.261 11.058 1.00 79.56 331 SER A O 1
ATOM 2544 N N . LYS A 1 332 ? 12.591 -0.791 11.969 1.00 76.44 332 LYS A N 1
ATOM 2545 C CA . LYS A 1 332 ? 12.465 0.053 10.763 1.00 76.44 332 LYS A CA 1
ATOM 2546 C C . LYS A 1 332 ? 13.803 0.633 10.281 1.00 76.44 332 LYS A C 1
ATOM 2548 O O . LYS A 1 332 ? 13.998 0.799 9.082 1.00 76.44 332 LYS A O 1
ATOM 2553 N N . LYS A 1 333 ? 14.759 0.855 11.193 1.00 66.56 333 LYS A N 1
ATOM 2554 C CA . LYS A 1 333 ? 16.108 1.367 10.886 1.00 66.56 333 LYS A CA 1
ATOM 2555 C C . LYS A 1 333 ? 17.046 0.317 10.272 1.00 66.56 333 LYS A C 1
ATOM 2557 O O . LYS A 1 333 ? 18.054 0.673 9.664 1.00 66.56 333 LYS A O 1
ATOM 2562 N N . LYS A 1 334 ? 16.747 -0.979 10.420 1.00 55.81 334 LYS A N 1
ATOM 2563 C CA . LYS A 1 334 ? 17.475 -2.064 9.747 1.00 55.81 334 LYS A CA 1
ATOM 2564 C C . LYS A 1 334 ? 16.666 -2.499 8.530 1.00 55.81 334 LYS A C 1
ATOM 2566 O O . LYS A 1 334 ? 15.799 -3.358 8.640 1.00 55.81 334 LYS A O 1
ATOM 2571 N N . GLY A 1 335 ? 16.971 -1.918 7.369 1.00 47.81 335 GLY A N 1
ATOM 2572 C CA . GLY A 1 335 ? 16.479 -2.430 6.087 1.00 47.81 335 GLY A CA 1
ATOM 2573 C C . GLY A 1 335 ? 16.731 -3.943 5.940 1.00 47.81 335 GLY A C 1
ATOM 2574 O O . GLY A 1 335 ? 17.593 -4.492 6.637 1.00 47.81 335 GLY A O 1
ATOM 2575 N N . PRO A 1 336 ? 15.982 -4.636 5.063 1.00 43.28 336 PRO A N 1
ATOM 2576 C CA . PRO A 1 336 ? 15.984 -6.092 4.984 1.00 43.28 336 PRO A CA 1
ATOM 2577 C C . PRO A 1 336 ? 17.400 -6.611 4.722 1.00 43.28 336 PRO A C 1
ATOM 2579 O O . PRO A 1 336 ? 17.997 -6.384 3.669 1.00 43.28 336 PRO A O 1
ATOM 2582 N N . ALA A 1 337 ? 17.964 -7.305 5.710 1.00 42.25 337 ALA A N 1
ATOM 2583 C CA . ALA A 1 337 ? 19.234 -7.987 5.555 1.00 42.25 337 ALA A CA 1
ATOM 2584 C C . ALA A 1 337 ? 19.062 -9.097 4.507 1.00 42.25 337 ALA A C 1
ATOM 2586 O O . ALA A 1 337 ? 18.262 -10.010 4.702 1.00 42.25 337 ALA A O 1
ATOM 2587 N N . ARG A 1 338 ? 19.820 -9.020 3.402 1.00 43.19 338 ARG A N 1
ATOM 2588 C CA . ARG A 1 338 ? 19.944 -10.090 2.396 1.00 43.19 338 ARG A CA 1
ATOM 2589 C C . ARG A 1 338 ? 20.234 -11.413 3.111 1.00 43.19 338 ARG A C 1
ATOM 2591 O O . ARG A 1 338 ? 21.337 -11.622 3.615 1.00 43.19 338 ARG A O 1
ATOM 2598 N N . SER A 1 339 ? 19.248 -12.305 3.154 1.00 40.84 339 SER A N 1
ATOM 2599 C CA . SER A 1 339 ? 19.394 -13.650 3.700 1.00 40.84 339 SER A CA 1
ATOM 2600 C C . SER A 1 339 ? 20.219 -14.501 2.734 1.00 40.84 339 SER A C 1
ATOM 2602 O O . SER A 1 339 ? 19.718 -14.999 1.727 1.00 40.84 339 SER A O 1
ATOM 2604 N N . GLY A 1 340 ? 21.508 -14.645 3.036 1.00 36.69 340 GLY A N 1
ATOM 2605 C CA . GLY A 1 340 ? 22.373 -15.652 2.434 1.00 36.69 340 GLY A CA 1
ATOM 2606 C C . GLY A 1 340 ? 22.014 -17.050 2.941 1.00 36.69 340 GLY A C 1
ATOM 2607 O O . GLY A 1 340 ? 21.795 -17.261 4.132 1.00 36.69 340 GLY A O 1
ATOM 2608 N N . SER A 1 341 ? 21.964 -17.998 2.010 1.00 39.72 341 SER A N 1
ATOM 2609 C CA . SER A 1 341 ? 21.685 -19.419 2.211 1.00 39.72 341 SER A CA 1
ATOM 2610 C C . SER A 1 341 ? 22.551 -20.068 3.298 1.00 39.72 341 SER A C 1
ATOM 2612 O O . SER A 1 341 ? 23.781 -20.034 3.204 1.00 39.72 341 SER A O 1
ATOM 2614 N N . SER A 1 342 ? 21.939 -20.781 4.242 1.00 38.03 342 SER A N 1
ATOM 2615 C CA . SER A 1 342 ? 22.631 -21.760 5.083 1.00 38.03 342 SER A CA 1
ATOM 2616 C C . SER A 1 342 ? 22.110 -23.170 4.796 1.00 38.03 342 SER A C 1
ATOM 2618 O O . SER A 1 342 ? 20.928 -23.487 4.909 1.00 38.03 342 SER A O 1
ATOM 2620 N N . LYS A 1 343 ? 23.046 -24.014 4.353 1.00 38.06 343 LYS A N 1
ATOM 2621 C CA . LYS A 1 343 ? 22.889 -25.455 4.156 1.00 38.06 343 LYS A CA 1
ATOM 2622 C C . LYS A 1 343 ? 22.630 -26.156 5.489 1.00 38.06 343 LYS A C 1
ATOM 2624 O O . LYS A 1 343 ? 23.244 -25.838 6.505 1.00 38.06 343 LYS A O 1
ATOM 2629 N N . ALA A 1 344 ? 21.780 -27.173 5.414 1.00 39.28 344 ALA A N 1
ATOM 2630 C CA . ALA A 1 344 ? 21.503 -28.147 6.455 1.00 39.28 344 ALA A CA 1
ATOM 2631 C C . ALA A 1 344 ? 22.773 -28.834 6.992 1.00 39.28 344 ALA A C 1
ATOM 2633 O O . ALA A 1 344 ? 23.640 -29.252 6.224 1.00 39.28 344 ALA A O 1
ATOM 2634 N N . SER A 1 345 ? 22.823 -29.035 8.310 1.00 35.59 345 SER A N 1
ATOM 2635 C CA . SER A 1 345 ? 23.630 -30.081 8.936 1.00 35.59 345 SER A CA 1
ATOM 2636 C C . SER A 1 345 ? 22.893 -30.625 10.155 1.00 35.59 345 SER A C 1
ATOM 2638 O O . SER A 1 345 ? 22.613 -29.924 11.125 1.00 35.59 345 SER A O 1
ATOM 2640 N N . THR A 1 346 ? 22.529 -31.895 10.047 1.00 42.69 346 THR A N 1
ATOM 2641 C CA . THR A 1 346 ? 21.866 -32.733 11.039 1.00 42.69 346 THR A CA 1
ATOM 2642 C C . THR A 1 346 ? 22.820 -33.115 12.172 1.00 42.69 346 THR A C 1
ATOM 2644 O O . THR A 1 346 ? 23.856 -33.728 11.906 1.00 42.69 346 THR A O 1
ATOM 2647 N N . LYS A 1 347 ? 22.436 -32.899 13.439 1.00 35.81 347 LYS A N 1
ATOM 2648 C CA . LYS A 1 347 ? 22.883 -33.769 14.540 1.00 35.81 347 LYS A CA 1
ATOM 2649 C C . LYS A 1 347 ? 21.891 -33.780 15.709 1.00 35.81 347 LYS A C 1
ATOM 2651 O O . LYS A 1 347 ? 21.440 -32.742 16.174 1.00 35.81 347 LYS A O 1
ATOM 2656 N N . ALA A 1 348 ? 21.550 -35.001 16.109 1.00 37.62 348 ALA A N 1
ATOM 2657 C CA . ALA A 1 348 ? 20.553 -35.410 17.096 1.00 37.62 348 ALA A CA 1
ATOM 2658 C C . ALA A 1 348 ? 20.981 -35.132 18.567 1.00 37.62 348 ALA A C 1
ATOM 2660 O O . ALA A 1 348 ? 22.123 -34.728 18.799 1.00 37.62 348 ALA A O 1
ATOM 2661 N N . PRO A 1 349 ? 20.087 -35.342 19.561 1.00 48.34 349 PRO A N 1
ATOM 2662 C CA . PRO A 1 349 ? 20.119 -34.660 20.853 1.00 48.34 349 PRO A CA 1
ATOM 2663 C C . PRO A 1 349 ? 20.814 -35.458 21.966 1.00 48.34 349 PRO A C 1
ATOM 2665 O O . PRO A 1 349 ? 20.758 -36.688 22.003 1.00 48.34 349 PRO A O 1
ATOM 2668 N N . ALA A 1 350 ? 21.393 -34.743 22.934 1.00 35.84 350 ALA A N 1
ATOM 2669 C CA . ALA A 1 350 ? 21.894 -35.310 24.182 1.00 35.84 350 ALA A CA 1
ATOM 2670 C C . ALA A 1 350 ? 21.002 -34.897 25.366 1.00 35.84 350 ALA A C 1
ATOM 2672 O O . ALA A 1 350 ? 20.776 -33.717 25.625 1.00 35.84 350 ALA A O 1
ATOM 2673 N N . LYS A 1 351 ? 20.502 -35.917 26.069 1.00 42.16 351 LYS A N 1
ATOM 2674 C CA . LYS A 1 351 ? 19.872 -35.867 27.394 1.00 42.16 351 LYS A CA 1
ATOM 2675 C C . LYS A 1 351 ? 20.899 -35.505 28.472 1.00 42.16 351 LYS A C 1
ATOM 2677 O O . LYS A 1 351 ? 21.946 -36.135 28.491 1.00 42.16 351 LYS A O 1
ATOM 2682 N N . THR A 1 352 ? 20.502 -34.682 29.445 1.00 36.53 352 THR A N 1
ATOM 2683 C CA . THR A 1 352 ? 20.953 -34.707 30.861 1.00 36.53 352 THR A CA 1
ATOM 2684 C C . THR A 1 352 ? 19.942 -33.897 31.690 1.00 36.53 352 THR A C 1
ATOM 2686 O O . THR A 1 352 ? 19.786 -32.704 31.470 1.00 36.53 352 THR A O 1
ATOM 2689 N N . THR A 1 353 ? 19.004 -34.522 32.408 1.00 36.12 353 THR A N 1
ATOM 2690 C CA . THR A 1 353 ? 19.068 -34.888 33.844 1.00 36.12 353 THR A CA 1
ATOM 2691 C C . THR A 1 353 ? 19.315 -33.727 34.820 1.00 36.12 353 THR A C 1
ATOM 2693 O O . THR A 1 353 ? 20.454 -33.374 35.086 1.00 36.12 353 THR A O 1
ATOM 2696 N N . GLY A 1 354 ? 18.221 -33.250 35.427 1.00 33.69 354 GLY A N 1
ATOM 2697 C CA . GLY A 1 354 ? 18.039 -33.151 36.883 1.00 33.69 354 GLY A CA 1
ATOM 2698 C C . GLY A 1 354 ? 18.804 -32.086 37.679 1.00 33.69 354 GLY A C 1
ATOM 2699 O O . GLY A 1 354 ? 20.004 -32.200 37.881 1.00 33.69 354 GLY A O 1
ATOM 2700 N N . SER A 1 355 ? 18.062 -31.193 38.346 1.00 36.34 355 SER A N 1
ATOM 2701 C CA . SER A 1 355 ? 18.099 -31.103 39.818 1.00 36.34 355 SER A CA 1
ATOM 2702 C C . SER A 1 355 ? 17.016 -30.183 40.383 1.00 36.34 355 SER A C 1
ATOM 2704 O O . SER A 1 355 ? 16.924 -29.006 40.056 1.00 36.34 355 SER A O 1
ATOM 2706 N N . ARG A 1 356 ? 16.212 -30.769 41.276 1.00 40.59 356 ARG A N 1
ATOM 2707 C CA . ARG A 1 356 ? 15.343 -30.110 42.257 1.00 40.59 356 ARG A CA 1
ATOM 2708 C C . ARG A 1 356 ? 16.185 -29.549 43.408 1.00 40.59 356 ARG A C 1
ATOM 2710 O O . ARG A 1 356 ? 17.104 -30.235 43.847 1.00 40.59 356 ARG A O 1
ATOM 2717 N N . LYS A 1 357 ? 15.768 -28.406 43.962 1.00 38.56 357 LYS A N 1
ATOM 2718 C CA . LYS A 1 357 ? 15.821 -27.956 45.380 1.00 38.56 357 LYS A CA 1
ATOM 2719 C C . LYS A 1 357 ? 15.551 -26.444 45.365 1.00 38.56 357 LYS A C 1
ATOM 2721 O O . LYS A 1 357 ? 16.016 -25.774 44.461 1.00 38.56 357 LYS A O 1
ATOM 2726 N N . SER A 1 358 ? 14.842 -25.805 46.281 1.00 36.72 358 SER A N 1
ATOM 2727 C CA . SER A 1 358 ? 14.145 -26.192 47.508 1.00 36.72 358 SER A CA 1
ATOM 2728 C C . SER A 1 358 ? 13.396 -24.940 47.971 1.00 36.72 358 SER A C 1
ATOM 2730 O O . SER A 1 358 ? 13.920 -23.835 47.845 1.00 36.72 358 SER A O 1
ATOM 2732 N N . ALA A 1 359 ? 12.206 -25.124 48.534 1.00 39.84 359 ALA A N 1
ATOM 2733 C CA . ALA A 1 359 ? 11.466 -24.092 49.243 1.00 39.84 359 ALA A CA 1
ATOM 2734 C C . ALA A 1 359 ? 12.283 -23.495 50.402 1.00 39.84 359 ALA A C 1
ATOM 2736 O O . ALA A 1 359 ? 12.995 -24.220 51.102 1.00 39.84 359 ALA A O 1
ATOM 2737 N N . LYS A 1 360 ? 12.107 -22.196 50.663 1.00 38.84 360 LYS A N 1
ATOM 2738 C CA . LYS A 1 360 ? 12.363 -21.620 51.984 1.00 38.84 360 LYS A CA 1
ATOM 2739 C C . LYS A 1 360 ? 11.285 -20.599 52.325 1.00 38.84 360 LYS A C 1
ATOM 2741 O O . LYS A 1 360 ? 11.271 -19.482 51.827 1.00 38.84 360 LYS A O 1
ATOM 2746 N N . SER A 1 361 ? 10.381 -21.050 53.185 1.00 39.50 361 SER A N 1
ATOM 2747 C CA . SER A 1 361 ? 9.478 -20.245 53.991 1.00 39.50 361 SER A CA 1
ATOM 2748 C C . SER A 1 361 ? 10.264 -19.401 54.994 1.00 39.50 361 SER A C 1
ATOM 2750 O O . SER A 1 361 ? 11.138 -19.939 55.678 1.00 39.50 361 SER A O 1
ATOM 2752 N N . THR A 1 362 ? 9.864 -18.150 55.197 1.00 40.84 362 THR A N 1
ATOM 2753 C CA . THR A 1 362 ? 10.016 -17.477 56.492 1.00 40.84 362 THR A CA 1
ATOM 2754 C C . THR A 1 362 ? 8.783 -16.636 56.769 1.00 40.84 362 THR A C 1
ATOM 2756 O O . THR A 1 362 ? 8.411 -15.765 55.989 1.00 40.84 362 THR A O 1
ATOM 2759 N N . ALA A 1 363 ? 8.155 -16.970 57.887 1.00 35.03 363 ALA A N 1
ATOM 2760 C CA . ALA A 1 363 ? 7.010 -16.317 58.475 1.00 35.03 363 ALA A CA 1
ATOM 2761 C C . ALA A 1 363 ? 7.372 -14.973 59.129 1.00 35.03 363 ALA A C 1
ATOM 2763 O O . ALA A 1 363 ? 8.481 -14.796 59.627 1.00 35.03 363 ALA A O 1
ATOM 2764 N N . GLY A 1 364 ? 6.353 -14.117 59.242 1.00 33.56 364 GLY A N 1
ATOM 2765 C CA . GLY A 1 364 ? 6.080 -13.346 60.453 1.00 33.56 364 GLY A CA 1
ATOM 2766 C C . GLY A 1 364 ? 6.636 -11.924 60.523 1.00 33.56 364 GLY A C 1
ATOM 2767 O O . GLY A 1 364 ? 7.812 -11.730 60.812 1.00 33.56 364 GLY A O 1
ATOM 2768 N N . LYS A 1 365 ? 5.736 -10.933 60.466 1.00 35.12 365 LYS A N 1
ATOM 2769 C CA . LYS A 1 365 ? 5.518 -10.024 61.607 1.00 35.12 365 LYS A CA 1
ATOM 2770 C C . LYS A 1 365 ? 4.290 -9.136 61.411 1.00 35.12 365 LYS A C 1
ATOM 2772 O O . LYS A 1 365 ? 4.258 -8.260 60.557 1.00 35.12 365 LYS A O 1
ATOM 2777 N N . SER A 1 366 ? 3.318 -9.366 62.282 1.00 40.75 366 SER A N 1
ATOM 2778 C CA . SER A 1 366 ? 2.291 -8.427 62.713 1.00 40.75 366 SER A CA 1
ATOM 2779 C C . SER A 1 366 ? 2.912 -7.133 63.246 1.00 40.75 366 SER A C 1
ATOM 2781 O O . SER A 1 366 ? 3.869 -7.183 64.029 1.00 40.75 366 SER A O 1
ATOM 2783 N N . LYS A 1 367 ? 2.319 -5.985 62.909 1.00 42.12 367 LYS A N 1
ATOM 2784 C CA . LYS A 1 367 ? 2.385 -4.802 63.766 1.00 42.12 367 LYS A CA 1
ATOM 2785 C C . LYS A 1 367 ? 1.150 -3.930 63.567 1.00 42.12 367 LYS A C 1
ATOM 2787 O O . LYS A 1 367 ? 1.022 -3.233 62.566 1.00 42.12 367 LYS A O 1
ATOM 2792 N N . ASP A 1 368 ? 0.273 -3.997 64.559 1.00 39.94 368 ASP A N 1
ATOM 2793 C CA . ASP A 1 368 ? -0.708 -2.970 64.862 1.00 39.94 368 ASP A CA 1
ATOM 2794 C C . ASP A 1 368 ? 0.005 -1.647 65.146 1.00 39.94 368 ASP A C 1
ATOM 2796 O O . ASP A 1 368 ? 0.940 -1.607 65.949 1.00 39.94 368 ASP A O 1
ATOM 2800 N N . THR A 1 369 ? -0.488 -0.560 64.560 1.00 44.34 369 THR A N 1
ATOM 2801 C CA . THR A 1 369 ? -0.456 0.759 65.198 1.00 44.34 369 THR A CA 1
ATOM 2802 C C . THR A 1 369 ? -1.677 1.554 64.766 1.00 44.34 369 THR A C 1
ATOM 2804 O O . THR A 1 369 ? -1.826 1.924 63.604 1.00 44.34 369 THR A O 1
ATOM 2807 N N . SER A 1 370 ? -2.530 1.822 65.750 1.00 38.66 370 SER A N 1
ATOM 2808 C CA . SER A 1 370 ? -3.563 2.849 65.742 1.00 38.66 370 SER A CA 1
ATOM 2809 C C . SER A 1 370 ? -2.993 4.219 65.368 1.00 38.66 370 SER A C 1
ATOM 2811 O O . SER A 1 370 ? -1.924 4.593 65.852 1.00 38.66 370 SER A O 1
ATOM 2813 N N . GLY A 1 371 ? -3.753 5.012 64.618 1.00 34.41 371 GLY A N 1
ATOM 2814 C CA . GLY A 1 371 ? -3.400 6.396 64.313 1.00 34.41 371 GLY A CA 1
ATOM 2815 C C . GLY A 1 371 ? -4.606 7.194 63.843 1.00 34.41 371 GLY A C 1
ATOM 2816 O O . GLY A 1 371 ? -4.776 7.431 62.657 1.00 34.41 371 GLY A O 1
ATOM 2817 N N . SER A 1 372 ? -5.445 7.577 64.802 1.00 35.53 372 SER A N 1
ATOM 2818 C CA . SER A 1 372 ? -6.548 8.529 64.661 1.00 35.53 372 SER A CA 1
ATOM 2819 C C . SER A 1 372 ? -6.112 9.828 63.969 1.00 35.53 372 SER A C 1
ATOM 2821 O O . SER A 1 372 ? -5.112 10.425 64.372 1.00 35.53 372 SER A O 1
ATOM 2823 N N . LYS A 1 373 ? -6.899 10.317 63.000 1.00 40.81 373 LYS A N 1
ATOM 2824 C CA . LYS A 1 373 ? -7.062 11.760 62.769 1.00 40.81 373 LYS A CA 1
ATOM 2825 C C . LYS A 1 373 ? -8.397 12.079 62.097 1.00 40.81 373 LYS A C 1
ATOM 2827 O O . LYS A 1 373 ? -8.614 11.858 60.912 1.00 40.81 373 LYS A O 1
ATOM 2832 N N . ILE A 1 374 ? -9.266 12.622 62.937 1.00 36.12 374 ILE A N 1
ATOM 2833 C CA . ILE A 1 374 ? -10.460 13.399 62.631 1.00 36.12 374 ILE A CA 1
ATOM 2834 C C . ILE A 1 374 ? -10.041 14.643 61.837 1.00 36.12 374 ILE A C 1
ATOM 2836 O O . ILE A 1 374 ? -9.208 15.406 62.324 1.00 36.12 374 ILE A O 1
ATOM 2840 N N . VAL A 1 375 ? -10.663 14.894 60.683 1.00 40.44 375 VAL A N 1
ATOM 2841 C CA . VAL A 1 375 ? -10.872 16.256 60.170 1.00 40.44 375 VAL A CA 1
ATOM 2842 C C . VAL A 1 375 ? -12.285 16.334 59.605 1.00 40.44 375 VAL A C 1
ATOM 2844 O O . VAL A 1 375 ? -12.641 15.643 58.656 1.00 40.44 375 VAL A O 1
ATOM 2847 N N . ALA A 1 376 ? -13.088 17.168 60.257 1.00 36.41 376 ALA A N 1
ATOM 2848 C CA . ALA A 1 376 ? -14.402 17.590 59.819 1.00 36.41 376 ALA A CA 1
ATOM 2849 C C . ALA A 1 376 ? -14.283 18.533 58.614 1.00 36.41 376 ALA A C 1
ATOM 2851 O O . ALA A 1 376 ? -13.454 19.440 58.619 1.00 36.41 376 ALA A O 1
ATOM 2852 N N . ALA A 1 377 ? -15.165 18.371 57.630 1.00 37.41 377 ALA A N 1
ATOM 2853 C CA . ALA A 1 377 ? -15.481 19.417 56.669 1.00 37.41 377 ALA A CA 1
ATOM 2854 C C . ALA A 1 377 ? -17.004 19.513 56.542 1.00 37.41 377 ALA A C 1
ATOM 2856 O O . ALA A 1 377 ? -17.676 18.677 55.945 1.00 37.41 377 ALA A O 1
ATOM 2857 N N . THR A 1 378 ? -17.528 20.543 57.191 1.00 38.94 378 THR A N 1
ATOM 2858 C CA . THR A 1 378 ? -18.859 21.111 57.018 1.00 38.94 378 THR A CA 1
ATOM 2859 C C . THR A 1 378 ? -19.001 21.709 55.620 1.00 38.94 378 THR A C 1
ATOM 2861 O O . THR A 1 378 ? -18.179 22.541 55.240 1.00 38.94 378 THR A O 1
ATOM 2864 N N . ALA A 1 379 ? -20.077 21.389 54.904 1.00 36.59 379 ALA A N 1
ATOM 2865 C CA . ALA A 1 379 ? -20.591 22.244 53.837 1.00 36.59 379 ALA A CA 1
ATOM 2866 C C . ALA A 1 379 ? -22.120 22.137 53.776 1.00 36.59 379 ALA A C 1
ATOM 2868 O O . ALA A 1 379 ? -22.694 21.146 53.335 1.00 36.59 379 ALA A O 1
ATOM 2869 N N . SER A 1 380 ? -22.745 23.191 54.294 1.00 35.44 380 SER A N 1
ATOM 2870 C CA . SER A 1 380 ? -24.129 23.590 54.062 1.00 35.44 380 SER A CA 1
ATOM 2871 C C . SER A 1 380 ? -24.285 24.075 52.617 1.00 35.44 380 SER A C 1
ATOM 2873 O O . SER A 1 380 ? -23.384 24.730 52.096 1.00 35.44 380 SER A O 1
ATOM 2875 N N . GLY A 1 381 ? -25.426 23.794 51.988 1.00 33.59 381 GLY A N 1
ATOM 2876 C CA . GLY A 1 381 ? -25.746 24.313 50.659 1.00 33.59 381 GLY A CA 1
ATOM 2877 C C . GLY A 1 381 ? -27.067 23.781 50.119 1.00 33.59 381 GLY A C 1
ATOM 2878 O O . GLY A 1 381 ? -27.085 22.891 49.279 1.00 33.59 381 GLY A O 1
ATOM 2879 N N . ALA A 1 382 ? -28.176 24.320 50.622 1.00 39.47 382 ALA A N 1
ATOM 2880 C CA . ALA A 1 382 ? -29.499 24.171 50.025 1.00 39.47 382 ALA A CA 1
ATOM 2881 C C . ALA A 1 382 ? -29.585 24.915 48.678 1.00 39.47 382 ALA A C 1
ATOM 2883 O O . ALA A 1 382 ? -28.998 25.988 48.549 1.00 39.47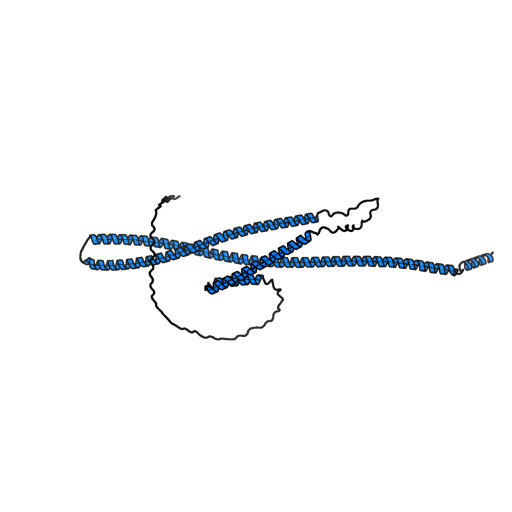 382 ALA A O 1
ATOM 2884 N N . THR A 1 383 ? -30.362 24.403 47.713 1.00 38.44 383 THR A N 1
ATOM 2885 C CA . THR A 1 383 ? -31.494 25.116 47.068 1.00 38.44 383 THR A CA 1
ATOM 2886 C C . THR A 1 383 ? -32.123 24.333 45.902 1.00 38.44 383 THR A C 1
ATOM 2888 O O . THR A 1 383 ? -31.435 23.733 45.086 1.00 38.44 383 THR A O 1
ATOM 2891 N N . ALA A 1 384 ? -33.455 24.460 45.835 1.00 39.34 384 ALA A N 1
ATOM 2892 C CA . ALA A 1 384 ? -34.315 24.526 44.647 1.00 39.34 384 ALA A CA 1
ATOM 2893 C C . ALA A 1 384 ? -34.665 23.245 43.858 1.00 39.34 384 ALA A C 1
ATOM 2895 O O . ALA A 1 384 ? -34.042 22.868 42.871 1.00 39.34 384 ALA A O 1
ATOM 2896 N N . GLU A 1 385 ? -35.793 22.666 44.273 1.00 38.75 385 GLU A N 1
ATOM 2897 C CA . GLU A 1 385 ? -36.991 22.410 43.456 1.00 38.75 385 GLU A CA 1
ATOM 2898 C C . GLU A 1 385 ? -36.919 22.757 41.954 1.00 38.75 385 GLU A C 1
ATOM 2900 O O . GLU A 1 385 ? -36.811 23.925 41.580 1.00 38.75 385 GLU A O 1
ATOM 2905 N N . LYS A 1 386 ? -37.197 21.765 41.094 1.00 42.31 386 LYS A N 1
ATOM 2906 C CA . LYS A 1 386 ? -38.155 21.955 39.993 1.00 42.31 386 LYS A CA 1
ATOM 2907 C C . LYS A 1 386 ? -38.749 20.628 39.530 1.00 42.31 386 LYS A C 1
ATOM 2909 O O . LYS A 1 386 ? -38.152 19.870 38.773 1.00 42.31 386 LYS A O 1
ATOM 2914 N N . SER A 1 387 ? -39.968 20.381 39.989 1.00 41.50 387 SER A N 1
ATOM 2915 C CA . SER A 1 387 ? -40.884 19.380 39.458 1.00 41.50 387 SER A CA 1
ATOM 2916 C C . SER A 1 387 ? -41.187 19.674 37.988 1.00 41.50 387 SER A C 1
ATOM 2918 O O . SER A 1 387 ? -41.520 20.802 37.624 1.00 41.50 387 SER A O 1
ATOM 2920 N N . THR A 1 388 ? -41.124 18.667 37.122 1.00 44.91 388 THR A N 1
ATOM 2921 C CA . THR A 1 388 ? -41.833 18.693 35.837 1.00 44.91 388 THR A CA 1
ATOM 2922 C C . THR A 1 388 ? -42.393 17.302 35.585 1.00 44.91 388 THR A C 1
ATOM 2924 O O . THR A 1 388 ? -41.696 16.387 35.163 1.00 44.91 388 THR A O 1
ATOM 2927 N N . SER A 1 389 ? -43.667 17.150 35.942 1.00 40.59 389 SER A N 1
ATOM 2928 C CA . SER A 1 389 ? -44.505 16.000 35.626 1.00 40.59 389 SER A CA 1
ATOM 2929 C C . SER A 1 389 ? -45.068 16.152 34.215 1.00 40.59 389 SER A C 1
ATOM 2931 O O . SER A 1 389 ? -45.536 17.242 33.903 1.00 40.59 389 SER A O 1
ATOM 2933 N N . MET A 1 390 ? -45.121 15.080 33.425 1.00 40.34 390 MET A N 1
ATOM 2934 C CA . MET A 1 390 ? -46.092 14.860 32.337 1.00 40.34 390 MET A CA 1
ATOM 2935 C C . MET A 1 390 ? -46.129 13.342 32.013 1.00 40.34 390 MET A C 1
ATOM 2937 O O . MET A 1 390 ? -45.192 12.625 32.373 1.00 40.34 390 MET A O 1
ATOM 2941 N N . PRO A 1 391 ? -47.235 12.822 31.447 1.00 51.34 391 PRO A N 1
ATOM 2942 C CA . PRO A 1 391 ? -47.818 11.541 31.845 1.00 51.34 391 PRO A CA 1
ATOM 2943 C C . PRO A 1 391 ? -47.382 10.341 30.995 1.00 51.34 391 PRO A C 1
ATOM 2945 O O . PRO A 1 391 ? -47.125 10.452 29.799 1.00 51.34 391 PRO A O 1
ATOM 2948 N N . ARG A 1 392 ? -47.403 9.157 31.621 1.00 36.84 392 ARG A N 1
ATOM 2949 C CA . ARG A 1 392 ? -47.433 7.861 30.933 1.00 36.84 392 ARG A CA 1
ATOM 2950 C C . ARG A 1 392 ? -48.843 7.620 30.392 1.00 36.84 392 ARG A C 1
ATOM 2952 O O . ARG A 1 392 ? -49.780 7.482 31.174 1.00 36.84 392 ARG A O 1
ATOM 2959 N N . ALA A 1 393 ? -48.969 7.556 29.070 1.00 40.53 393 ALA A N 1
ATOM 2960 C CA . ALA A 1 393 ? -50.132 6.988 28.407 1.00 40.53 393 ALA A CA 1
ATOM 2961 C C . ALA A 1 393 ? -50.127 5.464 28.604 1.00 40.53 393 ALA A C 1
ATOM 2963 O O . ALA A 1 393 ? -49.135 4.789 28.328 1.00 40.53 393 ALA A O 1
ATOM 2964 N N . SER A 1 394 ? -51.232 4.952 29.131 1.00 49.97 394 SER A N 1
ATOM 2965 C CA . SER A 1 394 ? -51.586 3.541 29.169 1.00 49.97 394 SER A CA 1
ATOM 2966 C C . SER A 1 394 ? -52.255 3.154 27.852 1.00 49.97 394 SER A C 1
ATOM 2968 O O . SER A 1 394 ? -53.300 3.712 27.528 1.00 49.97 394 SER A O 1
ATOM 2970 N N . GLU A 1 395 ? -51.718 2.163 27.148 1.00 42.56 395 GLU A N 1
ATOM 2971 C CA . GLU A 1 395 ? -52.454 1.411 26.127 1.00 42.56 395 GLU A CA 1
ATOM 2972 C C . GLU A 1 395 ? -52.386 -0.074 26.487 1.00 42.56 395 GLU A C 1
ATOM 2974 O O . GLU A 1 395 ? -51.482 -0.807 26.100 1.00 42.56 395 GLU A O 1
ATOM 2979 N N . ASN A 1 396 ? -53.361 -0.486 27.296 1.00 52.28 396 ASN A N 1
ATOM 2980 C CA . ASN A 1 396 ? -53.953 -1.809 27.196 1.00 52.28 396 ASN A CA 1
ATOM 2981 C C . ASN A 1 396 ? -55.234 -1.622 26.389 1.00 52.28 396 ASN A C 1
ATOM 2983 O O . ASN A 1 396 ? -56.118 -0.905 26.844 1.00 52.28 396 ASN A O 1
ATOM 2987 N N . ASP A 1 397 ? -55.296 -2.229 25.209 1.00 41.97 397 ASP A N 1
ATOM 2988 C CA . ASP A 1 397 ? -56.464 -2.931 24.673 1.00 41.97 397 ASP A CA 1
ATOM 2989 C C . ASP A 1 397 ? -56.232 -3.166 23.182 1.00 41.97 397 ASP A C 1
ATOM 2991 O O . ASP A 1 397 ? -56.209 -2.223 22.403 1.00 41.97 397 ASP A O 1
ATOM 2995 N N . LEU A 1 398 ? -56.115 -4.431 22.775 1.00 46.41 398 LEU A N 1
ATOM 2996 C CA . LEU A 1 398 ? -56.895 -4.940 21.650 1.00 46.41 398 LEU A CA 1
ATOM 2997 C C . LEU A 1 398 ? -56.910 -6.472 21.663 1.00 46.41 398 LEU A C 1
ATOM 2999 O O . LEU A 1 398 ? -55.895 -7.164 21.642 1.00 46.41 398 LEU A O 1
ATOM 3003 N N . LYS A 1 399 ? -58.146 -6.949 21.767 1.00 48.62 399 LYS A N 1
ATOM 3004 C CA . LYS A 1 399 ? -58.626 -8.324 21.775 1.00 48.62 399 LYS A CA 1
ATOM 3005 C C . LYS A 1 399 ? -58.448 -8.995 20.410 1.00 48.62 399 LYS A C 1
ATOM 3007 O O . LYS A 1 399 ? -58.583 -8.344 19.382 1.00 48.62 399 LYS A O 1
ATOM 3012 N N . VAL A 1 400 ? -58.269 -10.317 20.464 1.00 46.09 400 VAL A N 1
ATOM 3013 C CA . VAL A 1 400 ? -59.045 -11.347 19.740 1.00 46.09 400 VAL A CA 1
ATOM 3014 C C . VAL A 1 400 ? -59.782 -10.859 18.483 1.00 46.09 400 VAL A C 1
ATOM 3016 O O . VAL A 1 400 ? -60.832 -10.237 18.631 1.00 46.09 400 VAL A O 1
ATOM 3019 N N . ILE A 1 401 ? -59.285 -11.237 17.296 1.00 48.88 401 ILE A N 1
ATOM 3020 C CA . ILE A 1 401 ? -59.899 -12.199 16.347 1.00 48.88 401 ILE A CA 1
ATOM 3021 C C . ILE A 1 401 ? -58.761 -12.952 15.659 1.00 48.88 401 ILE A C 1
ATOM 3023 O O . ILE A 1 401 ? -57.822 -12.269 15.193 1.00 48.88 401 ILE A O 1
#